Protein AF-A0A6G1IXB3-F1 (afdb_monomer_lite)

Radius of gyration: 28.62 Å; chains: 1; bounding box: 67×61×85 Å

Organism: NCBI:txid1168545

Structure (mmCIF, N/CA/C/O backbone):
data_AF-A0A6G1IXB3-F1
#
_entry.id   AF-A0A6G1IXB3-F1
#
loop_
_atom_site.group_PDB
_atom_site.id
_atom_site.type_symbol
_atom_site.label_atom_id
_atom_site.label_alt_id
_atom_site.label_comp_id
_atom_site.label_asym_id
_atom_site.label_entity_id
_atom_site.label_seq_id
_atom_site.pdbx_PDB_ins_code
_atom_site.Cartn_x
_atom_site.Cartn_y
_atom_site.Cartn_z
_atom_site.occupancy
_atom_site.B_iso_or_equiv
_atom_site.auth_seq_id
_atom_site.auth_comp_id
_atom_site.auth_asym_id
_atom_site.auth_atom_id
_atom_site.pdbx_PDB_model_num
ATOM 1 N N . MET A 1 1 ? -5.141 -28.748 -38.390 1.00 32.03 1 MET A N 1
ATOM 2 C CA . MET A 1 1 ? -3.871 -28.742 -37.636 1.00 32.03 1 MET A CA 1
ATOM 3 C C . MET A 1 1 ? -3.022 -27.661 -38.258 1.00 32.03 1 MET A C 1
ATOM 5 O O . MET A 1 1 ? -2.373 -27.917 -39.257 1.00 32.03 1 MET A O 1
ATOM 9 N N . ASP A 1 2 ? -3.139 -26.446 -37.739 1.00 21.61 2 ASP A N 1
ATOM 10 C CA . ASP A 1 2 ? -2.453 -25.276 -38.273 1.00 21.61 2 ASP A CA 1
ATOM 11 C C . ASP A 1 2 ? -2.051 -24.421 -37.066 1.00 21.61 2 ASP A C 1
ATOM 13 O O . ASP A 1 2 ? -2.903 -24.075 -36.245 1.00 21.61 2 ASP A O 1
ATOM 17 N N . ARG A 1 3 ? -0.743 -24.232 -36.862 1.00 24.91 3 ARG A N 1
ATOM 18 C CA . ARG A 1 3 ? -0.177 -23.470 -35.740 1.00 24.91 3 ARG A CA 1
ATOM 19 C C . ARG A 1 3 ? 0.243 -22.110 -36.280 1.00 24.91 3 ARG A C 1
ATOM 21 O O . ARG A 1 3 ? 1.301 -21.977 -36.885 1.00 24.91 3 ARG A O 1
ATOM 28 N N . THR A 1 4 ? -0.591 -21.113 -36.029 1.00 25.17 4 THR A N 1
ATOM 29 C CA . THR A 1 4 ? -0.295 -19.696 -36.223 1.00 25.17 4 THR A CA 1
ATOM 30 C C . THR A 1 4 ? 0.851 -19.269 -35.298 1.00 25.17 4 THR A C 1
ATOM 32 O O . THR A 1 4 ? 0.734 -19.290 -34.074 1.00 25.17 4 THR A O 1
ATOM 35 N N . ARG A 1 5 ? 1.991 -18.916 -35.900 1.00 25.23 5 ARG A N 1
ATOM 36 C CA . ARG A 1 5 ? 3.121 -18.233 -35.254 1.00 25.23 5 ARG A CA 1
ATOM 37 C C . ARG A 1 5 ? 2.719 -16.772 -35.025 1.00 25.23 5 ARG A C 1
ATOM 39 O O . ARG A 1 5 ? 2.304 -16.105 -35.966 1.00 25.23 5 ARG A O 1
ATOM 46 N N . SER A 1 6 ? 2.806 -16.297 -33.785 1.00 23.69 6 SER A N 1
ATOM 47 C CA . SER A 1 6 ? 2.647 -14.883 -33.449 1.00 23.69 6 SER A CA 1
ATOM 48 C C . SER A 1 6 ? 3.952 -14.145 -33.754 1.00 23.69 6 SER A C 1
ATOM 50 O O . SER A 1 6 ? 4.941 -14.330 -33.043 1.00 23.69 6 SER A O 1
ATOM 52 N N . ASP A 1 7 ? 3.952 -13.324 -34.799 1.00 22.28 7 ASP A N 1
ATOM 53 C CA . ASP A 1 7 ? 5.040 -12.394 -35.093 1.00 22.28 7 ASP A CA 1
ATOM 54 C C . ASP A 1 7 ? 4.986 -11.218 -34.108 1.00 22.28 7 ASP A C 1
ATOM 56 O O . ASP A 1 7 ? 4.179 -10.297 -34.237 1.00 22.28 7 ASP A O 1
ATOM 60 N N . SER A 1 8 ? 5.851 -11.244 -33.097 1.00 23.95 8 SER A N 1
ATOM 61 C CA . SER A 1 8 ? 6.231 -10.047 -32.351 1.00 23.95 8 SER A CA 1
ATOM 62 C C . SER A 1 8 ? 7.224 -9.251 -33.200 1.00 23.95 8 SER A C 1
ATOM 64 O O . SER A 1 8 ? 8.343 -9.700 -33.441 1.00 23.95 8 SER A O 1
ATOM 66 N N . MET A 1 9 ? 6.792 -8.078 -33.670 1.00 24.48 9 MET A N 1
ATOM 67 C CA . MET A 1 9 ? 7.593 -7.090 -34.399 1.00 24.48 9 MET A CA 1
ATOM 68 C C . MET A 1 9 ? 8.774 -6.583 -33.553 1.00 24.48 9 MET A C 1
ATOM 70 O O . MET A 1 9 ? 8.694 -5.530 -32.935 1.00 24.48 9 MET A O 1
ATOM 74 N N . TYR A 1 10 ? 9.888 -7.306 -33.586 1.00 24.55 10 TYR A N 1
ATOM 75 C CA . TYR A 1 10 ? 11.237 -6.760 -33.449 1.00 24.55 10 TYR A CA 1
ATOM 76 C C . TYR A 1 10 ? 12.121 -7.565 -34.397 1.00 24.55 10 TYR A C 1
ATOM 78 O O . TYR A 1 10 ? 12.618 -8.631 -34.057 1.00 24.55 10 TYR A O 1
ATOM 86 N N . ALA A 1 11 ? 12.222 -7.104 -35.642 1.00 21.66 11 ALA A N 1
ATOM 87 C CA . ALA A 1 11 ? 13.112 -7.695 -36.630 1.00 21.66 11 ALA A CA 1
ATOM 88 C C . ALA A 1 11 ? 14.178 -6.667 -36.993 1.00 21.66 11 ALA A C 1
ATOM 90 O O . ALA A 1 11 ? 13.952 -5.812 -37.852 1.00 21.66 11 ALA A O 1
ATOM 91 N N . LEU A 1 12 ? 15.339 -6.767 -36.355 1.00 25.39 12 LEU A N 1
ATOM 92 C CA . LEU A 1 12 ? 16.569 -6.175 -36.858 1.00 25.39 12 LEU A CA 1
ATOM 93 C C . LEU A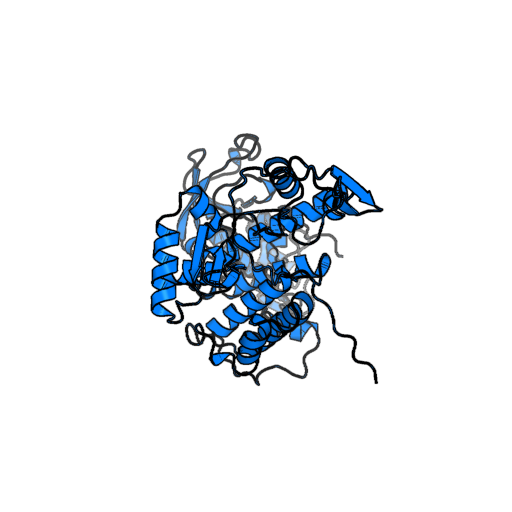 1 12 ? 17.657 -7.246 -36.827 1.00 25.39 12 LEU A C 1
ATOM 95 O O . LEU A 1 12 ? 18.306 -7.452 -35.819 1.00 25.39 12 LEU A O 1
ATOM 99 N N . GLN A 1 13 ? 17.841 -7.928 -37.957 1.00 24.89 13 GLN A N 1
ATOM 100 C CA . GLN A 1 13 ? 19.116 -8.560 -38.276 1.00 24.89 13 GLN A CA 1
ATOM 101 C C . GLN A 1 13 ? 19.482 -8.337 -39.748 1.00 24.89 13 GLN A C 1
ATOM 103 O O . GLN A 1 13 ? 18.615 -8.349 -40.631 1.00 24.89 13 GLN A O 1
ATOM 108 N N . ASP A 1 14 ? 20.796 -8.161 -39.900 1.00 26.53 14 ASP A N 1
ATOM 109 C CA . ASP A 1 14 ? 21.705 -8.158 -41.049 1.00 26.53 14 ASP A CA 1
ATOM 110 C C . ASP A 1 14 ? 21.721 -6.995 -42.049 1.00 26.53 14 ASP A C 1
ATOM 112 O O . ASP A 1 14 ? 20.854 -6.877 -42.914 1.00 26.53 14 ASP A O 1
ATOM 116 N N . VAL A 1 15 ? 22.853 -6.267 -42.045 1.00 27.20 15 VAL A N 1
ATOM 117 C CA . VAL A 1 15 ? 23.565 -5.873 -43.277 1.00 27.20 15 VAL A CA 1
ATOM 118 C C . VAL A 1 15 ? 25.094 -5.936 -43.063 1.00 27.20 15 VAL A C 1
ATOM 120 O O . VAL A 1 15 ? 25.612 -5.215 -42.212 1.00 27.20 15 VAL A O 1
ATOM 123 N N . PRO A 1 16 ? 25.853 -6.710 -43.864 1.00 30.34 16 PRO A N 1
ATOM 124 C CA . PRO A 1 16 ? 27.304 -6.591 -43.958 1.00 30.34 16 PRO A CA 1
ATOM 125 C C . PRO A 1 16 ? 27.693 -5.534 -45.005 1.00 30.34 16 PRO A C 1
ATOM 127 O O . PRO A 1 16 ? 27.183 -5.541 -46.125 1.00 30.34 16 PRO A O 1
ATOM 130 N N . GLY A 1 17 ? 28.649 -4.661 -44.678 1.00 26.64 17 GLY A N 1
ATOM 131 C CA . GLY A 1 17 ? 29.271 -3.770 -45.663 1.00 26.64 17 GLY A CA 1
ATOM 132 C C . GLY A 1 17 ? 29.862 -2.501 -45.061 1.00 26.64 17 GLY A C 1
ATOM 133 O O . GLY A 1 17 ? 29.143 -1.553 -44.763 1.00 26.64 17 GLY A O 1
ATOM 134 N N . LYS A 1 18 ? 31.191 -2.479 -44.921 1.00 37.22 18 LYS A N 1
ATOM 135 C CA . LYS A 1 18 ? 31.988 -1.265 -44.708 1.00 37.22 18 LYS A CA 1
ATOM 136 C C . LYS A 1 18 ? 31.749 -0.279 -45.856 1.00 37.22 18 LYS A C 1
ATOM 138 O O . LYS A 1 18 ? 31.939 -0.658 -47.004 1.00 37.22 18 LYS A O 1
ATOM 143 N N . ASP A 1 19 ? 31.375 0.958 -45.543 1.00 27.05 19 ASP A N 1
ATOM 144 C CA . ASP A 1 19 ? 32.202 2.149 -45.796 1.00 27.05 19 ASP A CA 1
ATOM 145 C C . ASP A 1 19 ? 31.411 3.458 -45.619 1.00 27.05 19 ASP A C 1
ATOM 147 O O . ASP A 1 19 ? 30.257 3.593 -46.013 1.00 27.05 19 ASP A O 1
ATOM 151 N N . SER A 1 20 ? 32.134 4.462 -45.118 1.00 24.36 20 SER A N 1
ATOM 152 C CA . SER A 1 20 ? 31.887 5.908 -45.224 1.00 24.36 20 SER A CA 1
ATOM 153 C C . SER A 1 20 ? 30.785 6.562 -44.365 1.00 24.36 20 SER A C 1
ATOM 155 O O . SER A 1 20 ? 29.585 6.461 -44.591 1.00 24.36 20 SER A O 1
ATOM 157 N N . PHE A 1 21 ? 31.276 7.331 -43.388 1.00 32.06 21 PHE A N 1
ATOM 158 C CA . PHE A 1 21 ? 30.702 8.539 -42.794 1.00 32.06 21 PHE A CA 1
ATOM 159 C C . PHE A 1 21 ? 29.581 9.218 -43.597 1.00 32.06 21 PHE A C 1
ATOM 161 O O . PHE A 1 21 ? 29.851 9.750 -44.669 1.00 32.06 21 PHE A O 1
ATOM 168 N N . LEU A 1 22 ? 28.407 9.398 -42.979 1.00 24.67 22 LEU A N 1
ATOM 169 C CA . LEU A 1 22 ? 27.538 10.552 -43.234 1.00 24.67 22 LEU A CA 1
ATOM 170 C C . LEU A 1 22 ? 26.843 11.013 -41.941 1.00 24.67 22 LEU A C 1
ATOM 172 O O . LEU A 1 22 ? 25.897 10.402 -41.448 1.00 24.67 22 LEU A O 1
ATOM 176 N N . GLN A 1 23 ? 27.314 12.152 -41.424 1.00 33.50 23 GLN A N 1
ATOM 177 C CA . GLN A 1 23 ? 26.527 13.070 -40.604 1.00 33.50 23 GLN A CA 1
ATOM 178 C C . GLN A 1 23 ? 25.302 13.520 -41.409 1.00 33.50 23 GLN A C 1
ATOM 180 O O . GLN A 1 23 ? 25.420 14.342 -42.313 1.00 33.50 23 GLN A O 1
ATOM 185 N N . SER A 1 24 ? 24.125 12.998 -41.079 1.00 26.70 24 SER A N 1
ATOM 186 C CA . SER A 1 24 ? 22.837 13.618 -41.396 1.00 26.70 24 SER A CA 1
ATOM 187 C C . SER A 1 24 ? 21.741 12.866 -40.645 1.00 26.70 24 SER A C 1
ATOM 189 O O . SER A 1 24 ? 21.136 11.930 -41.162 1.00 26.70 24 SER A O 1
ATOM 191 N N . THR A 1 25 ? 21.462 13.249 -39.400 1.00 33.66 25 THR A N 1
ATOM 192 C CA . THR A 1 25 ? 20.168 12.916 -38.799 1.00 33.66 25 THR A CA 1
ATOM 193 C C . THR A 1 25 ? 19.117 13.759 -39.514 1.00 33.66 25 THR A C 1
ATOM 195 O O . THR A 1 25 ? 18.790 14.863 -39.078 1.00 33.66 25 THR A O 1
ATOM 198 N N . GLN A 1 26 ? 18.605 13.276 -40.649 1.00 35.47 26 GLN A N 1
ATOM 199 C CA . GLN A 1 26 ? 17.320 13.756 -41.141 1.00 35.47 26 GLN A CA 1
ATOM 200 C C . GLN A 1 26 ? 16.281 13.366 -40.088 1.00 35.47 26 GLN A C 1
ATOM 202 O O . GLN A 1 26 ? 15.835 12.223 -40.043 1.00 35.47 26 GLN A O 1
ATOM 207 N N . SER A 1 27 ? 15.932 14.303 -39.203 1.00 39.16 27 SER A N 1
ATOM 208 C CA . SER A 1 27 ? 14.784 14.143 -38.315 1.00 39.16 27 SER A CA 1
ATOM 209 C C . SER A 1 27 ? 13.568 13.814 -39.171 1.00 39.16 27 SER A C 1
ATOM 211 O O . SER A 1 27 ? 13.106 14.645 -39.958 1.00 39.16 27 SER A O 1
ATOM 213 N N . LEU A 1 28 ? 13.042 12.600 -39.014 1.00 43.41 28 LEU A N 1
ATOM 214 C CA . LEU A 1 28 ? 11.698 12.265 -39.454 1.00 43.41 28 LEU A CA 1
ATOM 215 C C . LEU A 1 28 ? 10.758 13.316 -38.859 1.00 43.41 28 LEU A C 1
ATOM 217 O O . LEU A 1 28 ? 10.567 13.388 -37.647 1.00 43.41 28 LEU A O 1
ATOM 221 N N . THR A 1 29 ? 10.197 14.170 -39.715 1.00 42.03 29 THR A N 1
ATOM 222 C CA . THR A 1 29 ? 9.123 15.071 -39.300 1.00 42.03 29 THR A CA 1
ATOM 223 C C . THR A 1 29 ? 7.880 14.209 -39.187 1.00 42.03 29 THR A C 1
ATOM 225 O O . THR A 1 29 ? 7.198 13.949 -40.175 1.00 42.03 29 THR A O 1
ATOM 228 N N . LEU A 1 30 ? 7.651 13.667 -37.999 1.00 45.88 30 LEU A N 1
ATOM 229 C CA . LEU A 1 30 ? 6.448 12.916 -37.691 1.00 45.88 30 LEU A CA 1
ATOM 230 C C . LEU A 1 30 ? 5.346 13.931 -37.406 1.00 45.88 30 LEU A C 1
ATOM 232 O O . LEU A 1 30 ? 5.442 14.710 -36.458 1.00 45.88 30 LEU A O 1
ATOM 236 N N . ILE A 1 31 ? 4.322 13.955 -38.254 1.00 44.81 31 ILE A N 1
ATOM 237 C CA . ILE A 1 31 ? 3.172 14.833 -38.045 1.00 44.81 31 ILE A CA 1
ATOM 238 C C . ILE A 1 31 ? 2.083 14.080 -37.280 1.00 44.81 31 ILE A C 1
ATOM 240 O O . ILE A 1 31 ? 1.910 12.871 -37.474 1.00 44.81 31 ILE A O 1
ATOM 244 N N . PRO A 1 32 ? 1.326 14.770 -36.413 1.00 48.75 32 PRO A N 1
ATOM 245 C CA . PRO A 1 32 ? 0.153 14.182 -35.791 1.00 48.75 32 PRO A CA 1
ATOM 246 C C . PRO A 1 32 ? -0.835 13.735 -36.873 1.00 48.75 32 PRO A C 1
ATOM 248 O O . PRO A 1 32 ? -1.289 14.557 -37.666 1.00 48.75 32 PRO A O 1
ATOM 251 N N . HIS A 1 33 ? -1.207 12.457 -36.887 1.00 44.59 33 HIS A N 1
ATOM 252 C CA . HIS A 1 33 ? -2.246 11.942 -37.779 1.00 44.59 33 HIS A CA 1
ATOM 253 C C . HIS A 1 33 ? -3.382 11.333 -36.962 1.00 44.59 33 HIS A C 1
ATOM 255 O O . HIS A 1 33 ? -3.167 10.632 -35.974 1.00 44.59 33 HIS A O 1
ATOM 261 N N . THR A 1 34 ? -4.611 11.606 -37.387 1.00 41.22 34 THR A N 1
ATOM 262 C CA . THR A 1 34 ? -5.845 11.022 -36.853 1.00 41.22 34 THR A CA 1
ATOM 263 C C . THR A 1 34 ? -6.330 9.904 -37.767 1.00 41.22 34 THR A C 1
ATOM 265 O O . THR A 1 34 ? -6.693 10.181 -38.907 1.00 41.22 34 THR A O 1
ATOM 268 N N . ILE A 1 35 ? -6.357 8.660 -37.290 1.00 36.41 35 ILE A N 1
ATOM 269 C CA . ILE A 1 35 ? -7.220 7.610 -37.853 1.00 36.41 35 ILE A CA 1
ATOM 270 C C . ILE A 1 35 ? -8.109 7.147 -36.696 1.00 36.41 35 ILE A C 1
ATOM 272 O O . ILE A 1 35 ? -7.624 6.545 -35.740 1.00 36.41 35 ILE A O 1
ATOM 276 N N . GLY A 1 36 ? -9.398 7.495 -36.730 1.00 49.38 36 GLY A N 1
ATOM 277 C CA . GLY A 1 36 ? -10.322 7.221 -35.621 1.00 49.38 36 GLY A CA 1
ATOM 278 C C . GLY A 1 36 ? -9.931 7.902 -34.294 1.00 49.38 36 GLY A C 1
ATOM 279 O O . GLY A 1 36 ? -9.416 9.020 -34.285 1.00 49.38 36 GLY A O 1
ATOM 280 N N . HIS A 1 37 ? -10.187 7.224 -33.165 1.00 34.69 37 HIS A N 1
ATOM 281 C CA . HIS A 1 37 ? -9.941 7.712 -31.793 1.00 34.69 37 HIS A CA 1
ATOM 282 C C . HIS A 1 37 ? -8.480 7.581 -31.304 1.00 34.69 37 HIS A C 1
ATOM 284 O O . HIS A 1 37 ? -8.191 7.897 -30.150 1.00 34.69 37 HIS A O 1
ATOM 290 N N . SER A 1 38 ? -7.548 7.136 -32.150 1.00 32.06 38 SER A N 1
ATOM 291 C CA . SER A 1 38 ? -6.120 7.035 -31.821 1.00 32.06 38 SER A CA 1
ATOM 292 C C . SER A 1 38 ? -5.293 7.992 -32.679 1.00 32.06 38 SER A C 1
ATOM 294 O O . SER A 1 38 ? -5.355 7.931 -33.908 1.00 32.06 38 SER A O 1
ATOM 296 N N . LYS A 1 39 ? -4.488 8.857 -32.043 1.00 43.25 39 LYS A N 1
ATOM 297 C CA . LYS A 1 39 ? -3.419 9.604 -32.727 1.00 43.25 39 LYS A CA 1
ATOM 298 C C . LYS A 1 39 ? -2.064 8.984 -32.422 1.00 43.25 39 LYS A C 1
ATOM 300 O O . LYS A 1 39 ? -1.727 8.778 -31.257 1.00 43.25 39 LYS A O 1
ATOM 305 N N . GLY A 1 40 ? -1.305 8.729 -33.479 1.00 48.16 40 GLY A N 1
ATOM 306 C CA . GLY A 1 40 ? 0.083 8.283 -33.441 1.00 48.16 40 GLY A CA 1
ATOM 307 C C . GLY A 1 40 ? 0.978 9.216 -34.253 1.00 48.16 40 GLY A C 1
ATOM 308 O O . GLY A 1 40 ? 0.517 10.201 -34.836 1.00 48.16 40 GLY A O 1
ATOM 309 N N . LEU A 1 41 ? 2.266 8.899 -34.283 1.00 51.69 41 LEU A N 1
ATOM 310 C CA . LEU A 1 41 ? 3.219 9.516 -35.197 1.00 51.69 41 LEU A CA 1
ATOM 311 C C . LEU A 1 41 ? 3.041 8.846 -36.564 1.00 51.69 41 LEU A C 1
ATOM 313 O O . LEU A 1 41 ? 3.206 7.632 -36.663 1.00 51.69 41 LEU A O 1
ATOM 317 N N . VAL A 1 42 ? 2.683 9.606 -37.602 1.00 53.03 42 VAL A N 1
ATOM 318 C CA . VAL A 1 42 ? 2.674 9.087 -38.978 1.00 53.03 42 VAL A CA 1
ATOM 319 C C . VAL A 1 42 ? 3.852 9.664 -39.730 1.00 53.03 42 VAL A C 1
ATOM 321 O O . VAL A 1 42 ? 4.149 10.860 -39.664 1.00 53.03 42 VAL A O 1
ATOM 324 N N . ALA A 1 43 ? 4.544 8.771 -40.424 1.00 55.00 43 ALA A N 1
ATOM 325 C CA . ALA A 1 43 ? 5.634 9.132 -41.295 1.00 55.00 43 ALA A CA 1
ATOM 326 C C . ALA A 1 43 ? 5.121 10.044 -42.412 1.00 55.00 43 ALA A C 1
ATOM 328 O O . ALA A 1 43 ? 4.178 9.707 -43.120 1.00 55.00 43 ALA A O 1
ATOM 329 N N . THR A 1 44 ? 5.751 11.202 -42.583 1.00 60.25 44 THR A N 1
ATOM 330 C CA . THR A 1 44 ? 5.468 12.111 -43.709 1.00 60.25 44 THR A CA 1
ATOM 331 C C . THR A 1 44 ? 6.071 11.637 -45.028 1.00 60.25 44 THR A C 1
ATOM 333 O O . THR A 1 44 ? 5.894 12.286 -46.057 1.00 60.25 44 THR A O 1
ATOM 336 N N . LYS A 1 45 ? 6.827 10.538 -44.990 1.00 64.88 45 LYS A N 1
ATOM 337 C CA . LYS A 1 45 ? 7.551 9.924 -46.101 1.00 64.88 45 LYS A CA 1
ATOM 338 C C . LYS A 1 45 ? 7.602 8.419 -45.871 1.00 64.88 45 LYS A C 1
ATOM 340 O O . LYS A 1 45 ? 7.503 7.979 -44.724 1.00 64.88 45 LYS A O 1
ATOM 345 N N . ASP A 1 46 ? 7.811 7.656 -46.934 1.00 68.31 46 ASP A N 1
ATOM 346 C CA . ASP A 1 46 ? 8.006 6.213 -46.829 1.00 68.31 46 ASP A CA 1
ATOM 347 C C . ASP A 1 46 ? 9.191 5.898 -45.906 1.00 68.31 46 ASP A C 1
ATOM 349 O O . ASP A 1 46 ? 10.311 6.375 -46.100 1.00 68.31 46 ASP A O 1
ATOM 353 N N . ILE A 1 47 ? 8.931 5.101 -44.867 1.00 67.56 47 ILE A N 1
ATOM 354 C CA . ILE A 1 47 ? 9.966 4.582 -43.974 1.00 67.56 47 ILE A CA 1
ATOM 355 C C . ILE A 1 47 ? 10.453 3.278 -44.583 1.00 67.56 47 ILE A C 1
ATOM 357 O O . ILE A 1 47 ? 9.843 2.222 -44.409 1.00 67.56 47 ILE A O 1
ATOM 361 N N . HIS A 1 48 ? 11.561 3.346 -45.311 1.00 65.56 48 HIS A N 1
ATOM 362 C CA . HIS A 1 48 ? 12.204 2.141 -45.813 1.00 65.56 48 HIS A CA 1
ATOM 363 C C . HIS A 1 48 ? 12.686 1.272 -44.646 1.00 65.56 48 HIS A C 1
ATOM 365 O O . HIS A 1 48 ? 13.086 1.777 -43.590 1.00 65.56 48 HIS A O 1
ATOM 371 N N . ARG A 1 49 ? 12.661 -0.051 -44.833 1.00 55.34 49 ARG A N 1
ATOM 372 C CA . ARG A 1 49 ? 13.183 -1.007 -43.849 1.00 55.34 49 ARG A CA 1
ATOM 373 C C . ARG A 1 49 ? 14.618 -0.619 -43.461 1.00 55.34 49 ARG A C 1
ATOM 375 O O . ARG A 1 49 ? 15.431 -0.346 -44.336 1.00 55.34 49 ARG A O 1
ATOM 382 N N . GLY A 1 50 ? 14.905 -0.581 -42.158 1.00 60.78 50 GLY A N 1
ATOM 383 C CA . GLY A 1 50 ? 16.204 -0.153 -41.616 1.00 60.78 50 GLY A CA 1
ATOM 384 C C . GLY A 1 50 ? 16.321 1.347 -41.306 1.00 60.78 50 GLY A C 1
ATOM 385 O O . GLY A 1 50 ? 17.337 1.780 -40.770 1.00 60.78 50 GLY A O 1
ATOM 386 N N . THR A 1 51 ? 15.292 2.154 -41.587 1.00 64.12 51 THR A N 1
ATOM 387 C CA . THR A 1 51 ? 15.297 3.584 -41.234 1.00 64.12 51 THR A CA 1
ATOM 388 C C . THR A 1 51 ? 15.245 3.771 -39.716 1.00 64.12 51 THR A C 1
ATOM 390 O O . THR A 1 51 ? 14.328 3.292 -39.048 1.00 64.12 51 THR A O 1
ATOM 393 N N . ARG A 1 52 ? 16.207 4.517 -39.162 1.00 64.62 52 ARG A N 1
ATOM 394 C CA . ARG A 1 52 ? 16.272 4.854 -37.732 1.00 64.62 52 ARG A CA 1
ATOM 395 C C . ARG A 1 52 ? 15.272 5.966 -37.396 1.00 64.62 52 ARG A C 1
ATOM 397 O O . ARG A 1 52 ? 15.408 7.081 -37.887 1.00 64.62 52 ARG A O 1
ATOM 404 N N . ILE A 1 53 ? 14.285 5.660 -36.551 1.00 66.69 53 ILE A N 1
ATOM 405 C CA . ILE A 1 53 ? 13.179 6.579 -36.197 1.00 66.69 53 ILE A CA 1
ATOM 406 C C . ILE A 1 53 ? 13.431 7.294 -34.861 1.00 66.69 53 ILE A C 1
ATOM 408 O O . ILE A 1 53 ? 13.016 8.433 -34.666 1.00 66.69 53 ILE A O 1
ATOM 412 N N . HIS A 1 54 ? 14.129 6.632 -33.941 1.00 66.94 54 HIS A N 1
ATOM 413 C CA . HIS A 1 54 ? 14.499 7.161 -32.636 1.00 66.94 54 HIS A CA 1
ATOM 414 C C . HIS A 1 54 ? 15.886 6.638 -32.258 1.00 66.94 54 HIS A C 1
ATOM 416 O O . HIS A 1 54 ? 16.280 5.552 -32.683 1.00 66.94 54 HIS A O 1
ATOM 422 N N . SER A 1 55 ? 16.626 7.426 -31.488 1.00 75.00 55 SER A N 1
ATOM 423 C CA . SER A 1 55 ? 17.912 7.039 -30.923 1.00 75.00 55 SER A CA 1
ATOM 424 C C . SER A 1 55 ? 18.013 7.665 -29.542 1.00 75.00 55 SER A C 1
ATOM 426 O O . SER A 1 55 ? 17.771 8.861 -29.389 1.00 75.00 55 SER A O 1
ATOM 428 N N . GLU A 1 56 ? 18.379 6.856 -28.561 1.00 81.00 56 GLU A N 1
ATOM 429 C CA . GLU A 1 56 ? 18.662 7.273 -27.193 1.00 81.00 56 GLU A CA 1
ATOM 430 C C . GLU A 1 56 ? 19.974 6.620 -26.766 1.00 81.00 56 GLU A C 1
ATOM 432 O O . GLU A 1 56 ? 20.254 5.481 -27.143 1.00 81.00 56 GLU A O 1
ATOM 437 N N . GLU A 1 57 ? 20.779 7.345 -25.995 1.00 83.19 57 GLU A N 1
ATOM 438 C CA . GLU A 1 57 ? 21.991 6.802 -25.398 1.00 83.19 57 GLU A CA 1
ATOM 439 C C . GLU A 1 57 ? 21.693 6.279 -23.981 1.00 83.19 57 GLU A C 1
ATOM 441 O O . GLU A 1 57 ? 21.088 7.003 -23.182 1.00 83.19 57 GLU A O 1
ATOM 446 N N . PRO A 1 58 ? 22.081 5.035 -23.646 1.00 89.88 58 PRO A N 1
ATOM 447 C CA . PRO A 1 58 ? 21.844 4.485 -22.320 1.00 89.88 58 PRO A CA 1
ATOM 448 C C . PRO A 1 58 ? 22.717 5.183 -21.272 1.00 89.88 58 PRO A C 1
ATOM 450 O O . PRO A 1 58 ? 23.909 5.394 -21.479 1.00 89.88 58 PRO A O 1
ATOM 453 N N . ILE A 1 59 ? 22.147 5.472 -20.104 1.00 93.00 59 ILE A N 1
ATOM 454 C CA . ILE A 1 59 ? 22.879 6.090 -18.985 1.00 93.00 59 ILE A CA 1
ATOM 455 C C . ILE A 1 59 ? 23.680 5.076 -18.153 1.00 93.00 59 ILE A C 1
ATOM 457 O O . ILE A 1 59 ? 24.580 5.453 -17.408 1.00 93.00 59 ILE A O 1
ATOM 461 N N . ILE A 1 60 ? 23.334 3.789 -18.254 1.00 94.88 60 ILE A N 1
ATOM 462 C CA . ILE A 1 60 ? 24.048 2.658 -17.648 1.00 94.88 60 ILE A CA 1
ATOM 463 C C . ILE A 1 60 ? 24.024 1.521 -18.664 1.00 94.88 60 ILE A C 1
ATOM 465 O O . ILE A 1 60 ? 22.964 1.232 -19.217 1.00 94.88 60 ILE A O 1
ATOM 469 N N . THR A 1 61 ? 25.148 0.842 -18.870 1.00 93.81 61 THR A N 1
ATOM 470 C CA . THR A 1 61 ? 25.251 -0.334 -19.747 1.00 93.81 61 THR A CA 1
ATOM 471 C C . THR A 1 61 ? 25.831 -1.533 -19.008 1.00 93.81 61 THR A C 1
ATOM 473 O O . THR A 1 61 ? 26.579 -1.370 -18.050 1.00 93.81 61 THR A O 1
ATOM 476 N N . VAL A 1 62 ? 25.462 -2.742 -19.424 1.00 91.88 62 VAL A N 1
ATOM 477 C CA . VAL A 1 62 ? 26.116 -3.993 -19.020 1.00 91.88 62 VAL A CA 1
ATOM 478 C C . VAL A 1 62 ? 26.330 -4.816 -20.289 1.00 91.88 62 VAL A C 1
ATOM 480 O O . VAL A 1 62 ? 25.342 -5.264 -20.879 1.00 91.88 62 VAL A O 1
ATOM 483 N N . PRO A 1 63 ? 27.587 -5.014 -20.714 1.00 91.38 63 PRO A N 1
ATOM 484 C CA . PRO A 1 63 ? 27.918 -5.908 -21.818 1.00 91.38 63 PRO A CA 1
ATOM 485 C C . PRO A 1 63 ? 27.607 -7.372 -21.490 1.00 91.38 63 PRO A C 1
ATOM 487 O O . PRO A 1 63 ? 27.715 -7.798 -20.337 1.00 91.38 63 PRO A O 1
ATOM 490 N N . SER A 1 64 ? 27.261 -8.157 -22.508 1.00 86.38 64 SER A N 1
ATOM 491 C CA . SER A 1 64 ? 26.960 -9.588 -22.380 1.00 86.38 64 SER A CA 1
ATOM 492 C C . SER A 1 64 ? 28.172 -10.428 -21.955 1.00 86.38 64 SER A C 1
ATOM 494 O O . SER A 1 64 ? 27.985 -11.481 -21.341 1.00 86.38 64 SER A O 1
ATOM 496 N N . SER A 1 65 ? 29.409 -9.954 -22.178 1.00 86.44 65 SER A N 1
ATOM 497 C CA . SER A 1 65 ? 30.621 -10.589 -21.633 1.00 86.44 65 SER A CA 1
ATOM 498 C C . SER A 1 65 ? 30.677 -10.593 -20.104 1.00 86.44 65 SER A C 1
ATOM 500 O O . SER A 1 65 ? 31.312 -11.475 -19.514 1.00 86.44 65 SER A O 1
ATOM 502 N N . ILE A 1 66 ? 29.989 -9.661 -19.433 1.00 87.25 66 ILE A N 1
ATOM 503 C CA . ILE A 1 66 ? 29.912 -9.615 -17.970 1.00 87.25 66 ILE A CA 1
ATOM 504 C C . ILE A 1 66 ? 28.872 -10.630 -17.484 1.00 87.25 66 ILE A C 1
ATOM 506 O O . ILE A 1 66 ? 27.732 -10.305 -17.158 1.00 87.25 66 ILE A O 1
ATOM 510 N N . THR A 1 67 ? 29.297 -11.888 -17.404 1.00 79.88 67 THR A N 1
ATOM 511 C CA . THR A 1 67 ? 28.459 -13.010 -16.946 1.00 79.88 67 THR A CA 1
ATOM 512 C C . THR A 1 67 ? 28.498 -13.205 -15.429 1.00 79.88 67 THR A C 1
ATOM 514 O O . THR A 1 67 ? 27.568 -13.756 -14.836 1.00 79.88 67 THR A O 1
ATOM 517 N N . GLU A 1 68 ? 29.561 -12.742 -14.765 1.00 87.06 68 GLU A N 1
ATOM 518 C CA . GLU A 1 68 ? 29.711 -12.904 -13.324 1.00 87.06 68 GLU A CA 1
ATOM 519 C C . GLU A 1 68 ? 28.857 -11.877 -12.564 1.00 87.06 68 GLU A C 1
ATOM 521 O O . GLU A 1 68 ? 29.094 -10.668 -12.617 1.00 87.06 68 GLU A O 1
ATOM 526 N N . ALA A 1 69 ? 27.912 -12.364 -11.755 1.00 80.62 69 ALA A N 1
ATOM 527 C CA . ALA A 1 69 ? 26.989 -11.522 -10.987 1.00 80.62 69 ALA A CA 1
ATOM 528 C C . ALA A 1 69 ? 27.697 -10.485 -10.092 1.00 80.62 69 ALA A C 1
ATOM 530 O O . ALA A 1 69 ? 27.188 -9.384 -9.872 1.00 80.62 69 ALA A O 1
ATOM 531 N N . LYS A 1 70 ? 28.884 -10.813 -9.562 1.00 85.38 70 LYS A N 1
ATOM 532 C CA . LYS A 1 70 ? 29.677 -9.886 -8.744 1.00 85.38 70 LYS A CA 1
ATOM 533 C C . LYS A 1 70 ? 30.238 -8.733 -9.576 1.00 85.38 70 LYS A C 1
ATOM 535 O O . LYS A 1 70 ? 30.187 -7.589 -9.127 1.00 85.38 70 LYS A O 1
ATOM 540 N N . GLN A 1 71 ? 30.738 -9.021 -10.774 1.00 87.06 71 GLN A N 1
ATOM 541 C CA . GLN A 1 71 ? 31.265 -8.008 -11.687 1.00 87.06 71 GLN A CA 1
ATOM 542 C C . GLN A 1 71 ? 30.142 -7.110 -12.201 1.00 87.06 71 GLN A C 1
ATOM 544 O O . GLN A 1 71 ? 30.278 -5.890 -12.157 1.00 87.06 71 GLN A O 1
ATOM 549 N N . GLN A 1 72 ? 28.995 -7.695 -12.554 1.00 88.00 72 GLN A N 1
ATOM 550 C CA . GLN A 1 72 ? 27.806 -6.950 -12.965 1.00 88.00 72 GLN A CA 1
ATOM 551 C C . GLN A 1 72 ? 27.367 -5.940 -11.893 1.00 88.00 72 GLN A C 1
ATOM 553 O O . GLN A 1 72 ? 27.139 -4.768 -12.190 1.00 88.00 72 GLN A O 1
ATOM 558 N N . ARG A 1 73 ? 27.323 -6.362 -10.621 1.00 90.81 73 ARG A N 1
ATOM 559 C CA . ARG A 1 73 ? 27.001 -5.480 -9.485 1.00 90.81 73 ARG A CA 1
ATOM 560 C C . ARG A 1 73 ? 27.956 -4.300 -9.360 1.00 90.81 73 ARG A C 1
ATOM 562 O O . ARG A 1 73 ? 27.506 -3.173 -9.174 1.00 90.81 73 ARG A O 1
ATOM 569 N N . ILE A 1 74 ? 29.260 -4.561 -9.437 1.00 89.81 74 ILE A N 1
ATOM 570 C CA . ILE A 1 74 ? 30.289 -3.519 -9.338 1.00 89.81 74 ILE A CA 1
ATOM 571 C C . ILE A 1 74 ? 30.151 -2.539 -10.508 1.00 89.81 74 ILE A C 1
ATOM 573 O O . ILE A 1 74 ? 30.142 -1.329 -10.292 1.00 89.81 74 ILE A O 1
ATOM 577 N N . HIS A 1 75 ? 29.971 -3.065 -11.719 1.00 93.00 75 HIS A N 1
ATOM 578 C CA . HIS A 1 75 ? 29.866 -2.290 -12.950 1.00 93.00 75 HIS A CA 1
ATOM 579 C C . HIS A 1 75 ? 28.654 -1.345 -12.952 1.00 93.00 75 HIS A C 1
ATOM 581 O O . HIS A 1 75 ? 28.797 -0.153 -13.229 1.00 93.00 75 HIS A O 1
ATOM 587 N N . ILE A 1 76 ? 27.474 -1.849 -12.565 1.00 95.50 76 ILE A N 1
ATOM 588 C CA . ILE A 1 76 ? 26.254 -1.037 -12.427 1.00 95.50 76 ILE A CA 1
ATOM 589 C C . ILE A 1 76 ? 26.443 0.020 -11.338 1.00 95.50 76 ILE A C 1
ATOM 591 O O . ILE A 1 76 ? 26.107 1.186 -11.540 1.00 95.50 76 ILE A O 1
ATOM 595 N N . TYR A 1 77 ? 26.995 -0.363 -10.183 1.00 94.62 77 TYR A N 1
ATOM 596 C CA . TYR A 1 77 ? 27.167 0.560 -9.065 1.00 94.62 77 TYR A CA 1
ATOM 597 C C . TYR A 1 77 ? 28.092 1.733 -9.404 1.00 94.62 77 TYR A C 1
ATOM 599 O O . TYR A 1 77 ? 27.792 2.871 -9.037 1.00 94.62 77 TYR A O 1
ATOM 607 N N . GLN A 1 78 ? 29.193 1.472 -10.111 1.00 94.38 78 GLN A N 1
ATOM 608 C CA . GLN A 1 78 ? 30.138 2.503 -10.539 1.00 94.38 78 GLN A CA 1
ATOM 609 C C . GLN A 1 78 ? 29.472 3.508 -11.482 1.00 94.38 78 GLN A C 1
ATOM 611 O O . GLN A 1 78 ? 29.492 4.701 -11.186 1.00 94.38 78 GLN A O 1
ATOM 616 N N . GLN A 1 79 ? 28.806 3.029 -12.539 1.00 97.38 79 GLN A N 1
ATOM 617 C CA . GLN A 1 79 ? 28.106 3.896 -13.495 1.00 97.38 79 GLN A CA 1
ATOM 618 C C . GLN A 1 79 ? 26.981 4.700 -12.834 1.00 97.38 79 GLN A C 1
ATOM 620 O O . GLN A 1 79 ? 26.904 5.913 -13.007 1.00 97.38 79 GLN A O 1
ATOM 625 N N . ALA A 1 80 ? 26.152 4.056 -12.005 1.00 93.25 80 ALA A N 1
ATOM 626 C CA . ALA A 1 80 ? 25.073 4.726 -11.276 1.00 93.25 80 ALA A CA 1
ATOM 627 C C . ALA A 1 80 ? 25.592 5.796 -10.296 1.00 93.25 80 ALA A C 1
ATOM 629 O O . ALA A 1 80 ? 24.920 6.795 -10.034 1.00 93.25 80 ALA A O 1
ATOM 630 N N . SER A 1 81 ? 26.790 5.597 -9.740 1.00 91.56 81 SER A N 1
ATOM 631 C CA . SER A 1 81 ? 27.419 6.557 -8.830 1.00 91.56 81 SER A CA 1
ATOM 632 C C . SER A 1 81 ? 28.022 7.760 -9.558 1.00 91.56 81 SER A C 1
ATOM 634 O O . SER A 1 81 ? 28.132 8.813 -8.935 1.00 91.56 81 SER A O 1
ATOM 636 N N . SER A 1 82 ? 28.370 7.622 -10.842 1.00 94.62 82 SER A N 1
ATOM 637 C CA . SER A 1 82 ? 28.904 8.699 -11.689 1.00 94.62 82 SER A CA 1
ATOM 638 C C . SER A 1 82 ? 27.842 9.492 -12.462 1.00 94.62 82 SER A C 1
ATOM 640 O O . SER A 1 82 ? 28.198 10.419 -13.185 1.00 94.62 82 SER A O 1
ATOM 642 N N . LEU A 1 83 ? 26.557 9.141 -12.339 1.00 93.94 83 LEU A N 1
ATOM 643 C CA . LEU A 1 83 ? 25.459 9.880 -12.972 1.00 93.94 83 LEU A CA 1
ATOM 644 C C . LEU A 1 83 ? 25.368 11.321 -12.453 1.00 93.94 83 LEU A C 1
ATOM 646 O O . LEU A 1 83 ? 25.649 11.584 -11.281 1.00 93.94 83 LEU A O 1
ATOM 650 N N . SER A 1 84 ? 24.889 12.240 -13.300 1.00 92.00 84 SER A N 1
ATOM 651 C CA . SER A 1 84 ? 24.509 13.584 -12.847 1.00 92.00 84 SER A CA 1
ATOM 652 C C . SER A 1 84 ? 23.362 13.522 -11.832 1.00 92.00 84 SER A C 1
ATOM 654 O O . SER A 1 84 ? 22.607 12.551 -11.803 1.00 92.00 84 SER A O 1
ATOM 656 N N . GLU A 1 85 ? 23.176 14.565 -11.018 1.00 82.69 85 GLU A N 1
ATOM 657 C CA . GLU A 1 85 ? 22.102 14.587 -10.010 1.00 82.69 85 GLU A CA 1
ATOM 658 C C . GLU A 1 85 ? 20.706 14.384 -10.615 1.00 82.69 85 GLU A C 1
ATOM 660 O O . GLU A 1 85 ? 19.876 13.678 -10.041 1.00 82.69 85 GLU A O 1
ATOM 665 N N . ASP A 1 86 ? 20.449 14.935 -11.803 1.00 75.38 86 ASP A N 1
ATOM 666 C CA . ASP A 1 86 ? 19.166 14.766 -12.486 1.00 75.38 86 ASP A CA 1
ATOM 667 C C . ASP A 1 86 ? 19.007 13.357 -13.071 1.00 75.38 86 ASP A C 1
ATOM 669 O O . ASP A 1 86 ? 17.953 12.741 -12.902 1.00 75.38 86 ASP A O 1
ATOM 673 N N . GLN A 1 87 ? 20.060 12.798 -13.682 1.00 83.00 87 GLN A N 1
ATOM 674 C CA . GLN A 1 87 ? 20.050 11.414 -14.170 1.00 83.00 87 GLN A CA 1
ATOM 675 C C . GLN A 1 87 ? 19.899 10.419 -13.023 1.00 83.00 87 GLN A C 1
ATOM 677 O O . GLN A 1 87 ? 19.148 9.454 -13.132 1.00 83.00 87 GLN A O 1
ATOM 682 N N . LYS A 1 88 ? 20.575 10.665 -11.901 1.00 86.50 88 LYS A N 1
ATOM 683 C CA . LYS A 1 88 ? 20.502 9.839 -10.701 1.00 86.50 88 LYS A CA 1
ATOM 684 C C . LYS A 1 88 ? 19.126 9.932 -10.061 1.00 86.50 88 LYS A C 1
ATOM 686 O O . LYS A 1 88 ? 18.567 8.903 -9.702 1.00 86.50 88 LYS A O 1
ATOM 691 N N . ARG A 1 89 ? 18.529 11.124 -9.976 1.00 74.44 89 ARG A N 1
ATOM 692 C CA . ARG A 1 89 ? 17.141 11.290 -9.516 1.00 74.44 89 ARG A CA 1
ATOM 693 C C . ARG A 1 89 ? 16.168 10.526 -10.412 1.00 74.44 89 ARG A C 1
ATOM 695 O O . ARG A 1 89 ? 15.321 9.805 -9.893 1.00 74.44 89 ARG A O 1
ATOM 702 N N . ALA A 1 90 ? 16.320 10.633 -11.733 1.00 73.38 90 ALA A N 1
ATOM 703 C CA . ALA A 1 90 ? 15.496 9.904 -12.691 1.00 73.38 90 ALA A CA 1
ATOM 704 C C . ALA A 1 90 ? 15.672 8.384 -12.543 1.00 73.38 90 ALA A C 1
ATOM 706 O O . ALA A 1 90 ? 14.682 7.677 -12.367 1.00 73.38 90 ALA A O 1
ATOM 707 N N . PHE A 1 91 ? 16.911 7.894 -12.500 1.00 83.25 91 PHE A N 1
ATOM 708 C CA . PHE A 1 91 ? 17.238 6.484 -12.291 1.00 83.25 91 PHE A CA 1
ATOM 709 C C . PHE A 1 91 ? 16.666 5.944 -10.975 1.00 83.25 91 PHE A C 1
ATOM 711 O O . PHE A 1 91 ? 16.015 4.910 -10.962 1.00 83.25 91 PHE A O 1
ATOM 718 N N . LEU A 1 92 ? 16.824 6.667 -9.863 1.00 80.81 92 LEU A N 1
ATOM 719 C CA . LEU A 1 92 ? 16.306 6.248 -8.554 1.00 80.81 92 LEU A CA 1
ATOM 720 C C . LEU A 1 92 ? 14.783 6.333 -8.427 1.00 80.81 92 LEU A C 1
ATOM 722 O O . LEU A 1 92 ? 14.237 5.750 -7.487 1.00 80.81 92 LEU A O 1
ATOM 726 N N . SER A 1 93 ? 14.127 7.055 -9.340 1.00 72.19 93 SER A N 1
ATOM 727 C CA . SER A 1 93 ? 12.668 7.104 -9.481 1.00 72.19 93 SER A CA 1
ATOM 728 C C . SER A 1 93 ? 12.108 5.989 -10.370 1.00 72.19 93 SER A C 1
ATOM 730 O O . SER A 1 93 ? 10.887 5.820 -10.445 1.00 72.19 93 SER A O 1
ATOM 732 N N . MET A 1 94 ? 12.981 5.254 -11.072 1.00 77.94 94 MET A N 1
ATOM 733 C CA . MET A 1 94 ? 12.584 4.067 -11.817 1.00 77.94 94 MET A CA 1
ATOM 734 C C . MET A 1 94 ? 12.164 2.974 -10.844 1.00 77.94 94 MET A C 1
ATOM 736 O O . MET A 1 94 ? 12.678 2.869 -9.728 1.00 77.94 94 MET A O 1
ATOM 740 N N . HIS A 1 95 ? 11.207 2.166 -11.278 1.00 69.75 95 HIS A N 1
ATOM 741 C CA . HIS A 1 95 ? 10.652 1.136 -10.429 1.00 69.75 95 HIS A CA 1
ATOM 742 C C . HIS A 1 95 ? 11.687 0.035 -10.158 1.00 69.75 95 HIS A C 1
ATOM 744 O O . HIS A 1 95 ? 12.541 -0.254 -10.995 1.00 69.75 95 HIS A O 1
ATOM 750 N N . ASN A 1 96 ? 11.610 -0.588 -8.988 1.00 74.25 96 ASN A N 1
ATOM 751 C CA . ASN A 1 96 ? 12.501 -1.663 -8.591 1.00 74.25 96 ASN A CA 1
ATOM 752 C C . ASN A 1 96 ? 11.691 -2.807 -7.986 1.00 74.25 96 ASN A C 1
ATOM 754 O O . ASN A 1 96 ? 11.273 -2.708 -6.837 1.00 74.25 96 ASN A O 1
ATOM 758 N N . ILE A 1 97 ? 11.532 -3.908 -8.726 1.00 65.38 97 ILE A N 1
ATOM 759 C CA . ILE A 1 97 ? 10.815 -5.087 -8.210 1.00 65.38 97 ILE A CA 1
ATOM 760 C C . ILE A 1 97 ? 11.649 -5.875 -7.192 1.00 65.38 97 ILE A C 1
ATOM 762 O O . ILE A 1 97 ? 11.143 -6.797 -6.548 1.00 65.38 97 ILE A O 1
ATOM 766 N N . TYR A 1 98 ? 12.945 -5.569 -7.071 1.00 69.75 98 TYR A N 1
ATOM 767 C CA . TYR A 1 98 ? 13.866 -6.321 -6.237 1.00 69.75 98 TYR A CA 1
ATOM 768 C C . TYR A 1 98 ? 14.063 -5.669 -4.861 1.00 69.75 98 TYR A C 1
ATOM 770 O O . TYR A 1 98 ? 14.223 -4.453 -4.735 1.00 69.75 98 TYR A O 1
ATOM 778 N N . PRO A 1 99 ? 14.142 -6.487 -3.795 1.00 61.75 99 PRO A N 1
ATOM 779 C CA . PRO A 1 99 ? 14.587 -6.030 -2.486 1.00 61.75 99 PRO A CA 1
ATOM 780 C C . PRO A 1 99 ? 15.926 -5.317 -2.521 1.00 61.75 99 PRO A C 1
ATOM 782 O O . PRO A 1 99 ? 16.846 -5.756 -3.205 1.00 61.75 99 PRO A O 1
ATOM 785 N N . TYR A 1 100 ? 16.075 -4.330 -1.642 1.00 71.62 100 TYR A N 1
ATOM 786 C CA . TYR A 1 100 ? 17.377 -3.763 -1.343 1.00 71.62 100 TYR A CA 1
ATOM 787 C C . TYR A 1 100 ? 17.504 -3.343 0.121 1.00 71.62 100 TYR A C 1
ATOM 789 O O . TYR A 1 100 ? 16.543 -2.900 0.754 1.00 71.62 100 TYR A O 1
ATOM 797 N N . LYS A 1 101 ? 18.721 -3.485 0.646 1.00 69.25 101 LYS A N 1
ATOM 798 C CA . LYS A 1 101 ? 19.158 -3.007 1.968 1.00 69.25 101 LYS A CA 1
ATOM 799 C C . LYS A 1 101 ? 20.155 -1.858 1.870 1.00 69.25 101 LYS A C 1
ATOM 801 O O . LYS A 1 101 ? 20.388 -1.148 2.840 1.00 69.25 101 LYS A O 1
ATOM 806 N N . ASN A 1 102 ? 20.789 -1.710 0.714 1.00 77.25 102 ASN A N 1
ATOM 807 C CA . ASN A 1 102 ? 21.853 -0.750 0.461 1.00 77.25 102 ASN A CA 1
ATOM 808 C C . ASN A 1 102 ? 21.787 -0.262 -0.994 1.00 77.25 102 ASN A C 1
ATOM 810 O O . ASN A 1 102 ? 21.025 -0.784 -1.809 1.00 77.25 102 ASN A O 1
ATOM 814 N N . ALA A 1 103 ? 22.591 0.751 -1.318 1.00 83.19 103 ALA A N 1
ATOM 815 C CA . ALA A 1 103 ? 22.618 1.348 -2.650 1.00 83.19 103 ALA A CA 1
ATOM 816 C C . ALA A 1 103 ? 23.025 0.351 -3.751 1.00 83.19 103 ALA A C 1
ATOM 818 O O . ALA A 1 103 ? 22.467 0.402 -4.839 1.00 83.19 103 ALA A O 1
ATOM 819 N N . VAL A 1 104 ? 23.938 -0.586 -3.466 1.00 87.06 104 VAL A N 1
ATOM 820 C CA . VAL A 1 104 ? 24.392 -1.593 -4.444 1.00 87.06 104 VAL A CA 1
ATOM 821 C C . VAL A 1 104 ? 23.232 -2.490 -4.873 1.00 87.06 104 VAL A C 1
ATOM 823 O O . VAL A 1 104 ? 22.977 -2.648 -6.064 1.00 87.06 104 VAL A O 1
ATOM 826 N N . GLU A 1 105 ? 22.501 -3.041 -3.904 1.00 81.69 105 GLU A N 1
ATOM 827 C CA . GLU A 1 105 ? 21.315 -3.863 -4.166 1.00 81.69 105 GLU A CA 1
ATOM 828 C C . GLU A 1 105 ? 20.208 -3.050 -4.842 1.00 81.69 105 GLU A C 1
ATOM 830 O O . GLU A 1 105 ? 19.561 -3.546 -5.760 1.00 81.69 105 GLU A O 1
ATOM 835 N N . ARG A 1 106 ? 20.027 -1.784 -4.440 1.00 85.56 106 ARG A N 1
ATOM 836 C CA . ARG A 1 106 ? 19.022 -0.898 -5.037 1.00 85.56 106 ARG A CA 1
ATOM 837 C C . ARG A 1 106 ? 19.302 -0.659 -6.515 1.00 85.56 106 ARG A C 1
ATOM 839 O O . ARG A 1 106 ? 18.397 -0.786 -7.330 1.00 85.56 106 ARG A O 1
ATOM 846 N N . TYR A 1 107 ? 20.539 -0.315 -6.863 1.00 92.50 107 TYR A N 1
ATOM 847 C CA . TYR A 1 107 ? 20.903 0.009 -8.242 1.00 92.50 107 TYR A CA 1
ATOM 848 C C . TYR A 1 107 ? 20.853 -1.229 -9.132 1.00 92.50 107 TYR A C 1
ATOM 850 O O . TYR A 1 107 ? 20.342 -1.149 -10.245 1.00 92.50 107 TYR A O 1
ATOM 858 N N . LEU A 1 108 ? 21.317 -2.379 -8.625 1.00 88.56 108 LEU A N 1
ATOM 859 C CA . LEU A 1 108 ? 21.174 -3.654 -9.324 1.00 88.56 108 LEU A CA 1
ATOM 860 C C . LEU A 1 108 ? 19.700 -3.965 -9.594 1.00 88.56 108 LEU A C 1
ATOM 862 O O . LEU A 1 108 ? 19.353 -4.299 -10.719 1.00 88.56 108 LEU A O 1
ATOM 866 N N . GLY A 1 109 ? 18.844 -3.830 -8.581 1.00 81.62 109 GLY A N 1
ATOM 867 C CA . GLY A 1 109 ? 17.422 -4.114 -8.711 1.00 81.62 109 GLY A CA 1
ATOM 868 C C . GLY A 1 109 ? 16.730 -3.223 -9.742 1.00 81.62 109 GLY A C 1
ATOM 869 O O . GLY A 1 109 ? 16.047 -3.728 -10.632 1.00 81.62 109 GLY A O 1
ATOM 870 N N . ILE A 1 110 ? 16.968 -1.907 -9.695 1.00 84.38 110 ILE A N 1
ATOM 871 C CA . ILE A 1 110 ? 16.451 -0.973 -10.708 1.00 84.38 110 ILE A CA 1
ATOM 872 C C . ILE A 1 110 ? 16.939 -1.379 -12.101 1.00 84.38 110 ILE A C 1
ATOM 874 O O . ILE A 1 110 ? 16.148 -1.422 -13.042 1.00 84.38 110 ILE A O 1
ATOM 878 N N . TYR A 1 111 ? 18.225 -1.708 -12.236 1.00 88.88 111 TYR A N 1
ATOM 879 C CA . TYR A 1 111 ? 18.793 -2.112 -13.515 1.00 88.88 111 TYR A CA 1
ATOM 880 C C . TYR A 1 111 ? 18.136 -3.388 -14.055 1.00 88.88 111 TYR A C 1
ATOM 882 O O . TYR A 1 111 ? 17.696 -3.418 -15.196 1.00 88.88 111 TYR A O 1
ATOM 890 N N . GLN A 1 112 ? 18.005 -4.422 -13.223 1.00 82.62 112 GLN A N 1
ATOM 891 C CA . GLN A 1 112 ? 17.368 -5.686 -13.601 1.00 82.62 112 GLN A CA 1
ATOM 892 C C . GLN A 1 112 ? 15.883 -5.519 -13.941 1.00 82.62 112 GLN A C 1
ATOM 894 O O . GLN A 1 112 ? 15.359 -6.266 -14.757 1.00 82.62 112 GLN A O 1
ATOM 899 N N . THR A 1 113 ? 15.212 -4.541 -13.331 1.00 74.75 113 THR A N 1
ATOM 900 C CA . THR A 1 113 ? 13.788 -4.270 -13.573 1.00 74.75 113 THR A CA 1
ATOM 901 C C . THR A 1 113 ? 13.551 -3.549 -14.903 1.00 74.75 113 THR A C 1
ATOM 903 O O . THR A 1 113 ? 12.531 -3.778 -15.544 1.00 74.75 113 THR A O 1
ATOM 906 N N . ASN A 1 114 ? 14.457 -2.649 -15.301 1.00 81.44 114 ASN A N 1
ATOM 907 C CA . ASN A 1 114 ? 14.211 -1.697 -16.395 1.00 81.44 114 ASN A CA 1
ATOM 908 C C . ASN A 1 114 ? 15.216 -1.797 -17.551 1.00 81.44 114 ASN A C 1
ATOM 910 O O . ASN A 1 114 ? 15.105 -1.039 -18.513 1.00 81.44 114 ASN A O 1
ATOM 914 N N . GLY A 1 115 ? 16.219 -2.670 -17.447 1.00 85.06 115 GLY A N 1
ATOM 915 C CA . GLY A 1 115 ? 17.253 -2.843 -18.459 1.00 85.06 115 GLY A CA 1
ATOM 916 C C . GLY A 1 115 ? 16.656 -3.350 -19.767 1.00 85.06 115 GLY A C 1
ATOM 917 O O . GLY A 1 115 ? 16.018 -4.399 -19.796 1.00 85.06 115 GLY A O 1
ATOM 918 N N . LEU A 1 116 ? 16.872 -2.605 -20.849 1.00 81.25 116 LEU A N 1
ATOM 919 C CA . LEU A 1 116 ? 16.459 -3.000 -22.192 1.00 81.25 116 LEU A CA 1
ATOM 920 C C . LEU A 1 116 ? 17.633 -3.655 -22.926 1.00 81.25 116 LEU A C 1
ATOM 922 O O . LEU A 1 116 ? 18.776 -3.233 -22.717 1.00 81.25 116 LEU A O 1
ATOM 926 N N . PRO A 1 117 ? 17.379 -4.663 -23.779 1.00 80.00 117 PRO A N 1
ATOM 927 C CA . PRO A 1 117 ? 18.424 -5.284 -24.581 1.00 80.00 117 PRO A CA 1
ATOM 928 C C . PRO A 1 117 ? 19.065 -4.261 -25.524 1.00 80.00 117 PRO A C 1
ATOM 930 O O . PRO A 1 117 ? 18.400 -3.376 -26.064 1.00 80.00 117 PRO A O 1
ATOM 933 N N . ILE A 1 118 ? 20.375 -4.393 -25.699 1.00 82.69 118 ILE A N 1
ATOM 934 C CA . ILE A 1 118 ? 21.185 -3.633 -26.642 1.00 82.69 118 ILE A CA 1
ATOM 935 C C . ILE A 1 118 ? 21.801 -4.647 -27.595 1.00 82.69 118 ILE A C 1
ATOM 937 O O . ILE A 1 118 ? 22.616 -5.460 -27.172 1.00 82.69 118 ILE A O 1
ATOM 941 N N . GLU A 1 119 ? 21.425 -4.568 -28.864 1.00 79.19 119 GLU A N 1
ATOM 942 C CA . GLU A 1 119 ? 22.048 -5.335 -29.942 1.00 79.19 119 GLU A CA 1
ATOM 943 C C . GLU A 1 119 ? 23.058 -4.420 -30.643 1.00 79.19 119 GLU A C 1
ATOM 945 O O . GLU A 1 119 ? 22.710 -3.304 -31.053 1.00 79.19 119 GLU A O 1
ATOM 950 N N . ARG A 1 120 ? 24.320 -4.848 -30.731 1.00 72.38 120 ARG A N 1
ATOM 951 C CA . ARG A 1 120 ? 25.378 -4.123 -31.455 1.00 72.38 120 ARG A CA 1
ATOM 952 C C . ARG A 1 120 ? 26.210 -5.094 -32.277 1.00 72.38 120 ARG A C 1
ATOM 954 O O . ARG A 1 120 ? 26.346 -6.257 -31.922 1.00 72.38 120 ARG A O 1
ATOM 961 N N . ASP A 1 121 ? 26.812 -4.577 -33.343 1.00 66.94 121 ASP A N 1
ATOM 962 C CA . ASP A 1 121 ? 27.660 -5.365 -34.244 1.00 66.94 121 ASP A CA 1
ATOM 963 C C . ASP A 1 121 ? 28.908 -5.942 -33.544 1.00 66.94 121 ASP A C 1
ATOM 965 O O . ASP A 1 121 ? 29.473 -6.932 -34.007 1.00 66.94 121 ASP A O 1
ATOM 969 N N . ASP A 1 122 ? 29.367 -5.306 -32.460 1.00 68.56 122 ASP A N 1
ATOM 970 C CA . ASP A 1 122 ? 30.587 -5.647 -31.725 1.00 68.56 122 ASP A CA 1
ATOM 971 C C . ASP A 1 122 ? 30.333 -6.437 -30.434 1.00 68.56 122 ASP A C 1
ATOM 973 O O . ASP A 1 122 ? 31.038 -7.414 -30.174 1.00 68.56 122 ASP A O 1
ATOM 977 N N . GLU A 1 123 ? 29.345 -6.042 -29.627 1.00 78.06 123 GLU A N 1
ATOM 978 C CA . GLU A 1 123 ? 28.979 -6.761 -28.406 1.00 78.06 123 GLU A CA 1
ATOM 979 C C . GLU A 1 123 ? 27.539 -6.460 -27.958 1.00 78.06 123 GLU A C 1
ATOM 981 O O . GLU A 1 123 ? 27.180 -5.313 -27.670 1.00 78.06 123 GLU A O 1
ATOM 986 N N . ASP A 1 124 ? 26.729 -7.513 -27.824 1.00 86.62 124 ASP A N 1
ATOM 987 C CA . ASP A 1 124 ? 25.394 -7.420 -27.234 1.00 86.62 124 ASP A CA 1
ATOM 988 C C . ASP A 1 124 ? 25.465 -7.056 -25.748 1.00 86.62 124 ASP A C 1
ATOM 990 O O . ASP A 1 124 ? 26.447 -7.318 -25.049 1.00 86.62 124 ASP A O 1
ATOM 994 N N . GLY A 1 125 ? 24.379 -6.521 -25.210 1.00 88.25 125 GLY A N 1
ATOM 995 C CA . GLY A 1 125 ? 24.273 -6.241 -23.790 1.00 88.25 125 GLY A CA 1
ATOM 996 C C . GLY A 1 125 ? 22.889 -5.769 -23.394 1.00 88.25 125 GLY A C 1
ATOM 997 O O . GLY A 1 125 ? 21.876 -6.096 -24.007 1.00 88.25 125 GLY A O 1
ATOM 998 N N . SER A 1 126 ? 22.845 -4.977 -22.335 1.00 89.50 126 SER A N 1
ATOM 999 C CA . SER A 1 126 ? 21.635 -4.281 -21.917 1.00 89.50 126 SER A CA 1
ATOM 1000 C C . SER A 1 126 ? 21.967 -2.889 -21.402 1.00 89.50 126 SER A C 1
ATOM 1002 O O . SER A 1 126 ? 23.123 -2.572 -21.094 1.00 89.50 126 SER A O 1
ATOM 1004 N N . GLY A 1 127 ? 20.965 -2.023 -21.305 1.00 90.56 127 GLY A N 1
ATOM 1005 C CA . GLY A 1 127 ? 21.164 -0.689 -20.767 1.00 90.56 127 GLY A CA 1
ATOM 1006 C C . GLY A 1 127 ? 19.909 -0.034 -20.229 1.00 90.56 127 GLY A C 1
ATOM 1007 O O . GLY A 1 127 ? 18.789 -0.489 -20.453 1.00 90.56 127 GLY A O 1
ATOM 1008 N N . ILE A 1 128 ? 20.127 1.046 -19.486 1.00 90.38 128 ILE A N 1
ATOM 1009 C CA . ILE A 1 128 ? 19.068 1.872 -18.917 1.00 90.38 128 ILE A CA 1
ATOM 1010 C C . ILE A 1 128 ? 18.863 3.096 -19.782 1.00 90.38 128 ILE A C 1
ATOM 1012 O O . ILE A 1 128 ? 19.773 3.899 -19.977 1.00 90.38 128 ILE A O 1
ATOM 1016 N N . PHE A 1 129 ? 17.624 3.240 -20.222 1.00 84.31 129 PHE A N 1
ATOM 1017 C CA . PHE A 1 129 ? 17.155 4.282 -21.110 1.00 84.31 129 PHE A CA 1
ATOM 1018 C C . PHE A 1 129 ? 16.098 5.086 -20.351 1.00 84.31 129 PHE A C 1
ATOM 1020 O O . PHE A 1 129 ? 14.997 4.598 -20.086 1.00 84.31 129 PHE A O 1
ATOM 1027 N N . LEU A 1 130 ? 16.456 6.295 -19.914 1.00 77.19 130 LEU A N 1
ATOM 1028 C CA . LEU A 1 130 ? 15.550 7.163 -19.154 1.00 77.19 130 LEU A CA 1
ATOM 1029 C C . LEU A 1 130 ? 14.329 7.570 -19.983 1.00 77.19 130 LEU A C 1
ATOM 1031 O O . LEU A 1 130 ? 13.248 7.814 -19.444 1.00 77.19 130 LEU A O 1
ATOM 1035 N N . GLU A 1 131 ? 14.513 7.656 -21.295 1.00 67.56 131 GLU A N 1
ATOM 1036 C CA . GLU A 1 131 ? 13.557 8.214 -22.227 1.00 67.56 131 GLU A CA 1
ATOM 1037 C C . GLU A 1 131 ? 12.647 7.149 -22.850 1.00 67.56 131 GLU A C 1
ATOM 1039 O O . GLU A 1 131 ? 11.463 7.438 -23.068 1.00 67.56 131 GLU A O 1
ATOM 1044 N N . ALA A 1 132 ? 13.146 5.928 -23.057 1.00 65.75 132 ALA A N 1
ATOM 1045 C CA . ALA A 1 132 ? 12.332 4.740 -23.321 1.00 65.75 132 ALA A CA 1
ATOM 1046 C C . ALA A 1 132 ? 11.509 4.318 -22.090 1.00 65.75 132 ALA A C 1
ATOM 1048 O O . ALA A 1 132 ? 10.429 3.738 -22.225 1.00 65.75 132 ALA A O 1
ATOM 1049 N N . TYR A 1 133 ? 11.964 4.670 -20.883 1.00 62.88 133 TYR A N 1
ATOM 1050 C CA . TYR A 1 133 ? 11.207 4.472 -19.654 1.00 62.88 133 TYR A CA 1
ATOM 1051 C C . TYR A 1 133 ? 10.080 5.510 -19.511 1.00 62.88 133 TYR A C 1
ATOM 1053 O O . TYR A 1 133 ? 10.222 6.621 -18.981 1.00 62.88 133 TYR A O 1
ATOM 1061 N N . ILE A 1 134 ? 8.894 5.140 -19.988 1.00 54.66 134 ILE A N 1
ATOM 1062 C CA . ILE A 1 134 ? 7.659 5.884 -19.741 1.00 54.66 134 ILE A CA 1
ATOM 1063 C C . ILE A 1 134 ? 6.892 5.163 -18.634 1.00 54.66 134 ILE A C 1
ATOM 1065 O O . ILE A 1 134 ? 6.268 4.134 -18.880 1.00 54.66 134 ILE A O 1
ATOM 1069 N N . ARG A 1 135 ? 6.879 5.732 -17.417 1.00 54.41 135 ARG A N 1
ATOM 1070 C CA . ARG A 1 135 ? 5.856 5.373 -16.420 1.00 54.41 135 ARG A CA 1
ATOM 1071 C C . ARG A 1 135 ? 4.495 5.661 -17.045 1.00 54.41 135 ARG A C 1
ATOM 1073 O O . ARG A 1 135 ? 4.146 6.817 -17.291 1.00 54.41 135 ARG A O 1
ATOM 1080 N N . VAL A 1 136 ? 3.751 4.599 -17.330 1.00 51.50 136 VAL A N 1
ATOM 1081 C CA . VAL A 1 136 ? 2.431 4.658 -17.976 1.00 51.50 136 VAL A CA 1
ATOM 1082 C C . VAL A 1 136 ? 1.392 5.321 -17.048 1.00 51.50 136 VAL A C 1
ATOM 1084 O O . VAL A 1 136 ? 0.329 5.746 -17.494 1.00 51.50 136 VAL A O 1
ATOM 1087 N N . HIS A 1 137 ? 1.737 5.504 -15.769 1.00 57.81 137 HIS A N 1
ATOM 1088 C CA . HIS A 1 137 ? 0.845 5.913 -14.680 1.00 57.81 137 HIS A CA 1
ATOM 1089 C C . HIS A 1 137 ? 0.788 7.418 -14.379 1.00 57.81 137 HIS A C 1
ATOM 1091 O O . HIS A 1 137 ? 0.180 7.813 -13.395 1.00 57.81 137 HIS A O 1
ATOM 1097 N N . ASN A 1 138 ? 1.381 8.281 -15.206 1.00 67.94 138 ASN A N 1
ATOM 1098 C CA . ASN A 1 138 ? 1.348 9.732 -14.970 1.00 67.94 138 ASN A CA 1
ATOM 1099 C C . ASN A 1 138 ? -0.013 10.345 -15.343 1.00 67.94 138 ASN A C 1
ATOM 1101 O O . ASN A 1 138 ? -0.591 9.934 -16.348 1.00 67.94 138 ASN A O 1
ATOM 1105 N N . ASN A 1 139 ? -0.490 11.368 -14.620 1.00 74.62 139 ASN A N 1
ATOM 1106 C CA . ASN A 1 139 ? -1.714 12.117 -14.959 1.00 74.62 139 ASN A CA 1
ATOM 1107 C C . ASN A 1 139 ? -1.644 12.826 -16.330 1.00 74.62 139 ASN A C 1
ATOM 1109 O O . ASN A 1 139 ? -0.579 12.957 -16.945 1.00 74.62 139 ASN A O 1
ATOM 1113 N N . ARG A 1 140 ? -2.789 13.298 -16.841 1.00 79.12 140 ARG A N 1
ATOM 1114 C CA . ARG A 1 140 ? -2.904 13.937 -18.160 1.00 79.12 140 ARG A CA 1
ATOM 1115 C C . ARG A 1 140 ? -1.915 15.076 -18.339 1.00 79.12 140 ARG A C 1
ATOM 1117 O O . ARG A 1 140 ? -1.292 15.139 -19.397 1.00 79.12 140 ARG A O 1
ATOM 1124 N N . LYS A 1 141 ? -1.768 15.958 -17.347 1.00 82.62 141 LYS A N 1
ATOM 1125 C CA . LYS A 1 141 ? -0.845 17.097 -17.420 1.00 82.62 141 LYS A CA 1
ATOM 1126 C C . LYS A 1 141 ? 0.593 16.610 -17.578 1.00 82.62 141 LYS A C 1
ATOM 1128 O O . LYS A 1 141 ? 1.247 16.989 -18.539 1.00 82.62 141 LYS A O 1
ATOM 1133 N N . ALA A 1 142 ? 1.047 15.703 -16.720 1.00 77.31 142 ALA A N 1
ATOM 1134 C CA . ALA A 1 142 ? 2.392 15.147 -16.774 1.00 77.31 142 ALA A CA 1
ATOM 1135 C C . ALA A 1 142 ? 2.668 14.408 -18.097 1.00 77.31 142 ALA A C 1
ATOM 1137 O O . ALA A 1 142 ? 3.743 14.564 -18.677 1.00 77.31 142 ALA A O 1
ATOM 1138 N N . ARG A 1 143 ? 1.689 13.663 -18.637 1.00 74.56 143 ARG A N 1
ATOM 1139 C CA . ARG A 1 143 ? 1.809 13.042 -19.971 1.00 74.56 143 ARG A CA 1
ATOM 1140 C C . ARG A 1 143 ? 1.917 14.089 -21.082 1.00 74.56 143 ARG A C 1
ATOM 1142 O O . ARG A 1 143 ? 2.751 13.941 -21.971 1.00 74.56 143 ARG A O 1
ATOM 1149 N N . GLN A 1 144 ? 1.086 15.133 -21.045 1.00 76.44 144 GLN A N 1
ATOM 1150 C CA . GLN A 1 144 ? 1.113 16.227 -22.023 1.00 76.44 144 GLN A CA 1
ATOM 1151 C C . GLN A 1 144 ? 2.430 16.994 -21.972 1.00 76.44 144 GLN A C 1
ATOM 1153 O O . GLN A 1 144 ? 3.036 17.207 -23.015 1.00 76.44 144 GLN A O 1
ATOM 1158 N N . ASP A 1 145 ? 2.876 17.373 -20.778 1.00 79.19 145 ASP A N 1
ATOM 1159 C CA . ASP A 1 145 ? 4.089 18.154 -20.569 1.00 79.19 145 ASP A CA 1
ATOM 1160 C C . ASP A 1 145 ? 5.316 17.348 -21.021 1.00 79.19 145 ASP A C 1
ATOM 1162 O O . ASP A 1 145 ? 6.109 17.854 -21.815 1.00 79.19 145 ASP A O 1
ATOM 1166 N N . LYS A 1 146 ? 5.417 16.061 -20.639 1.00 72.56 146 LYS A N 1
ATOM 1167 C CA . LYS A 1 146 ? 6.518 15.180 -21.073 1.00 72.56 146 LYS A CA 1
ATOM 1168 C C . LYS A 1 146 ? 6.545 15.004 -22.595 1.00 72.56 146 LYS A C 1
ATOM 1170 O O . LYS A 1 146 ? 7.603 15.133 -23.207 1.00 72.56 146 LYS A O 1
ATOM 1175 N N . LEU A 1 147 ? 5.396 14.743 -23.227 1.00 68.50 147 LEU A N 1
ATOM 1176 C CA . LEU A 1 147 ? 5.332 14.535 -24.679 1.00 68.50 147 LEU A CA 1
ATOM 1177 C C . LEU A 1 147 ? 5.557 15.828 -25.478 1.00 68.50 147 LEU A C 1
ATOM 1179 O O . LEU A 1 147 ? 6.243 15.792 -26.498 1.00 68.50 147 LEU A O 1
ATOM 1183 N N . ARG A 1 148 ? 5.060 16.975 -25.000 1.00 71.19 148 ARG A N 1
ATOM 1184 C CA . ARG A 1 148 ? 5.303 18.282 -25.630 1.00 71.19 148 ARG A CA 1
ATOM 1185 C C . ARG A 1 148 ? 6.756 18.707 -25.515 1.00 71.19 148 ARG A C 1
ATOM 1187 O O . ARG A 1 148 ? 7.331 19.104 -26.521 1.00 71.19 148 ARG A O 1
ATOM 1194 N N . ALA A 1 149 ? 7.341 18.615 -24.320 1.00 66.81 149 ALA A N 1
ATOM 1195 C CA . ALA A 1 149 ? 8.728 19.008 -24.094 1.00 66.81 149 ALA A CA 1
ATOM 1196 C C . ALA A 1 149 ? 9.692 18.201 -24.975 1.00 66.81 149 ALA A C 1
ATOM 1198 O O . ALA A 1 149 ? 10.650 18.752 -25.505 1.00 66.81 149 ALA A O 1
ATOM 1199 N N . LYS A 1 150 ? 9.410 16.907 -25.157 1.00 63.53 150 LYS A N 1
ATOM 1200 C CA . LYS A 1 150 ? 10.318 15.986 -25.839 1.00 63.53 150 LYS A CA 1
ATOM 1201 C C . LYS A 1 150 ? 10.082 15.857 -27.339 1.00 63.53 150 LYS A C 1
ATOM 1203 O O . LYS A 1 150 ? 11.034 15.795 -28.108 1.00 63.53 150 LYS A O 1
ATOM 1208 N N . PHE A 1 151 ? 8.824 15.779 -27.756 1.00 64.44 151 PHE A N 1
ATOM 1209 C CA . PHE A 1 151 ? 8.464 15.479 -29.143 1.00 64.44 151 PHE A CA 1
ATOM 1210 C C . PHE A 1 151 ? 7.745 16.640 -29.837 1.00 64.44 151 PHE A C 1
ATOM 1212 O O . PHE A 1 151 ? 7.367 16.513 -30.997 1.00 64.44 151 PHE A O 1
ATOM 1219 N N . GLY A 1 152 ? 7.501 17.756 -29.139 1.00 64.81 152 GLY A N 1
ATOM 1220 C CA . GLY A 1 152 ? 6.762 18.897 -29.683 1.00 64.81 152 GLY A CA 1
ATOM 1221 C C . GLY A 1 152 ? 5.287 18.603 -29.972 1.00 64.81 152 GLY A C 1
ATOM 1222 O O . GLY A 1 152 ? 4.605 19.438 -30.564 1.00 64.81 152 GLY A O 1
ATOM 1223 N N . ILE A 1 153 ? 4.773 17.437 -29.561 1.00 65.62 153 ILE A N 1
ATOM 1224 C CA . ILE A 1 153 ? 3.413 16.991 -29.873 1.00 65.62 153 ILE A CA 1
ATOM 1225 C C . ILE A 1 153 ? 2.552 16.834 -28.612 1.00 65.62 153 ILE A C 1
ATOM 1227 O O . ILE A 1 153 ? 2.988 16.246 -27.620 1.00 65.62 153 ILE A O 1
ATOM 1231 N N . PRO A 1 154 ? 1.300 17.325 -28.626 1.00 66.38 154 PRO A N 1
ATOM 1232 C CA . PRO A 1 154 ? 0.353 17.042 -27.558 1.00 66.38 154 PRO A CA 1
ATOM 1233 C C . PRO A 1 154 ? -0.161 15.599 -27.650 1.00 66.38 154 PRO A C 1
ATOM 1235 O O . PRO A 1 154 ? -0.448 15.083 -28.733 1.00 66.38 154 PRO A O 1
ATOM 1238 N N . CYS A 1 155 ? -0.357 14.957 -26.498 1.00 65.25 155 CYS A N 1
ATOM 1239 C CA . CYS A 1 155 ? -0.977 13.637 -26.445 1.00 65.25 155 CYS A CA 1
ATOM 1240 C C . CYS A 1 155 ? -2.471 13.724 -26.781 1.00 65.25 155 CYS A C 1
ATOM 1242 O O . CYS A 1 155 ? -3.164 14.659 -26.382 1.00 65.25 155 CYS A O 1
ATOM 1244 N N . SER A 1 156 ? -3.004 12.734 -27.480 1.00 70.12 156 SER A N 1
ATOM 1245 C CA . SER A 1 156 ? -4.449 12.627 -27.746 1.00 70.12 156 SER A CA 1
ATOM 1246 C C . SER A 1 156 ? -4.891 11.169 -27.819 1.00 70.12 156 SER A C 1
ATOM 1248 O O . SER A 1 156 ? -5.748 10.795 -28.611 1.00 70.12 156 SER A O 1
ATOM 1250 N N . CYS A 1 157 ? -4.262 10.330 -26.993 1.00 65.25 157 CYS A N 1
ATOM 1251 C CA . CYS A 1 157 ? -4.746 8.980 -26.742 1.00 65.25 157 CYS A CA 1
ATOM 1252 C C . CYS A 1 157 ? -6.115 9.024 -26.046 1.00 65.25 157 CYS A C 1
ATOM 1254 O O . CYS A 1 157 ? -6.478 10.051 -25.467 1.00 65.25 157 CYS A O 1
ATOM 1256 N N . GLY A 1 158 ? -6.828 7.893 -26.026 1.00 67.75 158 GLY A N 1
ATOM 1257 C CA . GLY A 1 158 ? -8.137 7.779 -25.371 1.00 67.75 158 GLY A CA 1
ATOM 1258 C C . GLY A 1 158 ? -8.169 8.375 -23.958 1.00 67.75 158 GLY A C 1
ATOM 1259 O O . GLY A 1 158 ? -9.076 9.138 -23.654 1.00 67.75 158 GLY A O 1
ATOM 1260 N N . LEU A 1 159 ? -7.119 8.161 -23.152 1.00 72.81 159 LEU A N 1
ATOM 1261 C CA . LEU A 1 159 ? -6.992 8.739 -21.804 1.00 72.81 159 LEU A CA 1
ATOM 1262 C C . LEU A 1 159 ? -6.830 10.270 -21.794 1.00 72.81 159 LEU A C 1
ATOM 1264 O O . LEU A 1 159 ? -7.363 10.949 -20.926 1.00 72.81 159 LEU A O 1
ATOM 1268 N N . CYS A 1 160 ? -6.063 10.843 -22.726 1.00 73.88 160 CYS A N 1
ATOM 1269 C CA . CYS A 1 160 ? -5.871 12.298 -22.823 1.00 73.88 160 CYS A CA 1
ATOM 1270 C C . CYS A 1 160 ? -7.026 13.019 -23.535 1.00 73.88 160 CYS A C 1
ATOM 1272 O O . CYS A 1 160 ? -7.077 14.253 -23.499 1.00 73.88 160 CYS A O 1
ATOM 1274 N N . SER A 1 161 ? -7.911 12.257 -24.175 1.00 80.50 161 SER A N 1
ATOM 1275 C CA . SER A 1 161 ? -9.090 12.723 -24.904 1.00 80.50 161 SER A CA 1
ATOM 1276 C C . SER A 1 161 ? -10.403 12.493 -24.150 1.00 80.50 161 SER A C 1
ATOM 1278 O O . SER A 1 161 ? -11.459 12.800 -24.700 1.00 80.50 161 SER A O 1
ATOM 1280 N N . LEU A 1 162 ? -10.350 11.995 -22.909 1.00 80.25 162 LEU A N 1
ATOM 1281 C CA . LEU A 1 162 ? -11.526 11.850 -22.054 1.00 80.25 162 LEU A CA 1
ATOM 1282 C C . LEU A 1 162 ? -12.248 13.199 -21.842 1.00 80.25 162 LEU A C 1
ATOM 1284 O O . LEU A 1 162 ? -11.588 14.248 -21.772 1.00 80.25 162 LEU A O 1
ATOM 1288 N N . PRO A 1 163 ? -13.587 13.178 -21.687 1.00 86.75 163 PRO A N 1
ATOM 1289 C CA . PRO A 1 163 ? -14.362 14.307 -21.175 1.00 86.75 163 PRO A CA 1
ATOM 1290 C C . PRO A 1 163 ? -13.784 14.867 -19.868 1.00 86.75 163 PRO A C 1
ATOM 1292 O O . PRO A 1 163 ? -13.077 14.173 -19.144 1.00 86.75 163 PRO A O 1
ATOM 1295 N N . ALA A 1 164 ? -14.047 16.139 -19.558 1.00 82.25 164 ALA A N 1
ATOM 1296 C CA . ALA A 1 164 ? -13.373 16.831 -18.455 1.00 82.25 164 ALA A CA 1
ATOM 1297 C C . ALA A 1 164 ? -13.614 16.186 -17.076 1.00 82.25 164 ALA A C 1
ATOM 1299 O O . ALA A 1 164 ? -12.708 16.152 -16.252 1.00 82.25 164 ALA A O 1
ATOM 1300 N N . ASP A 1 165 ? -14.817 15.681 -16.832 1.00 76.75 165 ASP A N 1
ATOM 1301 C CA . ASP A 1 165 ? -15.202 14.915 -15.646 1.00 76.75 165 ASP A CA 1
ATOM 1302 C C . ASP A 1 165 ? -14.464 13.572 -15.563 1.00 76.75 165 ASP A C 1
ATOM 1304 O O . ASP A 1 165 ? -13.753 13.340 -14.588 1.00 76.75 165 ASP A O 1
ATOM 1308 N N . GLN A 1 166 ? -14.510 12.760 -16.622 1.00 77.56 166 GLN A N 1
ATOM 1309 C CA . GLN A 1 166 ? -13.812 11.466 -16.678 1.00 77.56 166 GLN A CA 1
ATOM 1310 C C . GLN A 1 166 ? -12.282 11.621 -16.636 1.00 77.56 166 GLN A C 1
ATOM 1312 O O . GLN A 1 166 ? -11.570 10.800 -16.063 1.00 77.56 166 GLN A O 1
ATOM 1317 N N . SER A 1 167 ? -11.754 12.698 -17.226 1.00 79.19 167 SER A N 1
ATOM 1318 C CA . SER A 1 167 ? -10.334 13.050 -17.159 1.00 79.19 167 SER A CA 1
ATOM 1319 C C . SER A 1 167 ? -9.930 13.392 -15.731 1.00 79.19 167 SER A C 1
ATOM 1321 O O . SER A 1 167 ? -8.869 12.951 -15.310 1.00 79.19 167 SER A O 1
ATOM 1323 N N . ARG A 1 168 ? -10.748 14.151 -14.986 1.00 79.19 168 ARG A N 1
ATOM 1324 C CA . ARG A 1 168 ? -10.463 14.478 -13.579 1.00 79.19 168 ARG A CA 1
ATOM 1325 C C . ARG A 1 168 ? -10.447 13.227 -12.710 1.00 79.19 168 ARG A C 1
ATOM 1327 O O . ARG A 1 168 ? -9.500 13.051 -11.956 1.00 79.19 168 ARG A O 1
ATOM 1334 N N . GLU A 1 169 ? -11.443 12.358 -12.852 1.00 76.88 169 GLU A N 1
ATOM 1335 C CA . GLU A 1 169 ? -11.510 11.092 -12.114 1.00 76.88 169 GLU A CA 1
ATOM 1336 C C . GLU A 1 169 ? -10.311 10.187 -12.442 1.00 76.88 169 GLU A C 1
ATOM 1338 O O . GLU A 1 169 ? -9.627 9.685 -11.549 1.00 76.88 169 GLU A O 1
ATOM 1343 N N . SER A 1 170 ? -9.971 10.053 -13.730 1.00 79.00 170 SER A N 1
ATOM 1344 C CA . SER A 1 170 ? -8.785 9.298 -14.136 1.00 79.00 170 SER A CA 1
ATOM 1345 C C . SER A 1 170 ? -7.487 9.918 -13.617 1.00 79.00 170 SER A C 1
ATOM 1347 O O . SER A 1 170 ? -6.566 9.169 -13.299 1.00 79.00 170 SER A O 1
ATOM 1349 N N . ASP A 1 171 ? -7.367 11.245 -13.588 1.00 81.44 171 ASP A N 1
ATOM 1350 C CA . ASP A 1 171 ? -6.163 11.925 -13.111 1.00 81.44 171 ASP A CA 1
ATOM 1351 C C . ASP A 1 171 ? -6.011 11.756 -11.595 1.00 81.44 171 ASP A C 1
ATOM 1353 O O . ASP A 1 171 ? -4.951 11.322 -11.159 1.00 81.44 171 ASP A O 1
ATOM 1357 N N . GLN A 1 172 ? -7.083 11.943 -10.815 1.00 80.06 172 GLN A N 1
ATOM 1358 C CA . GLN A 1 172 ? -7.095 11.679 -9.368 1.00 80.06 172 GLN A CA 1
ATOM 1359 C C . GLN A 1 172 ? -6.673 10.242 -9.046 1.00 80.06 172 GLN A C 1
ATOM 1361 O O . GLN A 1 172 ? -5.848 10.008 -8.162 1.00 80.06 172 GLN A O 1
ATOM 1366 N N . ARG A 1 173 ? -7.190 9.269 -9.801 1.00 80.31 173 ARG A N 1
ATOM 1367 C CA . ARG A 1 173 ? -6.818 7.858 -9.661 1.00 80.31 173 ARG A CA 1
ATOM 1368 C C . ARG A 1 173 ? -5.338 7.614 -9.963 1.00 80.31 173 ARG A C 1
ATOM 1370 O O . ARG A 1 173 ? -4.675 6.897 -9.219 1.00 80.31 173 ARG A O 1
ATOM 1377 N N . LEU A 1 174 ? -4.817 8.165 -11.059 1.00 79.38 174 LEU A N 1
ATOM 1378 C CA . LEU A 1 174 ? -3.416 7.992 -11.465 1.00 79.38 174 LEU A CA 1
ATOM 1379 C C . LEU A 1 174 ? -2.444 8.691 -10.508 1.00 79.38 174 LEU A C 1
ATOM 1381 O O . LEU A 1 174 ? -1.397 8.131 -10.178 1.00 79.38 174 LEU A O 1
ATOM 1385 N N . ASP A 1 175 ? -2.819 9.869 -10.012 1.00 79.00 175 ASP A N 1
ATOM 1386 C CA . ASP A 1 175 ? -2.085 10.581 -8.969 1.00 79.00 175 ASP A CA 1
ATOM 1387 C C . ASP A 1 175 ? -2.039 9.747 -7.689 1.00 79.00 175 ASP A C 1
ATOM 1389 O O . ASP A 1 175 ? -0.964 9.547 -7.124 1.00 79.00 175 ASP A O 1
ATOM 1393 N N . ARG A 1 176 ? -3.169 9.143 -7.301 1.00 80.62 176 ARG A N 1
ATOM 1394 C CA . ARG A 1 176 ? -3.220 8.241 -6.150 1.00 80.62 176 ARG A CA 1
ATOM 1395 C C . ARG A 1 176 ? -2.364 6.989 -6.343 1.00 80.62 176 ARG A C 1
ATOM 1397 O O . ARG A 1 176 ? -1.657 6.595 -5.425 1.00 80.62 176 ARG A O 1
ATOM 1404 N N . ILE A 1 177 ? -2.380 6.365 -7.521 1.00 79.62 177 ILE A N 1
ATOM 1405 C CA . ILE A 1 177 ? -1.506 5.216 -7.825 1.00 79.62 177 ILE A CA 1
ATOM 1406 C C . ILE A 1 177 ? -0.030 5.614 -7.718 1.00 79.62 177 ILE A C 1
ATOM 1408 O O . ILE A 1 177 ? 0.763 4.855 -7.164 1.00 79.62 177 ILE A O 1
ATOM 1412 N N . THR A 1 178 ? 0.329 6.793 -8.229 1.00 78.06 178 THR A N 1
ATOM 1413 C CA . THR A 1 178 ? 1.698 7.324 -8.176 1.00 78.06 178 THR A CA 1
ATOM 1414 C C . THR A 1 178 ? 2.133 7.601 -6.737 1.00 78.06 178 THR A C 1
ATOM 1416 O O . THR A 1 178 ? 3.264 7.298 -6.360 1.00 78.06 178 THR A O 1
ATOM 1419 N N . GLU A 1 179 ? 1.228 8.130 -5.915 1.00 76.62 179 GLU A N 1
ATOM 1420 C CA . GLU A 1 179 ? 1.450 8.326 -4.485 1.00 76.62 179 GLU A CA 1
ATOM 1421 C C . GLU A 1 179 ? 1.660 6.985 -3.763 1.00 76.62 179 GLU A C 1
ATOM 1423 O O . GLU A 1 179 ? 2.638 6.827 -3.032 1.00 76.62 179 GLU A O 1
ATOM 1428 N N . LEU A 1 180 ? 0.788 5.999 -4.008 1.00 77.31 180 LEU A N 1
ATOM 1429 C CA . LEU A 1 180 ? 0.887 4.661 -3.416 1.00 77.31 180 LEU A CA 1
ATOM 1430 C C . LEU A 1 180 ? 2.194 3.962 -3.805 1.00 77.31 180 LEU A C 1
ATOM 1432 O O . LEU A 1 180 ? 2.841 3.392 -2.932 1.00 77.31 180 LEU A O 1
ATOM 1436 N N . ASP A 1 181 ? 2.615 4.062 -5.070 1.00 76.88 181 ASP A N 1
ATOM 1437 C CA . ASP A 1 181 ? 3.927 3.591 -5.536 1.00 76.88 181 ASP A CA 1
ATOM 1438 C C . ASP A 1 181 ? 5.058 4.189 -4.688 1.00 76.88 181 ASP A C 1
ATOM 1440 O O . ASP A 1 181 ? 5.919 3.464 -4.201 1.00 76.88 181 ASP A O 1
ATOM 1444 N N . GLY A 1 182 ? 5.037 5.508 -4.470 1.00 72.94 182 GLY A N 1
ATOM 1445 C CA . GLY A 1 182 ? 6.032 6.185 -3.639 1.00 72.94 182 GLY A CA 1
ATOM 1446 C C . GLY A 1 182 ? 6.062 5.653 -2.205 1.00 72.94 182 GLY A C 1
ATOM 1447 O O . GLY A 1 182 ? 7.138 5.379 -1.675 1.00 72.94 182 GLY A O 1
ATOM 1448 N N . ILE A 1 183 ? 4.890 5.451 -1.595 1.00 71.25 183 ILE A N 1
ATOM 1449 C CA . ILE A 1 183 ? 4.758 4.936 -0.223 1.00 71.25 183 ILE A CA 1
ATOM 1450 C C . ILE A 1 183 ? 5.283 3.498 -0.113 1.00 71.25 183 ILE A C 1
ATOM 1452 O O . ILE A 1 183 ? 5.963 3.158 0.858 1.00 71.25 183 ILE A O 1
ATOM 1456 N N . ILE A 1 184 ? 4.957 2.652 -1.091 1.00 75.31 184 ILE A N 1
ATOM 1457 C CA . ILE A 1 184 ? 5.360 1.242 -1.128 1.00 75.31 184 ILE A CA 1
ATOM 1458 C C . ILE A 1 184 ? 6.878 1.133 -1.367 1.00 75.31 184 ILE A C 1
ATOM 1460 O O . ILE A 1 184 ? 7.559 0.413 -0.633 1.00 75.31 184 ILE A O 1
ATOM 1464 N N . ASP A 1 185 ? 7.427 1.910 -2.308 1.00 68.50 185 ASP A N 1
ATOM 1465 C CA . ASP A 1 185 ? 8.835 1.843 -2.720 1.00 68.50 185 ASP A CA 1
ATOM 1466 C C . ASP A 1 185 ? 9.803 2.453 -1.677 1.00 68.50 185 ASP A C 1
ATOM 1468 O O . ASP A 1 185 ? 10.927 1.971 -1.502 1.00 68.50 185 ASP A O 1
ATOM 1472 N N . GLN A 1 186 ? 9.401 3.503 -0.945 1.00 61.94 186 GLN A N 1
ATOM 1473 C CA . GLN A 1 186 ? 10.298 4.278 -0.066 1.00 61.94 186 GLN A CA 1
ATOM 1474 C C . GLN A 1 186 ? 10.966 3.471 1.054 1.00 61.94 186 GLN A C 1
ATOM 1476 O O . GLN A 1 186 ? 12.086 3.787 1.465 1.00 61.94 186 GLN A O 1
ATOM 1481 N N . GLY A 1 187 ? 10.300 2.435 1.566 1.00 56.06 187 GLY A N 1
ATOM 1482 C CA . GLY A 1 187 ? 10.788 1.670 2.712 1.00 56.06 187 GLY A CA 1
ATOM 1483 C C . GLY A 1 187 ? 11.740 0.519 2.368 1.00 56.06 187 GLY A C 1
ATOM 1484 O O . GLY A 1 187 ? 12.375 -0.033 3.276 1.00 56.06 187 GLY A O 1
ATOM 1485 N N . GLY A 1 188 ? 11.840 0.126 1.093 1.00 61.59 188 GLY A N 1
ATOM 1486 C CA . GLY A 1 188 ? 12.554 -1.083 0.676 1.00 61.59 188 GLY A CA 1
ATOM 1487 C C . GLY A 1 188 ? 12.173 -2.317 1.513 1.00 61.59 188 GLY A C 1
ATOM 1488 O O . GLY A 1 188 ? 11.066 -2.428 2.041 1.00 61.59 188 GLY A O 1
ATOM 1489 N N . ALA A 1 189 ? 13.119 -3.240 1.716 1.00 57.94 189 ALA A N 1
ATOM 1490 C CA . ALA A 1 189 ? 12.861 -4.460 2.492 1.00 57.94 189 ALA A CA 1
ATOM 1491 C C . ALA A 1 189 ? 12.460 -4.197 3.962 1.00 57.94 189 ALA A C 1
ATOM 1493 O O . ALA A 1 189 ? 11.757 -5.011 4.557 1.00 57.94 189 ALA A O 1
ATOM 1494 N N . MET A 1 190 ? 12.896 -3.076 4.548 1.00 58.34 190 MET A N 1
ATOM 1495 C CA . MET A 1 190 ? 12.610 -2.725 5.945 1.00 58.34 190 MET A CA 1
ATOM 1496 C C . MET A 1 190 ? 11.206 -2.135 6.126 1.00 58.34 190 MET A C 1
ATOM 1498 O O . MET A 1 190 ? 10.552 -2.428 7.125 1.00 58.34 190 MET A O 1
ATOM 1502 N N . GLY A 1 191 ? 10.698 -1.377 5.149 1.00 63.72 191 GLY A N 1
ATOM 1503 C CA . GLY A 1 191 ? 9.336 -0.831 5.170 1.00 63.72 191 GLY A CA 1
ATOM 1504 C C . GLY A 1 191 ? 8.265 -1.917 5.223 1.00 63.72 191 GLY A C 1
ATOM 1505 O O . GLY A 1 191 ? 7.304 -1.807 5.985 1.00 63.72 191 GLY A O 1
ATOM 1506 N N . PHE A 1 192 ? 8.491 -3.020 4.503 1.00 62.56 192 PHE A N 1
ATOM 1507 C CA . PHE A 1 192 ? 7.610 -4.189 4.525 1.00 62.56 192 PHE A CA 1
ATOM 1508 C C . PHE A 1 192 ? 7.565 -4.909 5.873 1.00 62.56 192 PHE A C 1
ATOM 1510 O O . PHE A 1 192 ? 6.616 -5.644 6.124 1.00 62.56 192 PHE A O 1
ATOM 1517 N N . LEU A 1 193 ? 8.561 -4.728 6.743 1.00 65.25 193 LEU A N 1
ATOM 1518 C CA . LEU A 1 193 ? 8.626 -5.405 8.041 1.00 65.25 193 LEU A CA 1
ATOM 1519 C C . LEU A 1 193 ? 8.123 -4.547 9.201 1.00 65.25 193 LEU A C 1
ATOM 1521 O O . LEU A 1 193 ? 7.601 -5.102 10.169 1.00 65.25 193 LEU A O 1
ATOM 1525 N N . SER A 1 194 ? 8.267 -3.222 9.120 1.00 67.19 194 SER A N 1
ATOM 1526 C CA . SER A 1 194 ? 7.870 -2.313 10.202 1.00 67.19 194 SER A CA 1
ATOM 1527 C C . SER A 1 194 ? 6.354 -2.303 10.418 1.00 67.19 194 SER A C 1
ATOM 1529 O O . SER A 1 194 ? 5.893 -2.460 11.547 1.00 67.19 194 SER A O 1
ATOM 1531 N N . SER A 1 195 ? 5.579 -2.197 9.330 1.00 70.50 195 SER A N 1
ATOM 1532 C CA . SER A 1 195 ? 4.112 -2.080 9.373 1.00 70.50 195 SER A CA 1
ATOM 1533 C C . SER A 1 195 ? 3.435 -2.905 8.262 1.00 70.50 195 SER A C 1
ATOM 1535 O O . SER A 1 195 ? 2.723 -2.350 7.422 1.00 70.50 195 SER A O 1
ATOM 1537 N N . PRO A 1 196 ? 3.610 -4.243 8.234 1.00 77.81 196 PRO A N 1
ATOM 1538 C CA . PRO A 1 196 ? 3.262 -5.079 7.081 1.00 77.81 196 PRO A CA 1
ATOM 1539 C C . PRO A 1 196 ? 1.767 -5.056 6.726 1.00 77.81 196 PRO A C 1
ATOM 1541 O O . PRO A 1 196 ? 1.417 -5.003 5.553 1.00 77.81 196 PRO A O 1
ATOM 1544 N N . LEU A 1 197 ? 0.865 -5.029 7.718 1.00 78.25 197 LEU A N 1
ATOM 1545 C CA . LEU A 1 197 ? -0.585 -4.940 7.468 1.00 78.25 197 LEU A CA 1
ATOM 1546 C C . LEU A 1 197 ? -0.994 -3.608 6.831 1.00 78.25 197 LEU A C 1
ATOM 1548 O O . LEU A 1 197 ? -1.933 -3.562 6.044 1.00 78.25 197 LEU A O 1
ATOM 1552 N N . ARG A 1 198 ? -0.289 -2.527 7.169 1.00 75.00 198 ARG A N 1
ATOM 1553 C CA . ARG A 1 198 ? -0.570 -1.203 6.621 1.00 75.00 198 ARG A CA 1
ATOM 1554 C C . ARG A 1 198 ? -0.124 -1.113 5.167 1.00 75.00 198 ARG A C 1
ATOM 1556 O O . ARG A 1 198 ? -0.892 -0.646 4.336 1.00 75.00 198 ARG A O 1
ATOM 1563 N N . ILE A 1 199 ? 1.078 -1.606 4.860 1.00 77.81 199 ILE A N 1
ATOM 1564 C CA . ILE A 1 199 ? 1.557 -1.655 3.475 1.00 77.81 199 ILE A CA 1
ATOM 1565 C C . ILE A 1 199 ? 0.660 -2.566 2.629 1.00 77.81 199 ILE A C 1
ATOM 1567 O O . ILE A 1 199 ? 0.299 -2.185 1.523 1.00 77.81 199 ILE A O 1
ATOM 1571 N N . LEU A 1 200 ? 0.197 -3.703 3.167 1.00 84.75 200 LEU A N 1
ATOM 1572 C CA . LEU A 1 200 ? -0.807 -4.531 2.487 1.00 84.75 200 LEU A CA 1
ATOM 1573 C C . LEU A 1 200 ? -2.104 -3.769 2.189 1.00 84.75 200 LEU A C 1
ATOM 1575 O O . LEU A 1 200 ? -2.669 -3.967 1.121 1.00 84.75 200 LEU A O 1
ATOM 1579 N N . GLY A 1 201 ? -2.554 -2.884 3.084 1.00 80.00 201 GLY A N 1
ATOM 1580 C CA . GLY A 1 201 ? -3.702 -2.009 2.825 1.00 80.00 201 GLY A CA 1
ATOM 1581 C C . GLY A 1 201 ? -3.478 -1.068 1.635 1.00 80.00 201 GLY A C 1
ATOM 1582 O O . GLY A 1 201 ? -4.354 -0.944 0.783 1.00 80.00 201 GLY A O 1
ATOM 1583 N N . TYR A 1 202 ? -2.288 -0.468 1.525 1.00 81.38 202 TYR A N 1
ATOM 1584 C CA . TYR A 1 202 ? -1.919 0.371 0.377 1.00 81.38 202 TYR A CA 1
ATOM 1585 C C . TYR A 1 202 ? -1.817 -0.421 -0.927 1.00 81.38 202 TYR A C 1
ATOM 1587 O O . TYR A 1 202 ? -2.338 0.014 -1.952 1.00 81.38 202 TYR A O 1
ATOM 1595 N N . VAL A 1 203 ? -1.201 -1.604 -0.885 1.00 87.12 203 VAL A N 1
ATOM 1596 C CA . VAL A 1 203 ? -1.108 -2.502 -2.044 1.00 87.12 203 VAL A CA 1
ATOM 1597 C C . VAL A 1 203 ? -2.499 -2.966 -2.482 1.00 87.12 203 VAL A C 1
ATOM 1599 O O . VAL A 1 203 ? -2.802 -2.981 -3.674 1.00 87.12 203 VAL A O 1
ATOM 1602 N N . GLU A 1 204 ? -3.385 -3.295 -1.538 1.00 87.75 204 GLU A N 1
ATOM 1603 C CA . GLU A 1 204 ? -4.762 -3.655 -1.861 1.00 87.75 204 GLU A CA 1
ATOM 1604 C C . GLU A 1 204 ? -5.513 -2.489 -2.515 1.00 87.75 204 GLU A C 1
ATOM 1606 O O . GLU A 1 204 ? -6.185 -2.688 -3.530 1.00 87.75 204 GLU A O 1
ATOM 1611 N N . GLN A 1 205 ? -5.396 -1.279 -1.961 1.00 83.06 205 GLN A N 1
ATOM 1612 C CA . GLN A 1 205 ? -5.982 -0.087 -2.570 1.00 83.06 205 GLN A CA 1
ATOM 1613 C C . GLN A 1 205 ? -5.474 0.088 -4.002 1.00 83.06 205 GLN A C 1
ATOM 1615 O O . GLN A 1 205 ? -6.265 0.297 -4.919 1.00 83.06 205 GLN A O 1
ATOM 1620 N N . GLN A 1 206 ? -4.167 -0.049 -4.212 1.00 84.81 206 GLN A N 1
ATOM 1621 C CA . GLN A 1 206 ? -3.568 0.062 -5.532 1.00 84.81 206 GLN A CA 1
ATOM 1622 C C . GLN A 1 206 ? -4.154 -0.970 -6.512 1.00 84.81 206 GLN A C 1
ATOM 1624 O O . GLN A 1 206 ? -4.534 -0.616 -7.628 1.00 84.81 206 GLN A O 1
ATOM 1629 N N . ILE A 1 207 ? -4.303 -2.229 -6.086 1.00 88.00 207 ILE A N 1
ATOM 1630 C CA . ILE A 1 207 ? -4.929 -3.298 -6.881 1.00 88.00 207 ILE A CA 1
ATOM 1631 C C . ILE A 1 207 ? -6.381 -2.962 -7.240 1.00 88.00 207 ILE A C 1
ATOM 1633 O O . ILE A 1 207 ? -6.796 -3.215 -8.370 1.00 88.00 207 I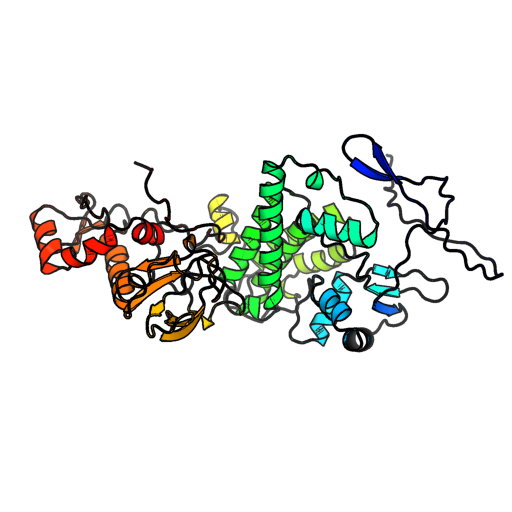LE A O 1
ATOM 1637 N N . ARG A 1 208 ? -7.160 -2.376 -6.321 1.00 86.12 208 ARG A N 1
ATOM 1638 C CA . ARG A 1 208 ? -8.539 -1.933 -6.602 1.00 86.12 208 ARG A CA 1
ATOM 1639 C C . ARG A 1 208 ? -8.577 -0.840 -7.664 1.00 86.12 208 ARG A C 1
ATOM 1641 O O . ARG A 1 208 ? -9.291 -0.996 -8.651 1.00 86.12 208 ARG A O 1
ATOM 1648 N N . LEU A 1 209 ? -7.736 0.187 -7.521 1.00 82.38 209 LEU A N 1
ATOM 1649 C CA . LEU A 1 209 ? -7.640 1.289 -8.486 1.00 82.38 209 LEU A CA 1
ATOM 1650 C C . LEU A 1 209 ? -7.262 0.795 -9.893 1.00 82.38 209 LEU A C 1
ATOM 1652 O O . LEU A 1 209 ? -7.712 1.368 -10.888 1.00 82.38 209 LEU A O 1
ATOM 1656 N N . TYR A 1 210 ? -6.464 -0.274 -9.998 1.00 82.50 210 TYR A N 1
ATOM 1657 C CA . TYR A 1 210 ? -6.194 -0.935 -11.276 1.00 82.50 210 TYR A CA 1
ATOM 1658 C C . TYR A 1 210 ? -7.373 -1.776 -11.779 1.00 82.50 210 TYR A C 1
ATOM 1660 O O . TYR A 1 210 ? -7.720 -1.676 -12.952 1.00 82.50 210 TYR A O 1
ATOM 1668 N N . ASN A 1 211 ? -8.000 -2.592 -10.930 1.00 80.50 211 ASN A N 1
ATOM 1669 C CA . ASN A 1 211 ? -9.091 -3.486 -11.336 1.00 80.50 211 ASN A CA 1
ATOM 1670 C C . ASN A 1 211 ? -10.350 -2.741 -11.794 1.00 80.50 211 ASN A C 1
ATOM 1672 O O . ASN A 1 211 ? -11.039 -3.216 -12.689 1.00 80.50 211 ASN A O 1
ATOM 1676 N N . GLU A 1 212 ? -10.660 -1.590 -11.199 1.00 75.06 212 GLU A N 1
ATOM 1677 C CA . GLU A 1 212 ? -11.862 -0.825 -11.551 1.00 75.06 212 GLU A CA 1
ATOM 1678 C C . GLU A 1 212 ? -11.765 -0.176 -12.943 1.00 75.06 212 GLU A C 1
ATOM 1680 O O . GLU A 1 212 ? -12.785 0.010 -13.600 1.00 75.06 212 GLU A O 1
ATOM 1685 N N . HIS A 1 213 ? -10.553 0.141 -13.418 1.00 65.19 213 HIS A N 1
ATOM 1686 C CA . HIS A 1 213 ? -10.370 1.015 -14.587 1.00 65.19 213 HIS A CA 1
ATOM 1687 C C . HIS A 1 213 ? -9.406 0.481 -15.658 1.00 65.19 213 HIS A C 1
ATOM 1689 O O . HIS A 1 213 ? -9.491 0.894 -16.814 1.00 65.19 213 HIS A O 1
ATOM 1695 N N . THR A 1 214 ? -8.482 -0.420 -15.313 1.00 65.00 214 THR A N 1
ATOM 1696 C CA . THR A 1 214 ? -7.454 -0.961 -16.223 1.00 65.00 214 THR A CA 1
ATOM 1697 C C . THR A 1 214 ? -7.045 -2.406 -15.846 1.00 65.00 214 THR A C 1
ATOM 1699 O O . THR A 1 214 ? -5.909 -2.624 -15.414 1.00 65.00 214 THR A O 1
ATOM 1702 N N . PRO A 1 215 ? -7.915 -3.424 -16.025 1.00 57.28 215 PRO A N 1
ATOM 1703 C CA . PRO A 1 215 ? -7.696 -4.796 -15.524 1.00 57.28 215 PRO A CA 1
ATOM 1704 C C . PRO A 1 215 ? -6.540 -5.598 -16.162 1.00 57.28 215 PRO A C 1
ATOM 1706 O O . PRO A 1 215 ? -6.339 -6.758 -15.823 1.00 57.28 215 PRO A O 1
ATOM 1709 N N . GLY A 1 216 ? -5.779 -5.015 -17.090 1.00 57.16 216 GLY A N 1
ATOM 1710 C CA . GLY A 1 216 ? -4.632 -5.644 -17.759 1.00 57.16 216 GLY A CA 1
ATOM 1711 C C . GLY A 1 216 ? -3.359 -4.802 -17.698 1.00 57.16 216 GLY A C 1
ATOM 1712 O O . GLY A 1 216 ? -2.428 -5.043 -18.459 1.00 57.16 216 GLY A O 1
ATOM 1713 N N . ASP A 1 217 ? -3.330 -3.780 -16.841 1.00 69.25 217 ASP A N 1
ATOM 1714 C CA . ASP A 1 217 ? -2.155 -2.931 -16.681 1.00 69.25 217 ASP A CA 1
ATOM 1715 C C . ASP A 1 217 ? -1.010 -3.711 -16.013 1.00 69.25 217 ASP A C 1
ATOM 1717 O O . ASP A 1 217 ? -1.206 -4.434 -15.033 1.00 69.25 217 ASP A O 1
ATOM 1721 N N . VAL A 1 218 ? 0.216 -3.544 -16.509 1.00 68.69 218 VAL A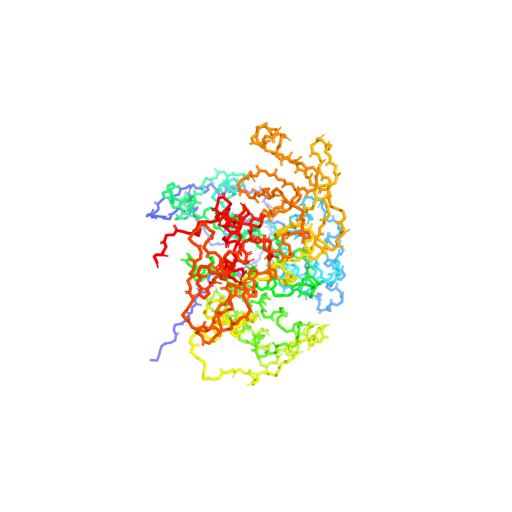 N 1
ATOM 1722 C CA . VAL A 1 218 ? 1.414 -4.177 -15.928 1.00 68.69 218 VAL A CA 1
ATOM 1723 C C . VAL A 1 218 ? 1.605 -3.768 -14.459 1.00 68.69 218 VAL A C 1
ATOM 1725 O O . VAL A 1 218 ? 2.094 -4.553 -13.645 1.00 68.69 218 VAL A O 1
ATOM 1728 N N . GLY A 1 219 ? 1.152 -2.572 -14.084 1.00 75.38 219 GLY A N 1
ATOM 1729 C CA . GLY A 1 219 ? 1.127 -2.080 -12.713 1.00 75.38 219 GLY A CA 1
ATOM 1730 C C . GLY A 1 219 ? 0.278 -2.932 -11.766 1.00 75.38 219 GLY A C 1
ATOM 1731 O O . GLY A 1 219 ? 0.674 -3.103 -10.614 1.00 75.38 219 GLY A O 1
ATOM 1732 N N . LEU A 1 220 ? -0.813 -3.548 -12.241 1.00 82.88 220 LEU A N 1
ATOM 1733 C CA . LEU A 1 220 ? -1.603 -4.508 -11.455 1.00 82.88 220 LEU A CA 1
ATOM 1734 C C . LEU A 1 220 ? -0.784 -5.759 -11.134 1.00 82.88 220 LEU A C 1
ATOM 1736 O O . LEU A 1 220 ? -0.763 -6.240 -10.001 1.00 82.88 220 LEU A O 1
ATOM 1740 N N . THR A 1 221 ? -0.081 -6.264 -12.146 1.00 83.62 221 THR A N 1
ATOM 1741 C CA . THR A 1 221 ? 0.786 -7.436 -12.020 1.00 83.62 221 THR A CA 1
ATOM 1742 C C . THR A 1 221 ? 1.877 -7.203 -10.977 1.00 83.62 221 THR A C 1
ATOM 1744 O O . THR A 1 221 ? 2.117 -8.039 -10.106 1.00 83.62 221 THR A O 1
ATOM 1747 N N . ARG A 1 222 ? 2.485 -6.017 -11.026 1.00 80.06 222 ARG A N 1
ATOM 1748 C CA . ARG A 1 222 ? 3.470 -5.558 -10.052 1.00 80.06 222 ARG A CA 1
ATOM 1749 C C . ARG A 1 222 ? 2.892 -5.454 -8.639 1.00 80.06 222 ARG A C 1
ATOM 1751 O O . ARG A 1 222 ? 3.515 -5.941 -7.703 1.00 80.06 222 ARG A O 1
ATOM 1758 N N . ALA A 1 223 ? 1.701 -4.885 -8.470 1.00 87.75 223 ALA A N 1
ATOM 1759 C CA . ALA A 1 223 ? 1.084 -4.756 -7.150 1.00 87.75 223 ALA A CA 1
ATOM 1760 C C . ALA A 1 223 ? 0.816 -6.128 -6.495 1.00 87.75 223 ALA A C 1
ATOM 1762 O O . ALA A 1 223 ? 0.997 -6.295 -5.288 1.00 87.75 223 ALA A O 1
ATOM 1763 N N . TYR A 1 224 ? 0.465 -7.154 -7.282 1.00 91.62 224 TYR A N 1
ATOM 1764 C CA . TYR A 1 224 ? 0.385 -8.524 -6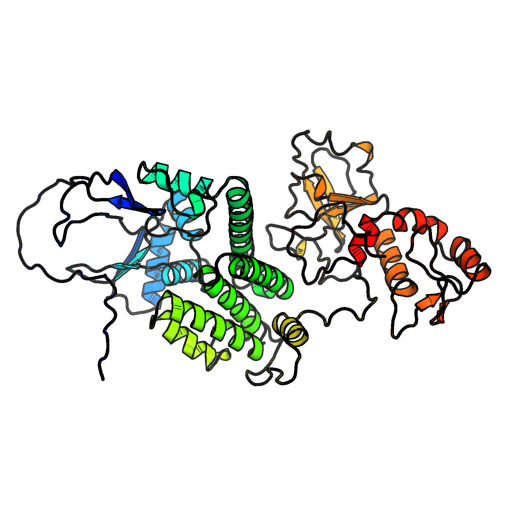.766 1.00 91.62 224 TYR A CA 1
ATOM 1765 C C . TYR A 1 224 ? 1.738 -9.061 -6.291 1.00 91.62 224 TYR A C 1
ATOM 1767 O O . TYR A 1 224 ? 1.793 -9.718 -5.251 1.00 91.62 224 TYR A O 1
ATOM 1775 N N . LEU A 1 225 ? 2.827 -8.759 -7.001 1.00 88.00 225 LEU A N 1
ATOM 1776 C CA . LEU A 1 225 ? 4.163 -9.151 -6.561 1.00 88.00 225 LEU A CA 1
ATOM 1777 C C . LEU A 1 225 ? 4.536 -8.486 -5.227 1.00 88.00 225 LEU A C 1
ATOM 1779 O O . LEU A 1 225 ? 5.051 -9.167 -4.342 1.00 88.00 225 LEU A O 1
ATOM 1783 N N . GLU A 1 226 ? 4.231 -7.201 -5.046 1.00 88.00 226 GLU A N 1
ATOM 1784 C CA . GLU A 1 226 ? 4.480 -6.496 -3.779 1.00 88.00 226 GLU A CA 1
ATOM 1785 C C . GLU A 1 226 ? 3.769 -7.177 -2.601 1.00 88.00 226 GLU A C 1
ATOM 1787 O O . GLU A 1 226 ? 4.384 -7.473 -1.571 1.00 88.00 226 GLU A O 1
ATOM 1792 N N . ALA A 1 227 ? 2.491 -7.538 -2.774 1.00 93.00 227 ALA A N 1
ATOM 1793 C CA . ALA A 1 227 ? 1.753 -8.306 -1.771 1.00 93.00 227 ALA A CA 1
ATOM 1794 C C . ALA A 1 227 ? 2.441 -9.648 -1.462 1.00 93.00 227 ALA A C 1
ATOM 1796 O O . ALA A 1 227 ? 2.641 -9.982 -0.289 1.00 93.00 227 ALA A O 1
ATOM 1797 N N . ALA A 1 228 ? 2.849 -10.398 -2.493 1.00 93.94 228 ALA A N 1
ATOM 1798 C CA . ALA A 1 228 ? 3.547 -11.672 -2.324 1.00 93.94 228 ALA A CA 1
ATOM 1799 C C . ALA A 1 228 ? 4.826 -11.514 -1.494 1.00 93.94 228 ALA A C 1
ATOM 1801 O O . ALA A 1 228 ? 5.044 -12.260 -0.536 1.00 93.94 228 ALA A O 1
ATOM 1802 N N . GLN A 1 229 ? 5.647 -10.513 -1.814 1.00 90.06 229 GLN A N 1
ATOM 1803 C CA . GLN A 1 229 ? 6.908 -10.277 -1.123 1.00 90.06 229 GLN A CA 1
ATOM 1804 C C . GLN A 1 229 ? 6.709 -9.920 0.357 1.00 90.06 229 GLN A C 1
ATOM 1806 O O . GLN A 1 229 ? 7.516 -10.349 1.185 1.00 90.06 229 GLN A O 1
ATOM 1811 N N . ILE A 1 230 ? 5.647 -9.184 0.714 1.00 90.62 230 ILE A N 1
ATOM 1812 C CA . ILE A 1 230 ? 5.312 -8.872 2.116 1.00 90.62 230 ILE A CA 1
ATOM 1813 C C . ILE A 1 230 ? 4.948 -10.146 2.889 1.00 90.62 230 ILE A C 1
ATOM 1815 O O . ILE A 1 230 ? 5.422 -10.343 4.014 1.00 90.62 230 ILE A O 1
ATOM 1819 N N . PHE A 1 231 ? 4.134 -11.024 2.297 1.00 95.19 231 PHE A N 1
ATOM 1820 C CA . PHE A 1 231 ? 3.748 -12.292 2.921 1.00 95.19 231 PHE A CA 1
ATOM 1821 C C . PHE A 1 231 ? 4.941 -13.230 3.095 1.00 95.19 231 PHE A C 1
ATOM 1823 O O . PHE A 1 231 ? 5.183 -13.703 4.208 1.00 95.19 231 PHE A O 1
ATOM 1830 N N . ILE A 1 232 ? 5.739 -13.422 2.042 1.00 93.81 232 ILE A N 1
ATOM 1831 C CA . ILE A 1 232 ? 6.927 -14.283 2.083 1.00 93.81 232 ILE A CA 1
ATOM 1832 C C . ILE A 1 232 ? 7.945 -13.760 3.105 1.00 93.81 232 ILE A C 1
ATOM 1834 O O . ILE A 1 232 ? 8.484 -14.541 3.890 1.00 93.81 232 ILE A O 1
ATOM 1838 N N . ALA A 1 233 ? 8.157 -12.440 3.175 1.00 90.44 233 ALA A N 1
ATOM 1839 C CA . ALA A 1 233 ? 9.055 -11.829 4.158 1.00 90.44 233 ALA A CA 1
ATOM 1840 C C . ALA A 1 233 ? 8.632 -12.066 5.619 1.00 90.44 233 ALA A C 1
ATOM 1842 O O . ALA A 1 233 ? 9.479 -12.037 6.510 1.00 90.44 233 ALA A O 1
ATOM 1843 N N . ASN A 1 234 ? 7.339 -12.308 5.867 1.00 91.81 234 ASN A N 1
ATOM 1844 C CA . ASN A 1 234 ? 6.775 -12.614 7.186 1.00 91.81 234 ASN A CA 1
ATOM 1845 C C . ASN A 1 234 ? 6.518 -14.117 7.422 1.00 91.81 234 ASN A C 1
ATOM 1847 O O . ASN A 1 234 ? 5.958 -14.488 8.463 1.00 91.81 234 ASN A O 1
ATOM 1851 N N . GLY A 1 235 ? 6.944 -14.968 6.483 1.00 94.06 235 GLY A N 1
ATOM 1852 C CA . GLY A 1 235 ? 6.857 -16.424 6.561 1.00 94.06 235 GLY A CA 1
ATOM 1853 C C . GLY A 1 235 ? 5.523 -17.023 6.106 1.00 94.06 235 GLY A C 1
ATOM 1854 O O . GLY A 1 235 ? 5.313 -18.215 6.306 1.00 94.06 235 GLY A O 1
ATOM 1855 N N . ASP A 1 236 ? 4.620 -16.234 5.520 1.00 96.81 236 ASP A N 1
ATOM 1856 C CA . ASP A 1 236 ? 3.285 -16.679 5.093 1.00 96.81 236 ASP A CA 1
ATOM 1857 C C . ASP A 1 236 ? 3.332 -17.218 3.651 1.00 96.81 236 ASP A C 1
ATOM 1859 O O . ASP A 1 236 ? 3.009 -16.513 2.689 1.00 96.81 236 ASP A O 1
ATOM 1863 N N . LEU A 1 237 ? 3.801 -18.459 3.484 1.00 97.38 237 LEU A N 1
ATOM 1864 C CA . LEU A 1 237 ? 4.027 -19.049 2.161 1.00 97.38 237 LEU A CA 1
ATOM 1865 C C . LEU A 1 237 ? 2.716 -19.326 1.411 1.00 97.38 237 LEU A C 1
ATOM 1867 O O . LEU A 1 237 ? 2.690 -19.184 0.189 1.00 97.38 237 LEU A O 1
ATOM 1871 N N . ALA A 1 238 ? 1.625 -19.643 2.120 1.00 96.88 238 ALA A N 1
ATOM 1872 C CA . ALA A 1 238 ? 0.303 -19.866 1.523 1.00 96.88 238 ALA A CA 1
ATOM 1873 C C . ALA A 1 238 ? -0.173 -18.646 0.718 1.00 96.88 238 ALA A C 1
ATOM 1875 O O . ALA A 1 238 ? -0.493 -18.743 -0.468 1.00 96.88 238 ALA A O 1
ATOM 1876 N N . ARG A 1 239 ? -0.190 -17.465 1.351 1.00 97.25 239 ARG A N 1
ATOM 1877 C CA . ARG A 1 239 ? -0.589 -16.217 0.679 1.00 97.25 239 ARG A CA 1
ATOM 1878 C C . ARG A 1 239 ? 0.467 -15.748 -0.312 1.00 97.25 239 ARG A C 1
ATOM 1880 O O . ARG A 1 239 ? 0.111 -15.294 -1.397 1.00 97.25 239 ARG A O 1
ATOM 1887 N N . GLY A 1 240 ? 1.747 -15.893 0.040 1.00 96.44 240 GLY A N 1
ATOM 1888 C CA . GLY A 1 240 ? 2.870 -15.575 -0.842 1.00 96.44 240 GLY A CA 1
ATOM 1889 C C . GLY A 1 240 ? 2.746 -16.251 -2.208 1.00 96.44 240 GLY A C 1
ATOM 1890 O O . GLY A 1 240 ? 2.864 -15.588 -3.239 1.00 96.44 240 GLY A O 1
ATOM 1891 N N . ARG A 1 241 ? 2.405 -17.544 -2.219 1.00 96.88 241 ARG A N 1
ATOM 1892 C CA . ARG A 1 241 ? 2.160 -18.311 -3.442 1.00 96.88 241 ARG A CA 1
ATOM 1893 C C . ARG A 1 241 ? 1.002 -17.749 -4.267 1.00 96.88 241 ARG A C 1
ATOM 1895 O O . ARG A 1 241 ? 1.203 -17.444 -5.436 1.00 96.88 241 ARG A O 1
ATOM 1902 N N . ILE A 1 242 ? -0.174 -17.553 -3.662 1.00 96.81 242 ILE A N 1
ATOM 1903 C CA . ILE A 1 242 ? -1.381 -17.068 -4.365 1.00 96.81 242 ILE A CA 1
ATOM 1904 C C . ILE A 1 242 ? -1.119 -15.728 -5.062 1.00 96.81 242 ILE A C 1
ATOM 1906 O O . ILE A 1 242 ? -1.507 -15.521 -6.212 1.00 96.81 242 ILE A O 1
ATOM 1910 N N . PHE A 1 243 ? -0.463 -14.795 -4.373 1.00 96.69 243 PHE A N 1
ATOM 1911 C CA . PHE A 1 243 ? -0.146 -13.493 -4.954 1.00 96.69 243 PHE A CA 1
ATOM 1912 C C . PHE A 1 243 ? 0.915 -13.589 -6.059 1.00 96.69 243 PHE A C 1
ATOM 1914 O O . PHE A 1 243 ? 0.784 -12.917 -7.083 1.00 96.69 243 PHE A O 1
ATOM 1921 N N . THR A 1 244 ? 1.901 -14.480 -5.916 1.00 94.88 244 THR A N 1
ATOM 1922 C CA . THR A 1 244 ? 2.882 -14.754 -6.979 1.00 94.88 244 THR A CA 1
ATOM 1923 C C . THR A 1 244 ? 2.206 -15.362 -8.213 1.00 94.88 244 THR A C 1
ATOM 1925 O O . THR A 1 244 ? 2.482 -14.937 -9.331 1.00 94.88 244 THR A O 1
ATOM 1928 N N . GLU A 1 245 ? 1.260 -16.290 -8.039 1.00 94.62 245 GLU A N 1
ATOM 1929 C CA . GLU A 1 245 ? 0.474 -16.881 -9.133 1.00 94.62 245 GLU A CA 1
ATOM 1930 C C . GLU A 1 245 ? -0.319 -15.816 -9.905 1.00 94.62 245 GLU A C 1
ATOM 1932 O O . GLU A 1 245 ? -0.327 -15.813 -11.140 1.00 94.62 245 GLU A O 1
ATOM 1937 N N . ARG A 1 246 ? -0.939 -14.865 -9.191 1.00 93.38 246 ARG A N 1
ATOM 1938 C CA . ARG A 1 246 ? -1.641 -13.729 -9.812 1.00 93.38 246 ARG A CA 1
ATOM 1939 C C . ARG A 1 246 ? -0.692 -12.837 -10.611 1.00 93.38 246 ARG A C 1
ATOM 1941 O O . ARG A 1 246 ? -1.042 -12.442 -11.722 1.00 93.38 246 ARG A O 1
ATOM 1948 N N . ALA A 1 247 ? 0.506 -12.569 -10.088 1.00 89.81 247 ALA A N 1
ATOM 1949 C CA . ALA A 1 247 ? 1.522 -11.806 -10.807 1.00 89.81 247 ALA A CA 1
ATOM 1950 C C . ALA A 1 247 ? 1.993 -12.544 -12.079 1.00 89.81 247 ALA A C 1
ATOM 1952 O O . ALA A 1 247 ? 1.966 -12.006 -13.184 1.00 89.81 247 ALA A O 1
ATOM 1953 N N . VAL A 1 248 ? 2.328 -13.831 -11.974 1.00 89.12 248 VAL A N 1
ATOM 1954 C CA . VAL A 1 248 ? 2.741 -14.641 -13.132 1.00 89.12 248 VAL A CA 1
ATOM 1955 C C . VAL A 1 248 ? 1.659 -14.685 -14.214 1.00 89.12 248 VAL A C 1
ATOM 1957 O O . VAL A 1 248 ? 1.975 -14.591 -15.400 1.00 89.12 248 VAL A O 1
ATOM 1960 N N . SER A 1 249 ? 0.386 -14.796 -13.827 1.00 87.56 249 SER A N 1
ATOM 1961 C CA . SER A 1 249 ? -0.739 -14.759 -14.768 1.00 87.56 249 SER A CA 1
ATOM 1962 C C . SER A 1 249 ? -0.820 -13.426 -15.529 1.00 87.56 249 SER A C 1
ATOM 1964 O O . SER A 1 249 ? -0.966 -13.409 -16.757 1.00 87.56 249 SER A O 1
ATOM 1966 N N . GLY A 1 250 ? -0.651 -12.307 -14.820 1.00 81.81 250 GLY A N 1
ATOM 1967 C CA . GLY A 1 250 ? -0.634 -10.970 -15.415 1.00 81.81 250 GLY A CA 1
ATOM 1968 C C . GLY A 1 250 ? 0.530 -10.759 -16.390 1.00 81.81 250 GLY A C 1
ATOM 1969 O O . GLY A 1 250 ? 0.320 -10.295 -17.515 1.00 81.81 250 GLY A O 1
ATOM 1970 N N . TRP A 1 251 ? 1.744 -11.191 -16.030 1.00 79.25 251 TRP A N 1
ATOM 1971 C CA . TRP A 1 251 ? 2.903 -11.112 -16.928 1.00 79.25 251 TRP A CA 1
ATOM 1972 C C . TRP A 1 251 ? 2.776 -12.039 -18.126 1.00 79.25 251 TRP A C 1
ATOM 1974 O O . TRP A 1 251 ? 3.102 -11.630 -19.232 1.00 79.25 251 TRP A O 1
ATOM 1984 N N . ARG A 1 252 ? 2.241 -13.252 -17.953 1.00 81.00 252 ARG A N 1
ATOM 1985 C CA . ARG A 1 252 ? 1.989 -14.158 -19.081 1.00 81.00 252 ARG A CA 1
ATOM 1986 C C . ARG A 1 252 ? 1.030 -13.536 -20.096 1.00 81.00 252 ARG A C 1
ATOM 1988 O O . ARG A 1 252 ? 1.216 -13.716 -21.295 1.00 81.00 252 ARG A O 1
ATOM 1995 N N . THR A 1 253 ? 0.042 -12.783 -19.618 1.00 75.00 253 THR A N 1
ATOM 1996 C CA . THR A 1 253 ? -0.907 -12.057 -20.473 1.00 75.00 253 THR A CA 1
ATOM 1997 C C . THR A 1 253 ? -0.248 -10.865 -21.174 1.00 75.00 253 THR A C 1
ATOM 1999 O O . THR A 1 253 ? -0.501 -10.641 -22.353 1.00 75.00 253 THR A O 1
ATOM 2002 N N . SER A 1 254 ? 0.613 -10.121 -20.472 1.00 66.19 254 SER A N 1
ATOM 2003 C CA . SER A 1 254 ? 1.204 -8.866 -20.973 1.00 66.19 254 SER A CA 1
ATOM 2004 C C . SER A 1 254 ? 2.463 -9.066 -21.828 1.00 66.19 254 SER A C 1
ATOM 2006 O O . SER A 1 254 ? 2.687 -8.327 -22.781 1.00 66.19 254 SER A O 1
ATOM 2008 N N . TYR A 1 255 ? 3.287 -10.058 -21.485 1.00 63.91 255 TYR A N 1
ATOM 2009 C CA . TYR A 1 255 ? 4.641 -10.273 -22.014 1.00 63.91 255 TYR A CA 1
ATOM 2010 C C . TYR A 1 255 ? 4.875 -11.691 -22.563 1.00 63.91 255 TYR A C 1
ATOM 2012 O O . TYR A 1 255 ? 5.961 -11.992 -23.055 1.00 63.91 255 TYR A O 1
ATOM 2020 N N . GLY A 1 256 ? 3.882 -12.586 -22.502 1.00 71.81 256 GLY A N 1
ATOM 2021 C CA . GLY A 1 256 ? 4.012 -13.949 -23.020 1.00 71.81 256 GLY A CA 1
ATOM 2022 C C . GLY A 1 256 ? 4.984 -14.818 -22.210 1.00 71.81 256 GLY A C 1
ATOM 2023 O O . GLY A 1 256 ? 4.951 -14.832 -20.984 1.00 71.81 256 GLY A O 1
ATOM 2024 N N . GLY A 1 257 ? 5.825 -15.603 -22.890 1.00 69.88 257 GLY A N 1
ATOM 2025 C CA . GLY A 1 257 ? 6.781 -16.541 -22.279 1.00 69.88 257 GLY A CA 1
ATOM 2026 C C . GLY A 1 257 ? 8.097 -15.901 -21.827 1.00 69.88 257 GLY A C 1
ATOM 2027 O O . GLY A 1 257 ? 9.154 -16.473 -22.079 1.00 69.88 257 GLY A O 1
ATOM 2028 N N . SER A 1 258 ? 8.042 -14.709 -21.230 1.00 69.94 258 SER A N 1
ATOM 2029 C CA . SER A 1 258 ? 9.230 -13.932 -20.867 1.00 69.94 258 SER A CA 1
ATOM 2030 C C . SER A 1 258 ? 10.060 -14.577 -19.744 1.00 69.94 258 SER A C 1
ATOM 2032 O O . SER A 1 258 ? 9.617 -15.495 -19.040 1.00 69.94 258 SER A O 1
ATOM 2034 N N . THR A 1 259 ? 11.283 -14.082 -19.548 1.00 70.19 259 THR A N 1
ATOM 2035 C CA . THR A 1 259 ? 12.189 -14.511 -18.472 1.00 70.19 259 THR A CA 1
ATOM 2036 C C . THR A 1 259 ? 11.573 -14.351 -17.088 1.00 70.19 259 THR A C 1
ATOM 2038 O O . THR A 1 259 ? 11.753 -15.222 -16.238 1.00 70.19 259 THR A O 1
ATOM 2041 N N . GLU A 1 260 ? 10.795 -13.292 -16.873 1.00 68.81 260 GLU A N 1
ATOM 2042 C CA . GLU A 1 260 ? 10.087 -13.012 -15.622 1.00 68.81 260 GLU A CA 1
ATOM 2043 C C . GLU A 1 260 ? 9.078 -14.124 -15.340 1.00 68.81 260 GLU A C 1
ATOM 2045 O O . GLU A 1 260 ? 9.057 -14.685 -14.247 1.00 68.81 260 GLU A O 1
ATOM 2050 N N . VAL A 1 261 ? 8.297 -14.528 -16.346 1.00 78.06 261 VAL A N 1
ATOM 2051 C CA . VAL A 1 261 ? 7.340 -15.632 -16.205 1.00 78.06 261 VAL A CA 1
ATOM 2052 C C . VAL A 1 261 ? 8.064 -16.917 -15.808 1.00 78.06 261 VAL A C 1
ATOM 2054 O O . VAL A 1 261 ? 7.616 -17.606 -14.895 1.00 78.06 261 VAL A O 1
ATOM 2057 N N . ILE A 1 262 ? 9.200 -17.242 -16.427 1.00 78.88 262 ILE A N 1
ATOM 2058 C CA . ILE A 1 262 ? 9.971 -18.448 -16.082 1.00 78.88 262 ILE A CA 1
ATOM 2059 C C . ILE A 1 262 ? 10.520 -18.368 -14.651 1.00 78.88 262 ILE A C 1
ATOM 2061 O O . ILE A 1 262 ? 10.392 -19.326 -13.888 1.00 78.88 262 ILE A O 1
ATOM 2065 N N . GLN A 1 263 ? 11.122 -17.239 -14.271 1.00 80.38 263 GLN A N 1
ATOM 2066 C CA . GLN A 1 263 ? 11.715 -17.055 -12.945 1.00 80.38 263 GLN A CA 1
ATOM 2067 C C . GLN A 1 263 ? 10.663 -17.101 -11.836 1.00 80.38 263 GLN A C 1
ATOM 2069 O O . GLN A 1 263 ? 10.832 -17.829 -10.860 1.00 80.38 263 GLN A O 1
ATOM 2074 N N . PHE A 1 264 ? 9.556 -16.376 -11.993 1.00 85.50 264 PHE A N 1
ATOM 2075 C CA . PHE A 1 264 ? 8.520 -16.308 -10.969 1.00 85.50 264 PHE A CA 1
ATOM 2076 C C . PHE A 1 264 ? 7.634 -17.559 -10.924 1.00 85.50 264 PHE A C 1
ATOM 2078 O O . PHE A 1 264 ? 7.094 -17.850 -9.862 1.00 85.50 264 PHE A O 1
ATOM 2085 N N . ASN A 1 265 ? 7.553 -18.373 -11.988 1.00 88.62 265 ASN A N 1
ATOM 2086 C CA . ASN A 1 265 ? 6.953 -19.715 -11.884 1.00 88.62 265 ASN A CA 1
ATOM 2087 C C . ASN A 1 265 ? 7.726 -20.610 -10.902 1.00 88.62 265 ASN A C 1
ATOM 2089 O O . ASN A 1 265 ? 7.103 -21.301 -10.104 1.00 88.62 265 ASN A O 1
ATOM 2093 N N . LYS A 1 266 ? 9.065 -20.544 -10.875 1.00 89.50 266 LYS A N 1
ATOM 2094 C CA . LYS A 1 266 ? 9.855 -21.279 -9.866 1.00 89.50 266 LYS A CA 1
ATOM 2095 C C . LYS A 1 266 ? 9.535 -20.811 -8.447 1.00 89.50 266 LYS A C 1
ATOM 2097 O O . LYS A 1 266 ? 9.516 -21.609 -7.520 1.00 89.50 266 LYS A O 1
ATOM 2102 N N . LEU A 1 267 ? 9.254 -19.517 -8.284 1.00 89.25 267 LEU A N 1
ATOM 2103 C CA . LEU A 1 267 ? 8.854 -18.959 -6.995 1.00 89.25 267 LEU A CA 1
ATOM 2104 C C . LEU A 1 267 ? 7.427 -19.365 -6.586 1.00 89.25 267 LEU A C 1
ATOM 2106 O O . LEU A 1 267 ? 7.140 -19.451 -5.399 1.00 89.25 267 LEU A O 1
ATOM 2110 N N . VAL A 1 268 ? 6.533 -19.633 -7.541 1.00 93.94 268 VAL A N 1
ATOM 2111 C CA . VAL A 1 268 ? 5.223 -20.240 -7.251 1.00 93.94 268 VAL A CA 1
ATOM 2112 C C . VAL A 1 268 ? 5.392 -21.659 -6.700 1.00 93.94 268 VAL A C 1
ATOM 2114 O O . VAL A 1 268 ? 4.702 -22.021 -5.748 1.00 93.94 268 VAL A O 1
ATOM 2117 N N . GLU A 1 269 ? 6.297 -22.448 -7.288 1.00 92.75 269 GLU A N 1
ATOM 2118 C CA . GLU A 1 269 ? 6.588 -23.823 -6.857 1.00 92.75 269 GLU A CA 1
ATOM 2119 C C . GLU A 1 269 ? 7.218 -23.864 -5.460 1.00 92.75 269 GLU A C 1
ATOM 2121 O O . GLU A 1 269 ? 6.780 -24.638 -4.610 1.00 92.75 269 GLU A O 1
ATOM 2126 N N . ASP A 1 270 ? 8.203 -22.998 -5.208 1.00 93.38 270 ASP A N 1
ATOM 2127 C CA . ASP A 1 270 ? 8.849 -22.855 -3.904 1.00 93.38 270 ASP A CA 1
ATOM 2128 C C . ASP A 1 270 ? 8.968 -21.376 -3.492 1.00 93.38 270 ASP A C 1
ATOM 2130 O O . ASP A 1 270 ? 9.998 -20.731 -3.725 1.00 93.38 270 ASP A O 1
ATOM 2134 N N . PRO A 1 271 ? 7.947 -20.820 -2.809 1.00 93.94 271 PRO A N 1
ATOM 2135 C CA . PRO A 1 271 ? 8.004 -19.446 -2.321 1.00 93.94 271 PRO A CA 1
ATOM 2136 C C . PRO A 1 271 ? 9.070 -19.236 -1.235 1.00 93.94 271 PRO A C 1
ATOM 2138 O O . PRO A 1 271 ? 9.463 -18.097 -0.974 1.00 93.94 271 PRO A O 1
ATOM 2141 N N . SER A 1 272 ? 9.560 -20.308 -0.597 1.00 93.69 272 SER A N 1
ATOM 2142 C CA . SER A 1 272 ? 10.603 -20.224 0.433 1.00 93.69 272 SER A CA 1
ATOM 2143 C C . SER A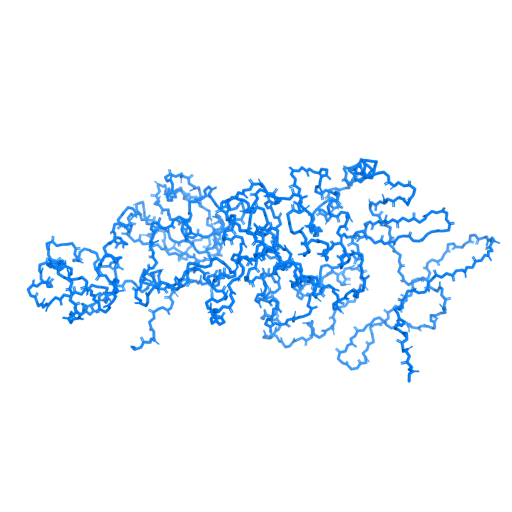 1 272 ? 11.993 -19.954 -0.153 1.00 93.69 272 SER A C 1
ATOM 2145 O O . SER A 1 272 ? 12.854 -19.420 0.547 1.00 93.69 272 SER A O 1
ATOM 2147 N N . ALA A 1 273 ? 12.184 -20.213 -1.452 1.00 90.56 273 ALA A N 1
ATOM 2148 C CA . ALA A 1 273 ? 13.391 -19.856 -2.192 1.00 90.56 273 ALA A CA 1
ATOM 2149 C C . ALA A 1 273 ? 13.572 -18.334 -2.369 1.00 90.56 273 ALA A C 1
ATOM 2151 O O . ALA A 1 273 ? 14.637 -17.875 -2.791 1.00 90.56 273 ALA A O 1
ATOM 2152 N N . HIS A 1 274 ? 12.555 -17.522 -2.051 1.00 88.75 274 HIS A N 1
ATOM 2153 C CA . HIS A 1 274 ? 12.678 -16.070 -2.104 1.00 88.75 274 HIS A CA 1
ATOM 2154 C C . HIS A 1 274 ? 13.714 -15.551 -1.099 1.00 88.75 274 HIS A C 1
ATOM 2156 O O . HIS A 1 274 ? 13.687 -15.882 0.085 1.00 88.75 274 HIS A O 1
ATOM 2162 N N . SER A 1 275 ? 14.535 -14.590 -1.518 1.00 84.38 275 SER A N 1
ATOM 2163 C CA . SER A 1 275 ? 15.609 -14.007 -0.695 1.00 84.38 275 SER A CA 1
ATOM 2164 C C . SER A 1 275 ? 15.154 -13.290 0.590 1.00 84.38 275 SER A C 1
ATOM 2166 O O . SER A 1 275 ? 15.985 -12.988 1.450 1.00 84.38 275 SER A O 1
ATOM 2168 N N . ARG A 1 276 ? 13.855 -12.981 0.720 1.00 78.75 276 ARG A N 1
ATOM 2169 C CA . ARG A 1 276 ? 13.256 -12.370 1.926 1.00 78.75 276 ARG A CA 1
ATOM 2170 C C . ARG A 1 276 ? 12.632 -13.372 2.893 1.00 78.75 276 ARG A C 1
ATOM 2172 O O . ARG A 1 276 ? 12.267 -12.973 3.998 1.00 78.75 276 ARG A O 1
ATOM 2179 N N . TYR A 1 277 ? 12.467 -14.632 2.499 1.00 90.00 277 TYR A N 1
ATOM 2180 C CA . TYR A 1 277 ? 11.908 -15.622 3.409 1.00 90.00 277 TYR A CA 1
ATOM 2181 C C . TYR A 1 277 ? 12.786 -15.736 4.666 1.00 90.00 277 TYR A C 1
ATOM 2183 O O . TYR A 1 277 ? 14.014 -15.693 4.593 1.00 90.00 277 TYR A O 1
ATOM 2191 N N . GLY A 1 278 ? 12.151 -15.811 5.837 1.00 84.38 278 GLY A N 1
ATOM 2192 C CA . GLY A 1 278 ? 12.849 -15.888 7.122 1.00 84.38 278 GLY A CA 1
ATOM 2193 C C . GLY A 1 278 ? 13.215 -14.548 7.769 1.00 84.38 278 GLY A C 1
ATOM 2194 O O . GLY A 1 278 ? 13.752 -14.558 8.873 1.00 84.38 278 GLY A O 1
ATOM 2195 N N . TYR A 1 279 ? 12.914 -13.398 7.152 1.00 86.69 279 TYR A N 1
ATOM 2196 C CA . TYR A 1 279 ? 13.175 -12.087 7.775 1.00 86.69 279 TYR A CA 1
ATOM 2197 C C . TYR A 1 279 ? 12.309 -11.881 9.024 1.00 86.69 279 TYR A C 1
ATOM 2199 O O . TYR A 1 279 ? 12.766 -11.397 10.058 1.00 86.69 279 TYR A O 1
ATOM 2207 N N . SER A 1 280 ? 11.048 -12.283 8.929 1.00 86.75 280 SER A N 1
ATOM 2208 C CA . SER A 1 280 ? 10.099 -12.414 10.022 1.00 86.75 280 SER A CA 1
ATOM 2209 C C . SER A 1 280 ? 9.374 -13.743 9.838 1.00 86.75 280 SER A C 1
ATOM 2211 O O . SER A 1 280 ? 9.122 -14.168 8.717 1.00 86.75 280 SER A O 1
ATOM 2213 N N . MET A 1 281 ? 9.027 -14.405 10.939 1.00 91.81 281 MET A N 1
ATOM 2214 C CA . MET A 1 281 ? 8.230 -15.641 10.928 1.00 91.81 281 MET A CA 1
ATOM 2215 C C . MET A 1 281 ? 6.913 -15.470 11.690 1.00 91.81 281 MET A C 1
ATOM 2217 O O . MET A 1 281 ? 6.273 -16.447 12.074 1.00 91.81 281 MET A O 1
ATOM 2221 N N . LYS A 1 282 ? 6.497 -14.218 11.930 1.00 88.88 282 LYS A N 1
ATOM 2222 C CA . LYS A 1 282 ? 5.280 -13.897 12.691 1.00 88.88 282 LYS A CA 1
ATOM 2223 C C . LYS A 1 282 ? 4.010 -14.443 12.035 1.00 88.88 282 LYS A C 1
ATOM 2225 O O . LYS A 1 282 ? 3.011 -14.613 12.727 1.00 88.88 282 LYS A O 1
ATOM 2230 N N . TRP A 1 283 ? 4.025 -14.686 10.724 1.00 93.25 283 TRP A N 1
ATOM 2231 C CA . TRP A 1 283 ? 2.881 -15.178 9.954 1.00 93.25 283 TRP A CA 1
ATOM 2232 C C . TRP A 1 283 ? 3.141 -16.549 9.333 1.00 93.25 283 TRP A C 1
ATOM 2234 O O . TRP A 1 283 ? 2.567 -16.850 8.293 1.00 93.25 283 TRP A O 1
ATOM 2244 N N . LYS A 1 284 ? 4.005 -17.359 9.953 1.00 96.06 284 LYS A N 1
ATOM 2245 C CA . LYS A 1 284 ? 4.415 -18.660 9.426 1.00 96.06 284 LYS A CA 1
ATOM 2246 C C . LYS A 1 284 ? 3.217 -19.507 8.973 1.00 96.06 284 LYS A C 1
ATOM 2248 O O . LYS A 1 284 ? 2.382 -19.864 9.799 1.00 96.06 284 LYS A O 1
ATOM 2253 N N . THR A 1 285 ? 3.195 -19.852 7.690 1.00 96.44 285 THR A N 1
ATOM 2254 C CA . THR A 1 285 ? 2.299 -20.840 7.071 1.00 96.44 285 THR A CA 1
ATOM 2255 C C . THR A 1 285 ? 3.090 -21.628 6.029 1.00 96.44 285 THR A C 1
ATOM 2257 O O . THR A 1 285 ? 4.034 -21.110 5.427 1.00 96.44 285 THR A O 1
ATOM 2260 N N . SER A 1 286 ? 2.734 -22.889 5.821 1.00 95.69 286 SER A N 1
ATOM 2261 C CA . SER A 1 286 ? 3.172 -23.687 4.674 1.00 95.69 286 SER A CA 1
ATOM 2262 C C . SER A 1 286 ? 2.321 -23.383 3.438 1.00 95.69 286 SER A C 1
ATOM 2264 O O . SER A 1 286 ? 1.243 -22.802 3.540 1.00 95.69 286 SER A O 1
ATOM 2266 N N . VAL A 1 287 ? 2.794 -23.779 2.254 1.00 94.56 287 VAL A N 1
ATOM 2267 C CA . VAL A 1 287 ? 2.079 -23.551 0.983 1.00 94.56 287 VAL A CA 1
ATOM 2268 C C . VAL A 1 287 ? 0.710 -24.240 0.913 1.00 94.56 287 VAL A C 1
ATOM 2270 O O . VAL A 1 287 ? -0.146 -23.792 0.155 1.00 94.56 287 VAL A O 1
ATOM 2273 N N . ASP A 1 288 ? 0.491 -25.286 1.714 1.00 92.69 288 ASP A N 1
ATOM 2274 C CA . ASP A 1 288 ? -0.733 -26.096 1.709 1.00 92.69 288 ASP A CA 1
ATOM 2275 C C . ASP A 1 288 ? -1.809 -25.592 2.684 1.00 92.69 288 ASP A C 1
ATOM 2277 O O . ASP A 1 288 ? -2.949 -26.055 2.649 1.00 92.69 288 ASP A O 1
ATOM 2281 N N . GLU A 1 289 ? -1.491 -24.604 3.526 1.00 93.88 289 GLU A N 1
ATOM 2282 C CA . GLU A 1 289 ? -2.406 -24.017 4.519 1.00 93.88 289 GLU A CA 1
ATOM 2283 C C . GLU A 1 289 ? -3.372 -22.973 3.916 1.00 93.88 289 GLU A C 1
ATOM 2285 O O . GLU A 1 289 ? -3.763 -21.998 4.566 1.00 93.88 289 GLU A O 1
ATOM 2290 N N . VAL A 1 290 ? -3.780 -23.175 2.659 1.00 93.25 290 VAL A N 1
ATOM 2291 C CA . VAL A 1 290 ? -4.824 -22.387 1.990 1.00 93.25 290 VAL A CA 1
ATOM 2292 C C . VAL A 1 290 ? -6.204 -22.963 2.355 1.00 93.25 290 VAL A C 1
ATOM 2294 O O . VAL A 1 290 ? -6.465 -24.135 2.067 1.00 93.25 290 VAL A O 1
ATOM 2297 N N . PRO A 1 291 ? -7.115 -22.179 2.965 1.00 92.31 291 PRO A N 1
ATOM 2298 C CA . PRO A 1 291 ? -8.473 -22.626 3.265 1.00 92.31 291 PRO A CA 1
ATOM 2299 C C . PRO A 1 291 ? -9.239 -22.985 1.989 1.00 92.31 291 PRO A C 1
ATOM 2301 O O . PRO A 1 291 ? -9.204 -22.228 1.021 1.00 92.31 291 PRO A O 1
ATOM 2304 N N . ARG A 1 292 ? -9.948 -24.120 1.999 1.00 85.94 292 ARG A N 1
ATOM 2305 C CA . ARG A 1 292 ? -10.688 -24.630 0.829 1.00 85.94 292 ARG A CA 1
ATOM 2306 C C . ARG A 1 292 ? -12.186 -24.312 0.858 1.00 85.94 292 ARG A C 1
ATOM 2308 O O . ARG A 1 292 ? -12.777 -24.165 -0.202 1.00 85.94 292 ARG A O 1
ATOM 2315 N N . ASP A 1 293 ? -12.753 -24.126 2.050 1.00 87.56 293 ASP A N 1
ATOM 2316 C CA . ASP A 1 293 ? -14.206 -24.038 2.269 1.00 87.56 293 ASP A CA 1
ATOM 2317 C C . ASP A 1 293 ? -14.634 -22.677 2.853 1.00 87.56 293 ASP A C 1
ATOM 2319 O O . ASP A 1 293 ? -15.444 -22.605 3.776 1.00 87.56 293 ASP A O 1
ATOM 2323 N N . LEU A 1 294 ? -14.036 -21.582 2.372 1.00 86.50 294 LEU A N 1
ATOM 2324 C CA . LEU A 1 294 ? -14.446 -20.227 2.752 1.00 86.50 294 LEU A CA 1
ATOM 2325 C C . LEU A 1 294 ? -15.310 -19.600 1.660 1.00 86.50 294 LEU A C 1
ATOM 2327 O O . LEU A 1 294 ? -14.953 -19.640 0.483 1.00 86.50 294 LEU A O 1
ATOM 2331 N N . GLU A 1 295 ? -16.393 -18.945 2.074 1.00 86.94 295 GLU A N 1
ATOM 2332 C CA . GLU A 1 295 ? -17.162 -18.052 1.206 1.00 86.94 295 GLU A CA 1
ATOM 2333 C C . GLU A 1 295 ? -16.265 -16.932 0.639 1.00 86.94 295 GLU A C 1
ATOM 2335 O O . GLU A 1 295 ? -15.280 -16.554 1.286 1.00 86.94 295 GLU A O 1
ATOM 2340 N N . PRO A 1 296 ? -16.582 -16.349 -0.534 1.00 83.00 296 PRO A N 1
ATOM 2341 C CA . PRO A 1 296 ? -15.711 -15.383 -1.213 1.00 83.00 296 PRO A CA 1
ATOM 2342 C C . PRO A 1 296 ? -15.245 -14.207 -0.341 1.00 83.00 296 PRO A C 1
ATOM 2344 O O . PRO A 1 296 ? -14.068 -13.835 -0.378 1.00 83.00 296 PRO A O 1
ATOM 2347 N N . ASP A 1 297 ? -16.134 -13.651 0.484 1.00 78.12 297 ASP A N 1
ATOM 2348 C CA . ASP A 1 297 ? -15.812 -12.540 1.385 1.00 78.12 297 ASP A CA 1
ATOM 2349 C C . ASP A 1 297 ? -14.881 -12.969 2.526 1.00 78.12 297 ASP A C 1
ATOM 2351 O O . ASP A 1 297 ? -13.933 -12.256 2.874 1.00 78.12 297 ASP A O 1
ATOM 2355 N N . ASP A 1 298 ? -15.107 -14.156 3.090 1.00 81.38 298 ASP A N 1
ATOM 2356 C CA . ASP A 1 298 ? -14.264 -14.721 4.143 1.00 81.38 298 ASP A CA 1
ATOM 2357 C C . ASP A 1 298 ? -12.890 -15.119 3.604 1.00 81.38 298 ASP A C 1
ATOM 2359 O O . ASP A 1 298 ? -11.872 -14.872 4.259 1.00 81.38 298 ASP A O 1
ATOM 2363 N N . PHE A 1 299 ? -12.838 -15.646 2.379 1.00 87.69 299 PHE A N 1
ATOM 2364 C CA . PHE A 1 299 ? -11.589 -15.885 1.674 1.00 87.69 299 PHE A CA 1
ATOM 2365 C C . PHE A 1 299 ? -10.849 -14.573 1.406 1.00 87.69 299 PHE A C 1
ATOM 2367 O O . PHE A 1 299 ? -9.649 -14.495 1.655 1.00 87.69 299 PHE A O 1
ATOM 2374 N N . GLY A 1 300 ? -11.543 -13.516 0.973 1.00 85.31 300 GLY A N 1
ATOM 2375 C CA . GLY A 1 300 ? -10.958 -12.186 0.791 1.00 85.31 300 GLY A CA 1
ATOM 2376 C C . GLY A 1 300 ? -10.393 -11.608 2.092 1.00 85.31 300 GLY A C 1
ATOM 2377 O O . GLY A 1 300 ? -9.279 -11.079 2.114 1.00 85.31 300 GLY A O 1
ATOM 2378 N N . ASN A 1 301 ? -11.116 -11.763 3.203 1.00 85.19 301 ASN A N 1
ATOM 2379 C CA . ASN A 1 301 ? -10.649 -11.351 4.526 1.00 85.19 301 ASN A CA 1
ATOM 2380 C C . ASN A 1 301 ? -9.422 -12.146 4.975 1.00 85.19 301 ASN A C 1
ATOM 2382 O O . ASN A 1 301 ? -8.452 -11.557 5.461 1.00 85.19 301 ASN A O 1
ATOM 2386 N N . TRP A 1 302 ? -9.428 -13.464 4.769 1.00 91.38 302 TRP A N 1
ATOM 2387 C CA . TRP A 1 302 ? -8.264 -14.304 5.013 1.00 91.38 302 TRP A CA 1
ATOM 2388 C C . TRP A 1 302 ? -7.090 -13.862 4.137 1.00 91.38 302 TRP A C 1
ATOM 2390 O O . TRP A 1 302 ? -6.013 -13.610 4.678 1.00 91.38 302 TRP A O 1
ATOM 2400 N N . LEU A 1 303 ? -7.279 -13.707 2.827 1.00 92.56 303 LEU A N 1
ATOM 2401 C CA . LEU A 1 303 ? -6.225 -13.396 1.859 1.00 92.56 303 LEU A CA 1
ATOM 2402 C C . LEU A 1 303 ? -5.481 -12.109 2.228 1.00 92.56 303 LEU A C 1
ATOM 2404 O O . LEU A 1 303 ? -4.256 -12.081 2.195 1.00 92.56 303 LEU A O 1
ATOM 2408 N N . TRP A 1 304 ? -6.204 -11.088 2.686 1.00 88.88 304 TRP A N 1
ATOM 2409 C CA . TRP A 1 304 ? -5.636 -9.797 3.086 1.00 88.88 304 TRP A CA 1
ATOM 2410 C C . TRP A 1 304 ? -5.282 -9.688 4.579 1.00 88.88 304 TRP A C 1
ATOM 2412 O O . TRP A 1 304 ? -4.994 -8.597 5.065 1.00 88.88 304 TRP A O 1
ATOM 2422 N N . LYS A 1 305 ? -5.317 -10.801 5.335 1.00 87.50 305 LYS A N 1
ATOM 2423 C CA . LYS A 1 305 ? -5.171 -10.835 6.810 1.00 87.50 305 LYS A CA 1
ATOM 2424 C C . LYS A 1 305 ? -6.011 -9.760 7.512 1.00 87.50 305 LYS A C 1
ATOM 2426 O O . LYS A 1 305 ? -5.613 -9.211 8.545 1.00 87.50 305 LYS A O 1
ATOM 2431 N N . ARG A 1 306 ? -7.200 -9.471 6.983 1.00 75.62 306 ARG A N 1
ATOM 2432 C CA . ARG A 1 306 ? -8.150 -8.608 7.674 1.00 75.62 306 ARG A CA 1
ATOM 2433 C C . ARG A 1 306 ? -8.573 -9.321 8.940 1.00 75.62 306 ARG A C 1
ATOM 2435 O O . ARG A 1 306 ? -8.824 -10.528 8.940 1.00 75.62 306 ARG A O 1
ATOM 2442 N N . LYS A 1 307 ? -8.689 -8.567 10.030 1.00 64.38 307 LYS A N 1
ATOM 2443 C CA . LYS A 1 307 ? -9.453 -9.066 11.170 1.00 64.38 307 LYS A CA 1
ATOM 2444 C C . LYS A 1 307 ? -10.827 -9.456 10.636 1.00 64.38 307 LYS A C 1
ATOM 2446 O O . LYS A 1 307 ? -11.410 -8.686 9.868 1.00 64.38 307 LYS A O 1
ATOM 2451 N N . LYS A 1 308 ? -11.287 -10.656 11.009 1.00 52.88 308 LYS A N 1
ATOM 2452 C CA . LYS A 1 308 ? -12.654 -11.116 10.746 1.00 52.88 308 LYS A CA 1
ATOM 2453 C C . LYS A 1 308 ? -13.570 -9.936 11.038 1.00 52.88 308 LYS A C 1
ATOM 2455 O O . LYS A 1 308 ? -13.337 -9.284 12.064 1.00 52.88 308 LYS A O 1
ATOM 2460 N N . ALA A 1 309 ? -14.470 -9.614 10.101 1.00 46.94 309 ALA A N 1
ATOM 2461 C CA . ALA A 1 309 ? -15.369 -8.473 10.231 1.00 46.94 309 ALA A CA 1
ATOM 2462 C C . ALA A 1 309 ? -15.818 -8.415 11.684 1.00 46.94 309 ALA A C 1
ATOM 2464 O O . ALA A 1 309 ? -16.257 -9.435 12.224 1.00 46.94 309 ALA A O 1
ATOM 2465 N N . THR A 1 310 ? -15.551 -7.279 12.330 1.00 47.62 310 THR A N 1
ATOM 2466 C CA . THR A 1 310 ? -15.983 -7.029 13.694 1.00 47.62 310 THR A CA 1
ATOM 2467 C C . THR A 1 310 ? -17.408 -7.546 13.779 1.00 47.62 310 THR A C 1
ATOM 2469 O O . THR A 1 310 ? -18.233 -7.153 12.950 1.00 47.62 310 THR A O 1
ATOM 2472 N N . THR A 1 311 ? -17.653 -8.510 14.674 1.00 51.00 311 THR A N 1
ATOM 2473 C CA . THR A 1 311 ? -18.983 -9.096 14.898 1.00 51.00 311 THR A CA 1
ATOM 2474 C C . THR A 1 311 ? -20.006 -7.969 14.797 1.00 51.00 311 THR A C 1
ATOM 2476 O O . THR A 1 311 ? -19.712 -6.912 15.367 1.00 51.00 311 THR A O 1
ATOM 2479 N N . PRO A 1 312 ? -21.116 -8.108 14.044 1.00 47.16 312 PRO A N 1
ATOM 2480 C CA . PRO A 1 312 ? -22.052 -7.009 13.824 1.00 47.16 312 PRO A CA 1
ATOM 2481 C C . PRO A 1 312 ? -22.303 -6.236 15.128 1.00 47.16 312 PRO A C 1
ATOM 2483 O O . PRO A 1 312 ? -22.821 -6.803 16.085 1.00 47.16 312 PRO A O 1
ATOM 2486 N N . GLY A 1 313 ? -21.836 -4.982 15.194 1.00 55.97 313 GLY A N 1
ATOM 2487 C CA . GLY A 1 313 ? -21.886 -4.154 16.407 1.00 55.97 313 GLY A CA 1
ATOM 2488 C C . GLY A 1 313 ? -20.553 -3.838 17.106 1.00 55.97 313 GLY A C 1
ATOM 2489 O O . GLY A 1 313 ? -20.563 -3.014 18.018 1.00 55.97 313 GLY A O 1
ATOM 2490 N N . GLN A 1 314 ? -19.412 -4.414 16.708 1.00 68.38 314 GLN A N 1
ATOM 2491 C CA . GLN A 1 314 ? -18.108 -4.096 17.312 1.00 68.38 314 GLN A CA 1
ATOM 2492 C C . GLN A 1 314 ? -17.449 -2.869 16.650 1.00 68.38 314 GLN A C 1
ATOM 2494 O O . GLN A 1 314 ? -17.210 -2.824 15.443 1.00 68.38 314 GLN A O 1
ATOM 2499 N N . LEU A 1 315 ? -17.171 -1.862 17.479 1.00 78.25 315 LEU A N 1
ATOM 2500 C CA . LEU A 1 315 ? -16.714 -0.525 17.095 1.00 78.25 315 LEU A CA 1
ATOM 2501 C C . LEU A 1 315 ? -15.181 -0.437 17.013 1.00 78.25 315 LEU A C 1
ATOM 2503 O O . LEU A 1 315 ? -14.476 -1.193 17.683 1.00 78.25 315 LEU A O 1
ATOM 2507 N N . ALA A 1 316 ? -14.638 0.518 16.253 1.00 76.50 316 ALA A N 1
ATOM 2508 C CA . ALA A 1 316 ? -13.194 0.748 16.190 1.00 76.50 316 ALA A CA 1
ATOM 2509 C C . ALA A 1 316 ? -12.635 1.164 17.561 1.00 76.50 316 ALA A C 1
ATOM 2511 O O . ALA A 1 316 ? -13.081 2.141 18.161 1.00 76.50 316 ALA A O 1
ATOM 2512 N N . ASP A 1 317 ? -11.649 0.426 18.072 1.00 80.06 317 ASP A N 1
ATOM 2513 C CA . ASP A 1 317 ? -10.994 0.772 19.332 1.00 80.06 317 ASP A CA 1
ATOM 2514 C C . ASP A 1 317 ? -9.941 1.842 19.086 1.00 80.06 317 ASP A C 1
ATOM 2516 O O . ASP A 1 317 ? -8.939 1.598 18.402 1.00 80.06 317 ASP A O 1
ATOM 2520 N N . LEU A 1 318 ? -10.138 3.014 19.696 1.00 77.12 318 LEU A N 1
ATOM 2521 C CA . LEU A 1 318 ? -9.159 4.071 19.613 1.00 77.12 318 LEU A CA 1
ATOM 2522 C C . LEU A 1 318 ? -7.782 3.575 20.105 1.00 77.12 318 LEU A C 1
ATOM 2524 O O . LEU A 1 318 ? -6.767 3.922 19.515 1.00 77.12 318 LEU A O 1
ATOM 2528 N N . ARG A 1 319 ? -7.654 2.702 21.096 1.00 77.19 319 ARG A N 1
ATOM 2529 C CA . ARG A 1 319 ? -6.324 2.245 21.541 1.00 77.19 319 ARG A CA 1
ATOM 2530 C C . ARG A 1 319 ? -5.617 1.273 20.596 1.00 77.19 319 ARG A C 1
ATOM 2532 O O . ARG A 1 319 ? -4.455 0.937 20.832 1.00 77.19 319 ARG A O 1
ATOM 2539 N N . SER A 1 320 ? -6.261 0.837 19.515 1.00 75.75 320 SER A N 1
ATOM 2540 C CA . SER A 1 320 ? -5.657 -0.113 18.590 1.00 75.75 320 SER A CA 1
ATOM 2541 C C . SER A 1 320 ? -4.477 0.499 17.836 1.00 75.75 320 SER A C 1
ATOM 2543 O O . SER A 1 320 ? -4.674 1.273 16.909 1.00 75.75 320 SER A O 1
ATOM 2545 N N . ARG A 1 321 ? -3.244 0.090 18.163 1.00 68.69 321 ARG A N 1
ATOM 2546 C CA . ARG A 1 321 ? -2.016 0.528 17.461 1.00 68.69 321 ARG A CA 1
ATOM 2547 C C . ARG A 1 321 ? -1.923 0.066 16.013 1.00 68.69 321 ARG A C 1
ATOM 2549 O O . ARG A 1 321 ? -1.225 0.678 15.220 1.00 68.69 321 ARG A O 1
ATOM 2556 N N . ALA A 1 322 ? -2.648 -0.996 15.672 1.00 62.00 322 ALA A N 1
ATOM 2557 C CA . ALA A 1 322 ? -2.773 -1.450 14.294 1.00 62.00 322 ALA A CA 1
ATOM 2558 C C . ALA A 1 322 ? -3.618 -0.482 13.446 1.00 62.00 322 ALA A C 1
ATOM 2560 O O . ALA A 1 322 ? -3.354 -0.328 12.260 1.00 62.00 322 ALA A O 1
ATOM 2561 N N . THR A 1 323 ? -4.620 0.160 14.056 1.00 65.19 323 THR A N 1
ATOM 2562 C CA . THR A 1 323 ? -5.532 1.102 13.388 1.00 65.19 323 THR A CA 1
ATOM 2563 C C . THR A 1 323 ? -5.068 2.554 13.533 1.00 65.19 323 THR A C 1
ATOM 2565 O O . THR A 1 323 ? -5.200 3.351 12.612 1.00 65.19 323 THR A O 1
ATOM 2568 N N . PHE A 1 324 ? -4.508 2.889 14.695 1.00 71.12 324 PHE A N 1
ATOM 2569 C CA . PHE A 1 324 ? -4.090 4.223 15.118 1.00 71.12 324 PHE A CA 1
ATOM 2570 C C . PHE A 1 324 ? -2.641 4.167 15.656 1.00 71.12 324 PHE A C 1
ATOM 2572 O O . PHE A 1 324 ? -2.428 4.180 16.875 1.00 71.12 324 PHE A O 1
ATOM 2579 N N . PRO A 1 325 ? -1.645 4.006 14.766 1.00 62.81 325 PRO A N 1
ATOM 2580 C CA . PRO A 1 325 ? -0.225 3.969 15.119 1.00 62.81 325 PRO A CA 1
ATOM 2581 C C . PRO A 1 325 ? 0.268 5.293 15.722 1.00 62.81 325 PRO A C 1
ATOM 2583 O O . PRO A 1 325 ? -0.361 6.339 15.559 1.00 62.81 325 PRO A O 1
ATOM 2586 N N . GLY A 1 326 ? 1.404 5.251 16.426 1.00 63.66 326 GLY A N 1
ATOM 2587 C CA . GLY A 1 326 ? 2.118 6.476 16.787 1.00 63.66 326 GLY A CA 1
ATOM 2588 C C . GLY A 1 326 ? 2.864 7.057 15.586 1.00 63.66 326 GLY A C 1
ATOM 2589 O O . GLY A 1 326 ? 3.060 6.388 14.573 1.00 63.66 326 GLY A O 1
ATOM 2590 N N . PHE A 1 327 ? 3.325 8.297 15.709 1.00 61.94 327 PHE A N 1
ATOM 2591 C CA . PHE A 1 327 ? 4.038 9.017 14.659 1.00 61.94 327 PHE A CA 1
ATOM 2592 C C . PHE A 1 327 ? 5.331 8.309 14.234 1.00 61.94 327 PHE A C 1
ATOM 2594 O O . PHE A 1 327 ? 5.654 8.252 13.053 1.00 61.94 327 PHE A O 1
ATOM 2601 N N . GLY A 1 328 ? 6.067 7.736 15.192 1.00 58.56 328 GLY A N 1
ATOM 2602 C CA . GLY A 1 328 ? 7.295 6.981 14.907 1.00 58.56 328 GLY A CA 1
ATOM 2603 C C . GLY A 1 328 ? 7.079 5.671 14.140 1.00 58.56 328 GLY A C 1
ATOM 2604 O O . GLY A 1 328 ? 8.037 5.149 13.580 1.00 58.56 328 GLY A O 1
ATOM 2605 N N . ASP A 1 329 ? 5.844 5.167 14.105 1.00 58.69 329 ASP A N 1
ATOM 2606 C CA . ASP A 1 329 ? 5.466 3.927 13.418 1.00 58.69 329 ASP A CA 1
ATOM 2607 C C . ASP A 1 329 ? 4.906 4.199 12.004 1.00 58.69 329 ASP A C 1
ATOM 2609 O O . ASP A 1 329 ? 4.548 3.268 11.269 1.00 58.69 329 ASP A O 1
ATOM 2613 N N . LEU A 1 330 ? 4.797 5.479 11.619 1.00 56.34 330 LEU A N 1
ATOM 2614 C CA . LEU A 1 330 ? 4.426 5.885 10.268 1.00 56.34 330 LEU A CA 1
ATOM 2615 C C . LEU A 1 330 ? 5.671 5.805 9.368 1.00 56.34 330 LEU A C 1
ATOM 2617 O O . LEU A 1 330 ? 6.758 6.195 9.802 1.00 56.34 330 LEU A O 1
ATOM 2621 N N . PRO A 1 331 ? 5.551 5.327 8.115 1.00 50.19 331 PRO A N 1
ATOM 2622 C CA . PRO A 1 331 ? 6.635 5.470 7.151 1.00 50.19 331 PRO A CA 1
ATOM 2623 C C . PRO A 1 331 ? 7.003 6.957 7.029 1.00 50.19 331 PRO A C 1
ATOM 2625 O O . PRO A 1 331 ? 6.134 7.826 7.145 1.00 50.19 331 PRO A O 1
ATOM 2628 N N . HIS A 1 332 ? 8.297 7.239 6.843 1.00 42.31 332 HIS A N 1
ATOM 2629 C CA . HIS A 1 332 ? 8.898 8.576 6.965 1.00 42.31 332 HIS A CA 1
ATOM 2630 C C . HIS A 1 332 ? 8.258 9.669 6.095 1.00 42.31 332 HIS A C 1
ATOM 2632 O O . HIS A 1 332 ? 8.500 10.847 6.346 1.00 42.31 332 HIS A O 1
ATOM 2638 N N . GLU A 1 333 ? 7.385 9.310 5.157 1.00 39.16 333 GLU A N 1
ATOM 2639 C CA . GLU A 1 333 ? 6.544 10.243 4.424 1.00 39.16 333 GLU A CA 1
ATOM 2640 C C . GLU A 1 333 ? 5.090 9.756 4.330 1.00 39.16 333 GLU A C 1
ATOM 2642 O O . GLU A 1 333 ? 4.562 9.568 3.241 1.00 39.16 333 GLU A O 1
ATOM 2647 N N . ARG A 1 334 ? 4.394 9.761 5.479 1.00 43.03 334 ARG A N 1
ATOM 2648 C CA . ARG A 1 334 ? 2.999 10.243 5.625 1.00 43.03 334 ARG A CA 1
ATOM 2649 C C . ARG A 1 334 ? 1.888 9.210 6.006 1.00 43.03 334 ARG A C 1
ATOM 2651 O O . ARG A 1 334 ? 1.972 8.013 5.751 1.00 43.03 334 ARG A O 1
ATOM 2658 N N . ALA A 1 335 ? 0.812 9.770 6.598 1.00 38.00 335 ALA A N 1
ATOM 2659 C CA . ALA A 1 335 ? -0.570 9.312 6.918 1.00 38.00 335 ALA A CA 1
ATOM 2660 C C . ALA A 1 335 ? -0.867 8.513 8.210 1.00 38.00 335 ALA A C 1
ATOM 2662 O O . ALA A 1 335 ? -0.007 7.810 8.721 1.00 38.00 335 ALA A O 1
ATOM 2663 N N . THR A 1 336 ? -2.137 8.613 8.646 1.00 42.22 336 THR A N 1
ATOM 2664 C CA . THR A 1 336 ? -2.895 7.966 9.752 1.00 42.22 336 THR A CA 1
ATOM 2665 C C . THR A 1 336 ? -3.070 8.808 11.019 1.00 42.22 336 THR A C 1
ATOM 2667 O O . THR A 1 336 ? -2.077 9.266 11.564 1.00 42.22 336 THR A O 1
ATOM 2670 N N . LEU A 1 337 ? -4.330 8.926 11.492 1.00 39.50 337 LEU A N 1
ATOM 2671 C CA . LEU A 1 337 ? -4.826 9.603 12.710 1.00 39.50 337 LEU A CA 1
ATOM 2672 C C . LEU A 1 337 ? -3.742 9.889 13.750 1.00 39.50 337 LEU A C 1
ATOM 2674 O O . LEU A 1 337 ? -3.601 9.179 14.750 1.00 39.50 337 LEU A O 1
ATOM 2678 N N . ILE A 1 338 ? -3.007 10.972 13.517 1.00 45.09 338 ILE A N 1
ATOM 2679 C CA . ILE A 1 338 ? -2.052 11.485 14.479 1.00 45.09 338 ILE A CA 1
ATOM 2680 C C . ILE A 1 338 ? -2.902 12.067 15.594 1.00 45.09 338 ILE A C 1
ATOM 2682 O O . ILE A 1 338 ? -3.605 13.058 15.427 1.00 45.09 338 ILE A O 1
ATOM 2686 N N . ARG A 1 339 ? -2.906 11.356 16.711 1.00 48.34 339 ARG A N 1
ATOM 2687 C CA . ARG A 1 339 ? -3.599 11.759 17.920 1.00 48.34 339 ARG A CA 1
ATOM 2688 C C . ARG A 1 339 ? -2.686 12.626 18.701 1.00 48.34 339 ARG A C 1
ATOM 2690 O O . ARG A 1 339 ? -1.790 12.099 19.351 1.00 48.34 339 ARG A O 1
ATOM 2697 N N . THR A 1 340 ? -2.920 13.917 18.631 1.00 44.22 340 THR A N 1
ATOM 2698 C CA . THR A 1 340 ? -2.004 14.816 19.287 1.00 44.22 340 THR A CA 1
ATOM 2699 C C . THR A 1 340 ? -2.672 15.765 20.238 1.00 44.22 340 THR A C 1
ATOM 2701 O O . THR A 1 340 ? -3.632 16.447 19.893 1.00 44.22 340 THR A O 1
ATOM 2704 N N . THR A 1 341 ? -2.130 15.824 21.452 1.00 45.28 341 THR A N 1
ATOM 2705 C CA . THR A 1 341 ? -2.500 16.851 22.426 1.00 45.28 341 THR A CA 1
ATOM 2706 C C . THR A 1 341 ? -1.627 18.078 22.182 1.00 45.28 341 THR A C 1
ATOM 2708 O O . THR A 1 341 ? -0.403 17.962 22.230 1.00 45.28 341 THR A O 1
ATOM 2711 N N . LEU A 1 342 ? -2.236 19.236 21.901 1.00 42.88 342 LEU A N 1
ATOM 2712 C CA . LEU A 1 342 ? -1.500 20.485 21.665 1.00 42.88 342 LEU A CA 1
ATOM 2713 C C . LEU A 1 342 ? -0.708 20.896 22.918 1.00 42.88 342 LEU A C 1
ATOM 2715 O O . LEU A 1 342 ? -1.295 21.020 23.999 1.00 42.88 342 LEU A O 1
ATOM 2719 N N . LYS A 1 343 ? 0.600 21.146 22.768 1.00 38.81 343 LYS A N 1
ATOM 2720 C CA . LYS A 1 343 ? 1.502 21.632 23.828 1.00 38.81 343 LYS A CA 1
ATOM 2721 C C . LYS A 1 343 ? 1.848 23.118 23.714 1.00 38.81 343 LYS A C 1
ATOM 2723 O O . LYS A 1 343 ? 1.964 23.769 24.760 1.00 38.81 343 LYS A O 1
ATOM 2728 N N . THR A 1 344 ? 2.026 23.635 22.498 1.00 40.28 344 THR A N 1
ATOM 2729 C CA . THR A 1 344 ? 2.523 24.994 22.217 1.00 40.28 344 THR A CA 1
ATOM 2730 C C . THR A 1 344 ? 1.699 25.686 21.126 1.00 40.28 344 THR A C 1
ATOM 2732 O O . THR A 1 344 ? 1.296 25.062 20.150 1.00 40.28 344 THR A O 1
ATOM 2735 N N . GLU A 1 345 ? 1.464 26.989 21.297 1.00 47.62 345 GLU A N 1
ATOM 2736 C CA . GLU A 1 345 ? 0.759 27.869 20.351 1.00 47.62 345 GLU A CA 1
ATOM 2737 C C . GLU A 1 345 ? 1.787 28.787 19.650 1.00 47.62 345 GLU A C 1
ATOM 2739 O O . GLU A 1 345 ? 1.853 29.979 19.940 1.00 47.62 345 GLU A O 1
ATOM 2744 N N . ILE A 1 346 ? 2.670 28.250 18.790 1.00 43.84 346 ILE A N 1
ATOM 2745 C CA . ILE A 1 346 ? 3.713 29.055 18.110 1.00 43.84 346 ILE A CA 1
ATOM 2746 C C . ILE A 1 346 ? 3.493 29.063 16.597 1.00 43.84 346 ILE A C 1
ATOM 2748 O O . ILE A 1 346 ? 4.078 28.286 15.860 1.00 43.84 346 ILE A O 1
ATOM 2752 N N . TRP A 1 347 ? 2.685 29.985 16.086 1.00 46.19 347 TRP A N 1
ATOM 2753 C CA . TRP A 1 347 ? 2.398 30.051 14.649 1.00 46.19 347 TRP A CA 1
ATOM 2754 C C . TRP A 1 347 ? 3.668 30.194 13.772 1.00 46.19 347 TRP A C 1
ATOM 2756 O O . TRP A 1 347 ? 4.504 31.042 14.099 1.00 46.19 347 TRP A O 1
ATOM 2766 N N . PRO A 1 348 ? 3.850 29.432 12.659 1.00 53.56 348 PRO A N 1
ATOM 2767 C CA . PRO A 1 348 ? 2.961 28.453 11.996 1.00 53.56 348 PRO A CA 1
ATOM 2768 C C . PRO A 1 348 ? 3.171 26.982 12.425 1.00 53.56 348 PRO A C 1
ATOM 2770 O O . PRO A 1 348 ? 2.881 26.055 11.665 1.00 53.56 348 PRO A O 1
ATOM 2773 N N . ARG A 1 349 ? 3.722 26.760 13.620 1.00 62.06 349 ARG A N 1
ATOM 2774 C CA . ARG A 1 349 ? 4.137 25.463 14.159 1.00 62.06 349 ARG A CA 1
ATOM 2775 C C . ARG A 1 349 ? 3.452 25.143 15.495 1.00 62.06 349 ARG A C 1
ATOM 2777 O O . ARG A 1 349 ? 3.639 25.816 16.503 1.00 62.06 349 ARG A O 1
ATOM 2784 N N . ALA A 1 350 ? 2.757 24.024 15.558 1.00 62.62 350 ALA A N 1
ATOM 2785 C CA . ALA A 1 350 ? 2.215 23.509 16.811 1.00 62.62 350 ALA A CA 1
ATOM 2786 C C . ALA A 1 350 ? 2.972 22.251 17.239 1.00 62.62 350 ALA A C 1
ATOM 2788 O O . ALA A 1 350 ? 3.128 21.342 16.431 1.00 62.62 350 ALA A O 1
ATOM 2789 N N . ASP A 1 351 ? 3.436 22.155 18.488 1.00 65.56 351 ASP A N 1
ATOM 2790 C CA . ASP A 1 351 ? 3.991 20.896 18.997 1.00 65.56 351 ASP A CA 1
ATOM 2791 C C . ASP A 1 351 ? 2.913 20.065 19.699 1.00 65.56 351 ASP A C 1
ATOM 2793 O O . ASP A 1 351 ? 2.026 20.583 20.386 1.00 65.56 351 ASP A O 1
ATOM 2797 N N . HIS A 1 352 ? 3.009 18.754 19.523 1.00 66.31 352 HIS A N 1
ATOM 2798 C CA . HIS A 1 352 ? 1.883 17.851 19.669 1.00 66.31 352 HIS A CA 1
ATOM 2799 C C . HIS A 1 352 ? 2.360 16.472 20.141 1.00 66.31 352 HIS A C 1
ATOM 2801 O O . HIS A 1 352 ? 3.225 15.888 19.502 1.00 66.31 352 HIS A O 1
ATOM 2807 N N . ASP A 1 353 ? 1.821 15.928 21.234 1.00 68.31 353 ASP A N 1
ATOM 2808 C CA . ASP A 1 353 ? 2.222 14.586 21.700 1.00 68.31 353 ASP A CA 1
ATOM 2809 C C . ASP A 1 353 ? 1.395 13.503 21.033 1.00 68.31 353 ASP A C 1
ATOM 2811 O O . ASP A 1 353 ? 0.182 13.478 21.232 1.00 68.31 353 ASP A O 1
ATOM 2815 N N . ASP A 1 354 ? 2.042 12.625 20.270 1.00 68.31 354 ASP A N 1
ATOM 2816 C CA . ASP A 1 354 ? 1.386 11.507 19.608 1.00 68.31 354 ASP A CA 1
ATOM 2817 C C . ASP A 1 354 ? 0.873 10.451 20.605 1.00 68.31 354 ASP A C 1
ATOM 2819 O O . ASP A 1 354 ? 1.023 10.547 21.824 1.00 68.31 354 ASP A O 1
ATOM 2823 N N . ALA A 1 355 ? 0.282 9.377 20.085 1.00 67.56 355 ALA A N 1
ATOM 2824 C CA . ALA A 1 355 ? -0.206 8.299 20.931 1.00 67.56 355 ALA A CA 1
ATOM 2825 C C . ALA A 1 355 ? 0.915 7.551 21.699 1.00 67.56 355 ALA A C 1
ATOM 2827 O O . ALA A 1 355 ? 0.593 6.763 22.582 1.00 67.56 355 ALA A O 1
ATOM 2828 N N . ASN A 1 356 ? 2.197 7.744 21.375 1.00 69.00 356 ASN A N 1
ATOM 2829 C CA . ASN A 1 356 ? 3.369 7.192 22.071 1.00 69.00 356 ASN A CA 1
ATOM 2830 C C . ASN A 1 356 ? 4.044 8.230 22.994 1.00 69.00 356 ASN A C 1
ATOM 2832 O O . ASN A 1 356 ? 5.202 8.043 23.364 1.00 69.00 356 ASN A O 1
ATOM 2836 N N . ASP A 1 357 ? 3.353 9.326 23.327 1.00 70.50 357 ASP A N 1
ATOM 2837 C CA . ASP A 1 357 ? 3.877 10.450 24.114 1.00 70.50 357 ASP A CA 1
ATOM 2838 C C . ASP A 1 357 ? 5.107 11.129 23.476 1.00 70.50 357 ASP A C 1
ATOM 2840 O O . ASP A 1 357 ? 5.872 11.837 24.138 1.00 70.50 357 ASP A O 1
ATOM 2844 N N . LYS A 1 358 ? 5.313 10.939 22.166 1.00 69.88 358 LYS A N 1
ATOM 2845 C CA . LYS A 1 358 ? 6.384 11.584 21.411 1.00 69.88 358 LYS A CA 1
ATOM 2846 C C . LYS A 1 358 ? 5.894 12.929 20.898 1.00 69.88 358 LYS A C 1
ATOM 2848 O O . LYS A 1 358 ? 4.883 13.009 20.206 1.00 69.88 358 LYS A O 1
ATOM 2853 N N . THR A 1 359 ? 6.652 13.986 21.173 1.00 68.69 359 THR A N 1
ATOM 2854 C CA . THR A 1 359 ? 6.355 15.319 20.645 1.00 68.69 359 THR A CA 1
ATOM 2855 C C . THR A 1 359 ? 6.699 15.404 19.155 1.00 68.69 359 THR A C 1
ATOM 2857 O O . THR A 1 359 ? 7.833 15.148 18.745 1.00 68.69 359 THR A O 1
ATOM 2860 N N . VAL A 1 360 ? 5.713 15.787 18.351 1.00 66.31 360 VAL A N 1
ATOM 2861 C CA . VAL A 1 360 ? 5.769 15.948 16.898 1.00 66.31 360 VAL A CA 1
ATOM 2862 C C . VAL A 1 360 ? 5.435 17.406 16.572 1.00 66.31 360 VAL A C 1
ATOM 2864 O O . VAL A 1 360 ? 4.430 17.909 17.075 1.00 66.31 360 VAL A O 1
ATOM 2867 N N . PRO A 1 361 ? 6.246 18.116 15.772 1.00 66.88 361 PRO A N 1
ATOM 2868 C CA . PRO A 1 361 ? 5.850 19.423 15.256 1.00 66.88 361 PRO A CA 1
ATOM 2869 C C . PRO A 1 361 ? 4.797 19.230 14.159 1.00 66.88 361 PRO A C 1
ATOM 2871 O O . PRO A 1 361 ? 4.976 18.331 13.354 1.00 66.88 361 PRO A O 1
ATOM 2874 N N . LEU A 1 362 ? 3.750 20.056 14.101 1.00 65.56 362 LEU A N 1
ATOM 2875 C CA . LEU A 1 362 ? 2.773 20.175 13.009 1.00 65.56 362 LEU A CA 1
ATOM 2876 C C . LEU A 1 362 ? 2.904 21.545 12.346 1.00 65.56 362 LEU A C 1
ATOM 2878 O O . LEU A 1 362 ? 3.013 22.547 13.054 1.00 65.56 362 LEU A O 1
ATOM 2882 N N . PHE A 1 363 ? 2.891 21.591 11.011 1.00 64.88 363 PHE A N 1
ATOM 2883 C CA . PHE A 1 363 ? 3.016 22.837 10.252 1.00 64.88 363 PHE A CA 1
ATOM 2884 C C . PHE A 1 363 ? 1.793 23.067 9.362 1.00 64.88 363 PHE A C 1
ATOM 2886 O O . PHE A 1 363 ? 1.417 22.198 8.577 1.00 64.88 363 PHE A O 1
ATOM 2893 N N . PHE A 1 364 ? 1.215 24.264 9.434 1.00 63.88 364 PHE A N 1
ATOM 2894 C CA . PHE A 1 364 ? -0.005 24.618 8.706 1.00 63.88 364 PHE A CA 1
ATOM 2895 C C . PHE A 1 364 ? 0.302 25.545 7.523 1.00 63.88 364 PHE A C 1
ATOM 2897 O O . PHE A 1 364 ? 0.910 26.602 7.700 1.00 63.88 364 PHE A O 1
ATOM 2904 N N . TYR A 1 365 ? -0.134 25.157 6.324 1.00 55.41 365 TYR A N 1
ATOM 2905 C CA . TYR A 1 365 ? 0.124 25.850 5.056 1.00 55.41 365 TYR A CA 1
ATOM 2906 C C . TYR A 1 365 ? -1.147 25.971 4.197 1.00 55.41 365 TYR A C 1
ATOM 2908 O O . TYR A 1 365 ? -1.100 25.728 2.995 1.00 55.41 365 TYR A O 1
ATOM 2916 N N . THR A 1 366 ? -2.279 26.337 4.801 1.00 57.44 366 THR A N 1
ATOM 2917 C CA . THR A 1 366 ? -3.537 26.547 4.063 1.00 57.44 366 THR A CA 1
ATOM 2918 C C . THR A 1 366 ? -3.517 27.858 3.261 1.00 57.44 366 THR A C 1
ATOM 2920 O O . THR A 1 366 ? -2.777 28.788 3.611 1.00 57.44 366 THR A O 1
ATOM 2923 N N . ASP A 1 367 ? -4.324 27.954 2.196 1.00 49.81 367 ASP A N 1
ATOM 2924 C CA . ASP A 1 367 ? -4.393 29.122 1.295 1.00 49.81 367 ASP A CA 1
ATOM 2925 C C . ASP A 1 367 ? -4.710 30.423 2.048 1.00 49.81 367 ASP A C 1
ATOM 2927 O O . ASP A 1 367 ? -4.115 31.475 1.790 1.00 49.81 367 ASP A O 1
ATOM 2931 N N . GLY A 1 368 ? -5.562 30.346 3.072 1.00 53.69 368 GLY A N 1
ATOM 2932 C CA . GLY A 1 368 ? -5.850 31.454 3.974 1.00 53.69 368 GLY A CA 1
ATOM 2933 C C . GLY A 1 368 ? -4.733 31.808 4.963 1.00 53.69 368 GLY A C 1
ATOM 2934 O O . GLY A 1 368 ? -4.997 32.601 5.872 1.00 53.69 368 GLY A O 1
ATOM 2935 N N . ARG A 1 369 ? -3.527 31.218 4.870 1.00 50.84 369 ARG A N 1
ATOM 2936 C CA . ARG A 1 369 ? -2.471 31.273 5.906 1.00 50.84 369 ARG A CA 1
ATOM 2937 C C . ARG A 1 369 ? -3.063 31.047 7.303 1.00 50.84 369 ARG A C 1
ATOM 2939 O O . ARG A 1 369 ? -2.791 31.844 8.195 1.00 50.84 369 ARG A O 1
ATOM 2946 N N . SER A 1 370 ? -3.914 30.020 7.433 1.00 47.25 370 SER A N 1
ATOM 2947 C CA . SER A 1 370 ? -4.686 29.637 8.629 1.00 47.25 370 SER A CA 1
ATOM 2948 C C . SER A 1 370 ? -5.770 30.574 9.147 1.00 47.25 370 SER A C 1
ATOM 2950 O O . SER A 1 370 ? -6.214 30.413 10.282 1.00 47.25 370 SER A O 1
ATOM 2952 N N . SER A 1 371 ? -6.233 31.539 8.360 1.00 50.00 371 SER A N 1
ATOM 2953 C CA . SER A 1 371 ? -7.451 32.285 8.715 1.00 50.00 371 SER A CA 1
ATOM 2954 C C . SER A 1 371 ? -8.724 31.417 8.685 1.00 50.00 371 SER A C 1
ATOM 2956 O O . SER A 1 371 ? -9.729 31.791 9.284 1.00 50.00 371 SER A O 1
ATOM 2958 N N . GLU A 1 372 ? -8.666 30.246 8.042 1.00 52.78 372 GLU A N 1
ATOM 2959 C CA . GLU A 1 372 ? -9.763 29.272 7.901 1.00 52.78 372 GLU A CA 1
ATOM 2960 C C . GLU A 1 372 ? -9.976 28.417 9.161 1.00 52.78 372 GLU A C 1
ATOM 2962 O O . GLU A 1 372 ? -11.108 28.095 9.518 1.00 52.78 372 GLU A O 1
ATOM 2967 N N . SER A 1 373 ? -8.900 28.092 9.880 1.00 52.56 373 SER A N 1
ATOM 2968 C CA . SER A 1 373 ? -8.958 27.534 11.230 1.00 52.56 373 SER A CA 1
ATOM 2969 C C . SER A 1 373 ? -8.916 28.700 12.206 1.00 52.56 373 SER A C 1
ATOM 2971 O O . SER A 1 373 ? -7.851 29.278 12.414 1.00 52.56 373 SER A O 1
ATOM 2973 N N . ALA A 1 374 ? -10.049 29.094 12.789 1.00 47.06 374 ALA A N 1
ATOM 2974 C CA . ALA A 1 374 ? -10.049 30.195 13.748 1.00 47.06 374 ALA A CA 1
ATOM 2975 C C . ALA A 1 374 ? -8.959 29.931 14.815 1.00 47.06 374 ALA A C 1
ATOM 2977 O O . ALA A 1 374 ? -9.011 28.881 15.459 1.00 47.06 374 ALA A O 1
ATOM 2978 N N . PRO A 1 375 ? -7.979 30.835 15.034 1.00 49.25 375 PRO A N 1
ATOM 2979 C CA . PRO A 1 375 ? -6.921 30.646 16.036 1.00 49.25 375 PRO A CA 1
ATOM 2980 C C . PRO A 1 375 ? -7.462 30.316 17.438 1.00 49.25 375 PRO A C 1
ATOM 2982 O O . PRO A 1 375 ? -6.773 29.723 18.257 1.00 49.25 375 PRO A O 1
ATOM 2985 N N . SER A 1 376 ? -8.732 30.643 17.693 1.00 52.59 376 SER A N 1
ATOM 2986 C CA . SER A 1 376 ? -9.495 30.295 18.891 1.00 52.59 376 SER A CA 1
ATOM 2987 C C . SER A 1 376 ? -9.848 28.808 19.053 1.00 52.59 376 SER A C 1
ATOM 2989 O O . SER A 1 376 ? -10.338 28.432 20.115 1.00 52.59 376 SER A O 1
ATOM 2991 N N . GLN A 1 377 ? -9.649 27.957 18.042 1.00 55.69 377 GLN A N 1
ATOM 2992 C CA . GLN A 1 377 ? -9.984 26.526 18.088 1.00 55.69 377 GLN A CA 1
ATOM 2993 C C . GLN A 1 377 ? -8.790 25.630 18.441 1.00 55.69 377 GLN A C 1
ATOM 2995 O O . GLN A 1 377 ? -8.988 24.523 18.940 1.00 55.69 377 GLN A O 1
ATOM 3000 N N . ILE A 1 378 ? -7.558 26.098 18.229 1.00 61.50 378 ILE A N 1
ATOM 3001 C CA . ILE A 1 378 ? -6.330 25.356 18.539 1.00 61.50 378 ILE A CA 1
ATOM 3002 C C . ILE A 1 378 ? -5.896 25.736 19.959 1.00 61.50 378 ILE A C 1
ATOM 3004 O O . ILE A 1 378 ? -5.048 26.595 20.160 1.00 61.50 378 ILE A O 1
ATOM 3008 N N . ILE A 1 379 ? -6.540 25.119 20.954 1.00 66.19 379 ILE A N 1
ATOM 3009 C CA . ILE A 1 379 ? -6.309 25.397 22.380 1.00 66.19 379 ILE A CA 1
ATOM 3010 C C . ILE A 1 379 ? -5.429 24.306 22.991 1.00 66.19 379 ILE A C 1
ATOM 3012 O O . ILE A 1 379 ? -5.643 23.109 22.763 1.00 66.19 379 ILE A O 1
ATOM 3016 N N . LYS A 1 380 ? -4.462 24.701 23.830 1.00 67.69 380 LYS A N 1
ATOM 3017 C CA . LYS A 1 380 ? -3.620 23.749 24.571 1.00 67.69 380 LYS A CA 1
ATOM 3018 C C . LYS A 1 380 ? -4.470 22.715 25.318 1.00 67.69 380 LYS A C 1
ATOM 3020 O O . LYS A 1 380 ? -5.388 23.056 26.062 1.00 67.69 380 LYS A O 1
ATOM 3025 N N . GLY A 1 381 ? -4.135 21.435 25.153 1.00 69.56 381 GLY A N 1
ATOM 3026 C CA . GLY A 1 381 ? -4.870 20.327 25.768 1.00 69.56 381 GLY A CA 1
ATOM 3027 C C . GLY A 1 381 ? -6.044 19.780 24.949 1.00 69.56 381 GLY A C 1
ATOM 3028 O O . GLY A 1 381 ? -6.655 18.806 25.388 1.00 69.56 381 GLY A O 1
ATOM 3029 N N . TYR A 1 382 ? -6.359 20.353 23.783 1.00 79.56 382 TYR A N 1
ATOM 3030 C CA . TYR A 1 382 ? -7.288 19.752 22.820 1.00 79.56 382 TYR A CA 1
ATOM 3031 C C . TYR A 1 382 ? -6.592 18.676 21.986 1.00 79.56 382 TYR A C 1
ATOM 3033 O O . TYR A 1 382 ? -5.365 18.680 21.847 1.00 79.56 382 TYR A O 1
ATOM 3041 N N . THR A 1 383 ? -7.385 17.747 21.452 1.00 77.75 383 THR A N 1
ATOM 3042 C CA . THR A 1 383 ? -6.894 16.660 20.604 1.00 77.75 383 THR A CA 1
ATOM 3043 C C . THR A 1 383 ? -7.168 16.975 19.155 1.00 77.75 383 THR A C 1
ATOM 3045 O O . THR A 1 383 ? -8.303 17.272 18.792 1.00 77.75 383 THR A O 1
ATOM 3048 N N . VAL A 1 384 ? -6.151 16.824 18.321 1.00 75.06 384 VAL A N 1
ATOM 3049 C CA . VAL A 1 384 ? -6.294 16.905 16.872 1.00 75.06 384 VAL A CA 1
ATOM 3050 C C . VAL A 1 384 ? -6.364 15.490 16.302 1.00 75.06 384 VAL A C 1
ATOM 3052 O O . VAL A 1 384 ? -5.652 14.591 16.748 1.00 75.06 384 VAL A O 1
ATOM 3055 N N . ALA A 1 385 ? -7.281 15.289 15.365 1.00 76.25 385 ALA A N 1
ATOM 3056 C CA . ALA A 1 385 ? -7.439 14.096 14.555 1.00 76.25 385 ALA A CA 1
ATOM 3057 C C . ALA A 1 385 ? -7.085 14.444 13.111 1.00 76.25 385 ALA A C 1
ATOM 3059 O O . ALA A 1 385 ? -7.685 15.348 12.540 1.00 76.25 385 ALA A O 1
ATOM 3060 N N . ILE A 1 386 ? -6.118 13.731 12.539 1.00 71.38 386 ILE A N 1
ATOM 3061 C CA . ILE A 1 386 ? -5.525 14.056 11.236 1.00 71.38 386 ILE A CA 1
ATOM 3062 C C . ILE A 1 386 ? -5.679 12.867 10.293 1.00 71.38 386 ILE A C 1
ATOM 3064 O O . ILE A 1 386 ? -5.187 11.780 10.580 1.00 71.38 386 ILE A O 1
ATOM 3068 N N . LEU A 1 387 ? -6.342 13.065 9.163 1.00 65.25 387 LEU A N 1
ATOM 3069 C CA . LEU A 1 387 ? -6.516 12.055 8.118 1.00 65.25 387 LEU A CA 1
ATOM 3070 C C . LEU A 1 387 ? -5.501 12.233 6.982 1.00 65.25 387 LEU A C 1
ATOM 3072 O O . LEU A 1 387 ? -5.287 11.300 6.209 1.00 65.25 387 LEU A O 1
ATOM 3076 N N . GLU A 1 388 ? -4.845 13.395 6.910 1.00 56.59 388 GLU A N 1
ATOM 3077 C CA . GLU A 1 388 ? -3.918 13.723 5.833 1.00 56.59 388 GLU A CA 1
ATOM 3078 C C . GLU A 1 388 ? -2.601 12.949 5.933 1.00 56.59 388 GLU A C 1
ATOM 3080 O O . GLU A 1 388 ? -2.051 12.726 7.024 1.00 56.59 388 GLU A O 1
ATOM 3085 N N . PRO A 1 389 ? -2.019 12.597 4.782 1.00 49.12 389 PRO A N 1
ATOM 3086 C CA . PRO A 1 389 ? -0.625 12.286 4.742 1.00 49.12 389 PRO A CA 1
ATOM 3087 C C . PRO A 1 389 ? 0.258 13.483 5.181 1.00 49.12 389 PRO A C 1
ATOM 3089 O O . PRO A 1 389 ? 0.438 14.447 4.452 1.00 49.12 389 PRO A O 1
ATOM 3092 N N . GLY A 1 390 ? 0.936 13.370 6.333 1.00 51.50 390 GLY A N 1
ATOM 3093 C CA . GLY A 1 390 ? 2.139 14.151 6.667 1.00 51.50 390 GLY A CA 1
ATOM 3094 C C . GLY A 1 390 ? 1.988 15.143 7.811 1.00 51.50 390 GLY A C 1
ATOM 3095 O O . GLY A 1 390 ? 0.962 15.196 8.470 1.00 51.50 390 GLY A O 1
ATOM 3096 N N . ILE A 1 391 ? 3.065 15.891 8.066 1.00 53.75 391 ILE A N 1
ATOM 3097 C CA . ILE A 1 391 ? 3.115 16.966 9.071 1.00 53.75 391 ILE A CA 1
ATOM 3098 C C . ILE A 1 391 ? 2.652 18.314 8.484 1.00 53.75 391 ILE A C 1
ATOM 3100 O O . ILE A 1 391 ? 2.251 19.229 9.207 1.00 53.75 391 ILE A O 1
ATOM 3104 N N . ARG A 1 392 ? 2.784 18.449 7.162 1.00 57.47 392 ARG A N 1
ATOM 3105 C CA . ARG A 1 392 ? 2.418 19.641 6.409 1.00 57.47 392 ARG A CA 1
ATOM 3106 C C . ARG A 1 392 ? 0.939 19.544 6.066 1.00 57.47 392 ARG A C 1
ATOM 3108 O O . ARG A 1 392 ? 0.585 18.670 5.282 1.00 57.47 392 ARG A O 1
ATOM 3115 N N . HIS A 1 393 ? 0.139 20.424 6.656 1.00 61.00 393 HIS A N 1
ATOM 3116 C CA . HIS A 1 393 ? -1.302 20.460 6.445 1.00 61.00 393 HIS A CA 1
ATOM 3117 C C . HIS A 1 393 ? -1.689 21.543 5.455 1.00 61.00 393 HIS A C 1
ATOM 3119 O O . HIS A 1 393 ? -1.466 22.729 5.718 1.00 61.00 393 HIS A O 1
ATOM 3125 N N . GLU A 1 394 ? -2.244 21.115 4.326 1.00 61.09 394 GLU A N 1
ATOM 3126 C CA . GLU A 1 394 ? -2.690 21.991 3.238 1.00 61.09 394 GLU A CA 1
ATOM 3127 C C . GLU A 1 394 ? -4.225 22.024 3.137 1.00 61.09 394 GLU A C 1
ATOM 3129 O O . GLU A 1 394 ? -4.773 23.068 2.791 1.00 61.09 394 GLU A O 1
ATOM 3134 N N . ASP A 1 395 ? -4.915 20.945 3.538 1.00 65.31 395 ASP A N 1
ATOM 3135 C CA . ASP A 1 395 ? -6.380 20.822 3.493 1.00 65.31 395 ASP A CA 1
ATOM 3136 C C . ASP A 1 395 ? -7.021 20.824 4.906 1.00 65.31 395 ASP A C 1
ATOM 3138 O O . ASP A 1 395 ? -6.830 19.876 5.680 1.00 65.31 395 ASP A O 1
ATOM 3142 N N . PRO A 1 396 ? -7.810 21.858 5.267 1.00 67.12 396 PRO A N 1
ATOM 3143 C CA . PRO A 1 396 ? -8.529 21.921 6.540 1.00 67.12 396 PRO A CA 1
ATOM 3144 C C . PRO A 1 396 ? -9.519 20.771 6.784 1.00 67.12 396 PRO A C 1
ATOM 3146 O O . PRO A 1 396 ? -9.739 20.412 7.942 1.00 67.12 396 PRO A O 1
ATOM 3149 N N . GLU A 1 397 ? -10.112 20.178 5.742 1.00 72.81 397 GLU A N 1
ATOM 3150 C CA . GLU A 1 397 ? -11.108 19.101 5.881 1.00 72.81 397 GLU A CA 1
ATOM 3151 C C . GLU A 1 397 ? -10.470 17.766 6.289 1.00 72.81 397 GLU A C 1
ATOM 3153 O O . GLU A 1 397 ? -11.135 16.866 6.806 1.00 72.81 397 GLU A O 1
ATOM 3158 N N . MET A 1 398 ? -9.150 17.645 6.158 1.00 73.00 398 MET A N 1
ATOM 3159 C CA . MET A 1 398 ? -8.398 16.467 6.587 1.00 73.00 398 MET A CA 1
ATOM 3160 C C . MET A 1 398 ? -8.042 16.494 8.079 1.00 73.00 398 MET A C 1
ATOM 3162 O O . MET A 1 398 ? -7.368 15.586 8.577 1.00 73.00 398 MET A O 1
ATOM 3166 N N . MET A 1 399 ? -8.507 17.504 8.818 1.00 75.50 399 MET A N 1
ATOM 3167 C CA . MET A 1 399 ? -8.247 17.674 10.241 1.00 75.50 399 MET A CA 1
ATOM 3168 C C . MET A 1 399 ? -9.531 17.959 11.025 1.00 75.50 399 MET A C 1
ATOM 3170 O O . MET A 1 399 ? -10.394 18.723 10.607 1.00 75.50 399 MET A O 1
ATOM 3174 N N . LYS A 1 400 ? -9.623 17.406 12.237 1.00 79.44 400 LYS A N 1
ATOM 3175 C CA . LYS A 1 400 ? -10.654 17.769 13.210 1.00 79.44 400 LYS A CA 1
ATOM 3176 C C . LYS A 1 400 ? -10.074 17.995 14.594 1.00 79.44 400 LYS A C 1
ATOM 3178 O O . LYS A 1 400 ? -9.274 17.201 15.079 1.00 79.44 400 LYS A O 1
ATOM 3183 N N . ILE A 1 401 ? -10.534 19.049 15.262 1.00 78.56 401 ILE A N 1
ATOM 3184 C CA . ILE A 1 401 ? -10.159 19.356 16.642 1.00 78.56 401 ILE A CA 1
ATOM 3185 C C . ILE A 1 401 ? -11.287 18.927 17.578 1.00 78.56 401 ILE A C 1
ATOM 3187 O O . ILE A 1 401 ? -12.425 19.383 17.470 1.00 78.56 401 ILE A O 1
ATOM 3191 N N . PHE A 1 402 ? -10.959 18.062 18.531 1.00 82.38 402 PHE A N 1
ATOM 3192 C CA . PHE A 1 402 ? -11.837 17.679 19.625 1.00 82.38 402 PHE A CA 1
ATOM 3193 C C . PHE A 1 402 ? -11.472 18.478 20.881 1.00 82.38 402 PHE A C 1
ATOM 3195 O O . PHE A 1 402 ? -10.307 18.453 21.293 1.00 82.38 402 PHE A O 1
ATOM 3202 N N . PRO A 1 403 ? -12.446 19.132 21.545 1.00 84.81 403 PRO A N 1
ATOM 3203 C CA . PRO A 1 403 ? -12.199 20.035 22.671 1.00 84.81 403 PRO A CA 1
ATOM 3204 C C . PRO A 1 403 ? -11.912 19.308 23.998 1.00 84.81 403 PRO A C 1
ATOM 3206 O O . PRO A 1 403 ? -12.460 19.634 25.052 1.00 84.81 403 PRO A O 1
ATOM 3209 N N . VAL A 1 404 ? -11.078 18.271 23.949 1.00 84.56 404 VAL A N 1
ATOM 3210 C CA . VAL A 1 404 ? -10.675 17.416 25.068 1.00 84.56 404 VAL A CA 1
ATOM 3211 C C . VAL A 1 404 ? -9.292 16.825 24.830 1.00 84.56 404 VAL A C 1
ATOM 3213 O O . VAL A 1 404 ? -8.865 16.684 23.689 1.00 84.56 404 VAL A O 1
ATOM 3216 N N . SER A 1 405 ? -8.616 16.424 25.906 1.00 83.06 405 SER A N 1
ATOM 3217 C CA . SER A 1 405 ? -7.314 15.763 25.823 1.00 83.06 405 SER A CA 1
ATOM 3218 C C . SER A 1 405 ? -7.411 14.349 25.262 1.00 83.06 405 SER A C 1
ATOM 3220 O O . SER A 1 405 ? -8.454 13.690 25.352 1.00 83.06 405 SER A O 1
ATOM 3222 N N . LEU A 1 406 ? -6.284 13.854 24.748 1.00 79.56 406 LEU A N 1
ATOM 3223 C CA . LEU A 1 406 ? -6.225 12.528 24.153 1.00 79.56 406 LEU A CA 1
ATOM 3224 C C . LEU A 1 406 ? -6.566 11.430 25.171 1.00 79.56 406 LEU A C 1
ATOM 3226 O O . LEU A 1 406 ? -7.324 10.515 24.860 1.00 79.56 406 LEU A O 1
ATOM 3230 N N . ASP A 1 407 ? -6.073 11.551 26.405 1.00 82.38 407 ASP A N 1
ATOM 3231 C CA . ASP A 1 407 ? -6.404 10.635 27.506 1.00 82.38 407 ASP A CA 1
ATOM 3232 C C . ASP A 1 407 ? -7.922 10.557 27.753 1.00 82.38 407 ASP A C 1
ATOM 3234 O O . ASP A 1 407 ? -8.482 9.467 27.889 1.00 82.38 407 ASP A O 1
ATOM 3238 N N . LYS A 1 408 ? -8.621 11.702 27.724 1.00 86.12 408 LYS A N 1
ATOM 3239 C CA . LYS A 1 408 ? -10.082 11.737 27.875 1.00 86.12 408 LYS A CA 1
ATOM 3240 C C . LYS A 1 408 ? -10.790 11.071 26.696 1.00 86.12 408 LYS A C 1
ATOM 3242 O O . LYS A 1 408 ? -11.737 10.324 26.925 1.00 86.12 408 LYS A O 1
ATOM 3247 N N . LEU A 1 409 ? -10.328 11.279 25.460 1.00 86.12 409 LEU A N 1
ATOM 3248 C CA . LEU A 1 409 ? -10.887 10.592 24.287 1.00 86.12 409 LEU A CA 1
ATOM 3249 C C . LEU A 1 409 ? -10.666 9.081 24.331 1.00 86.12 409 LEU A C 1
ATOM 3251 O O . LEU A 1 409 ? -11.561 8.322 23.969 1.00 86.12 409 LEU A O 1
ATOM 3255 N N . GLN A 1 410 ? -9.502 8.629 24.793 1.00 84.06 410 GLN A N 1
ATOM 3256 C CA . GLN A 1 410 ? -9.221 7.202 24.936 1.00 84.06 410 GLN A CA 1
ATOM 3257 C C . GLN A 1 410 ? -10.079 6.566 26.033 1.00 84.06 410 GLN A C 1
ATOM 3259 O O . GLN A 1 410 ? -10.648 5.501 25.815 1.00 84.06 410 GLN A O 1
ATOM 3264 N N . LYS A 1 411 ? -10.243 7.230 27.183 1.00 89.12 411 LYS A N 1
ATOM 3265 C CA . LYS A 1 411 ? -11.172 6.777 28.233 1.00 89.12 411 LYS A CA 1
ATOM 3266 C C . LYS A 1 411 ? -12.610 6.718 27.727 1.00 89.12 411 LYS A C 1
ATOM 3268 O O . LYS A 1 411 ? -13.318 5.757 28.010 1.00 89.12 411 LYS A O 1
ATOM 3273 N N . LEU A 1 412 ? -13.022 7.703 26.931 1.00 89.94 412 LEU A N 1
ATOM 3274 C CA . LEU A 1 412 ? -14.337 7.710 26.300 1.00 89.94 412 LEU A CA 1
ATOM 3275 C C . LEU A 1 412 ? -14.492 6.570 25.282 1.00 89.94 412 LEU A C 1
ATOM 3277 O O . LEU A 1 412 ? -15.542 5.936 25.238 1.00 89.94 412 LEU A O 1
ATOM 3281 N N . SER A 1 413 ? -13.443 6.255 24.515 1.00 88.56 413 SER A N 1
ATOM 3282 C CA . SER A 1 413 ? -13.411 5.060 23.663 1.00 88.56 413 SER A CA 1
ATOM 3283 C C . SER A 1 413 ? -13.656 3.795 24.474 1.00 88.56 413 SER A C 1
ATOM 3285 O O . SER A 1 413 ? -14.486 2.990 24.072 1.00 88.56 413 SER A O 1
ATOM 3287 N N . ASP A 1 414 ? -13.026 3.634 25.641 1.00 89.94 414 ASP A N 1
ATOM 3288 C CA . ASP A 1 414 ? -13.265 2.463 26.497 1.00 89.94 414 ASP A CA 1
ATOM 3289 C C . ASP A 1 414 ? -14.732 2.345 26.923 1.00 89.94 414 ASP A C 1
ATOM 3291 O O . ASP A 1 414 ? -15.302 1.251 26.920 1.00 89.94 414 ASP A O 1
ATOM 3295 N N . GLN A 1 415 ? -15.362 3.474 27.273 1.00 91.62 415 GLN A N 1
ATOM 3296 C CA . GLN A 1 415 ? -16.786 3.502 27.616 1.00 91.62 415 GLN A CA 1
ATOM 3297 C C . GLN A 1 415 ? -17.645 3.096 26.416 1.00 91.62 415 GLN A C 1
ATOM 3299 O O . GLN A 1 415 ? -18.542 2.263 26.547 1.00 91.62 415 GLN A O 1
ATOM 3304 N N . VAL A 1 416 ? -17.350 3.633 25.229 1.00 90.38 416 VAL A N 1
ATOM 3305 C CA . VAL A 1 416 ? -18.052 3.296 23.984 1.00 90.38 416 VAL A CA 1
ATOM 3306 C C . VAL A 1 416 ? -17.914 1.807 23.669 1.00 90.38 416 VAL A C 1
ATOM 3308 O O . VAL A 1 416 ? -18.927 1.135 23.476 1.00 90.38 416 VAL A O 1
ATOM 3311 N N . GLN A 1 417 ? -16.697 1.267 23.724 1.00 87.81 417 GLN A N 1
ATOM 3312 C CA . GLN A 1 417 ? -16.421 -0.153 23.505 1.00 87.81 417 GLN A CA 1
ATOM 3313 C C . GLN A 1 417 ? -17.202 -1.051 24.472 1.00 87.81 417 GLN A C 1
ATOM 3315 O O . GLN A 1 417 ? -17.719 -2.090 24.068 1.00 87.81 417 GLN A O 1
ATOM 3320 N N . LYS A 1 418 ? -17.335 -0.644 25.738 1.00 89.69 418 LYS A N 1
ATOM 3321 C CA . LYS A 1 418 ? -18.010 -1.432 26.777 1.00 89.69 418 LYS A CA 1
ATOM 3322 C C . LYS A 1 418 ? -19.539 -1.352 26.732 1.00 89.69 418 LYS A C 1
ATOM 3324 O O . LYS A 1 418 ? -20.210 -2.347 27.013 1.00 89.69 418 LYS A O 1
ATOM 3329 N N . PHE A 1 419 ? -20.088 -0.174 26.443 1.00 91.06 419 PHE A N 1
ATOM 3330 C CA 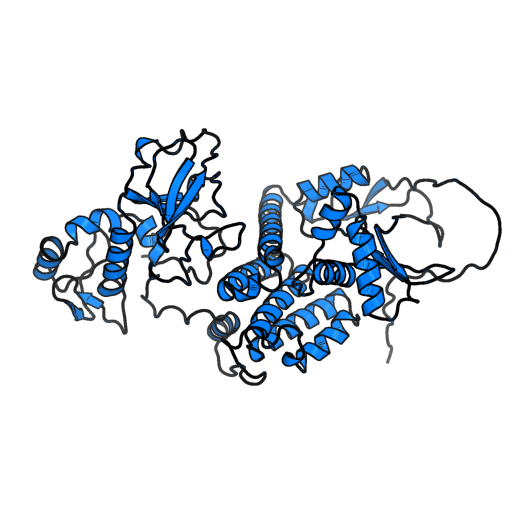. PHE A 1 419 ? -21.515 0.126 26.633 1.00 91.06 419 PHE A CA 1
ATOM 3331 C C . PHE A 1 419 ? -22.291 0.394 25.338 1.00 91.06 419 PHE A C 1
ATOM 3333 O O . PHE A 1 419 ? -23.513 0.536 25.387 1.00 91.06 419 PHE A O 1
ATOM 3340 N N . SER A 1 420 ? -21.606 0.463 24.195 1.00 88.44 420 SER A N 1
ATOM 3341 C CA . SER A 1 420 ? -22.232 0.685 22.879 1.00 88.44 420 SER A CA 1
ATOM 3342 C C . SER A 1 420 ? -22.117 -0.532 21.959 1.00 88.44 420 SER A C 1
ATOM 3344 O O . SER A 1 420 ? -22.944 -0.683 21.063 1.00 88.44 420 SER A O 1
ATOM 3346 N N . THR A 1 421 ? -21.136 -1.407 22.200 1.00 85.44 421 THR A N 1
ATOM 3347 C CA . THR A 1 421 ? -20.954 -2.656 21.451 1.00 85.44 421 THR A CA 1
ATOM 3348 C C . THR A 1 421 ? -22.059 -3.657 21.773 1.00 85.44 421 THR A C 1
ATOM 3350 O O . THR A 1 421 ? -22.405 -3.875 22.938 1.00 85.44 421 THR A O 1
ATOM 3353 N N . GLU A 1 422 ? -22.581 -4.291 20.730 1.00 84.94 422 GLU A N 1
ATOM 3354 C CA . GLU A 1 422 ? -23.466 -5.447 20.834 1.00 84.94 422 GLU A CA 1
ATOM 3355 C C . GLU A 1 422 ? -22.660 -6.731 20.646 1.00 84.94 422 GLU A C 1
ATOM 3357 O O . GLU A 1 422 ? -21.852 -6.834 19.724 1.00 84.94 422 GLU A O 1
ATOM 3362 N N . LEU A 1 423 ? -22.868 -7.698 21.537 1.00 79.50 423 LEU A N 1
ATOM 3363 C CA . LEU A 1 423 ? -22.247 -9.016 21.470 1.00 79.50 423 LEU A CA 1
ATOM 3364 C C . LEU A 1 423 ? -23.330 -10.067 21.705 1.00 79.50 423 LEU A C 1
ATOM 3366 O O . LEU A 1 423 ? -23.997 -10.030 22.738 1.00 79.50 423 LEU A O 1
ATOM 3370 N N . ASP A 1 424 ? -23.518 -10.968 20.741 1.00 81.44 424 ASP A N 1
ATOM 3371 C CA . ASP A 1 424 ? -24.525 -12.038 20.785 1.00 81.44 424 ASP A CA 1
ATOM 3372 C C . ASP A 1 424 ? -25.955 -11.528 21.068 1.00 81.44 424 ASP A C 1
ATOM 3374 O O . ASP A 1 424 ? -26.716 -12.127 21.825 1.00 81.44 424 ASP A O 1
ATOM 3378 N N . GLY A 1 425 ? -26.316 -10.371 20.499 1.00 82.62 425 GLY A N 1
ATOM 3379 C CA . GLY A 1 425 ? -27.623 -9.732 20.708 1.00 82.62 425 GLY A CA 1
ATOM 3380 C C . GLY A 1 425 ? -27.781 -9.019 22.058 1.00 82.62 425 GLY A C 1
ATOM 3381 O O . GLY A 1 425 ? -28.843 -8.472 22.352 1.00 82.62 425 GLY A O 1
ATOM 3382 N N . LEU A 1 426 ? -26.742 -9.016 22.899 1.00 87.12 426 LEU A N 1
ATOM 3383 C CA . LEU A 1 426 ? -26.754 -8.403 24.223 1.00 87.12 426 LEU A CA 1
ATOM 3384 C C . LEU A 1 426 ? -25.945 -7.108 24.239 1.00 87.12 426 LEU A C 1
ATOM 3386 O O . LEU A 1 426 ? -24.869 -6.999 23.648 1.00 87.12 426 LEU A O 1
ATOM 3390 N N . ARG A 1 427 ? -26.438 -6.127 24.997 1.00 90.94 427 ARG A N 1
ATOM 3391 C CA . ARG A 1 427 ? -25.743 -4.865 25.277 1.00 90.94 427 ARG A CA 1
ATOM 3392 C C . ARG A 1 427 ? -25.622 -4.645 26.773 1.00 90.94 427 ARG A C 1
ATOM 3394 O O . ARG A 1 427 ? -26.454 -5.104 27.552 1.00 90.94 427 ARG A O 1
ATOM 3401 N N . THR A 1 428 ? -24.599 -3.904 27.180 1.00 94.06 428 THR A N 1
ATOM 3402 C CA . THR A 1 428 ? -24.379 -3.565 28.589 1.00 94.06 428 THR A CA 1
ATOM 3403 C C . THR A 1 428 ? -25.093 -2.260 28.934 1.00 94.06 428 THR A C 1
ATOM 3405 O O . THR A 1 428 ? -24.833 -1.221 28.332 1.00 94.06 428 THR A O 1
ATOM 3408 N N . CYS A 1 429 ? -25.955 -2.283 29.948 1.00 94.56 429 CYS A N 1
ATOM 3409 C CA . CYS A 1 429 ? -26.568 -1.083 30.500 1.00 94.56 429 CYS A CA 1
ATOM 3410 C C . CYS A 1 429 ? -25.501 -0.188 31.140 1.00 94.56 429 CYS A C 1
ATOM 3412 O O . CYS A 1 429 ? -24.815 -0.608 32.072 1.00 94.56 429 CYS A O 1
ATOM 3414 N N . HIS A 1 430 ? -25.401 1.065 30.704 1.00 95.44 430 HIS A N 1
ATOM 3415 C CA . HIS A 1 430 ? -24.415 2.011 31.235 1.00 95.44 430 HIS A CA 1
ATOM 3416 C C . HIS A 1 430 ? -24.672 2.387 32.707 1.00 95.44 430 HIS A C 1
ATOM 3418 O O . HIS A 1 430 ? -23.741 2.659 33.459 1.00 95.44 430 HIS A O 1
ATOM 3424 N N . GLY A 1 431 ? -25.934 2.371 33.150 1.00 94.00 431 GLY A N 1
ATOM 3425 C CA . GLY A 1 431 ? -26.296 2.689 34.537 1.00 94.00 431 GLY A CA 1
ATOM 3426 C C . GLY A 1 431 ? -25.910 1.594 35.536 1.00 94.00 431 GLY A C 1
ATOM 3427 O O . GLY A 1 431 ? -25.197 1.856 36.502 1.00 94.00 431 GLY A O 1
ATOM 3428 N N . CYS A 1 432 ? -26.375 0.361 35.305 1.00 94.25 432 CYS A N 1
ATOM 3429 C CA . CYS A 1 432 ? -26.239 -0.744 36.264 1.00 94.25 432 CYS A CA 1
ATOM 3430 C C . CYS A 1 432 ? -25.235 -1.833 35.856 1.00 94.25 432 CYS A C 1
ATOM 3432 O O . CYS A 1 432 ? -24.952 -2.721 36.653 1.00 94.25 432 CYS A O 1
ATOM 3434 N N . GLY A 1 433 ? -24.714 -1.804 34.627 1.00 92.69 433 GLY A N 1
ATOM 3435 C CA . GLY A 1 433 ? -23.751 -2.786 34.123 1.00 92.69 433 GLY A CA 1
ATOM 3436 C C . GLY A 1 433 ? -24.338 -4.141 33.712 1.00 92.69 433 GLY A C 1
ATOM 3437 O O . GLY A 1 433 ? -23.581 -5.010 33.285 1.00 92.69 433 GLY A O 1
ATOM 3438 N N . LYS A 1 434 ? -25.657 -4.350 33.821 1.00 93.62 434 LYS A N 1
ATOM 3439 C CA . LYS A 1 434 ? -26.303 -5.601 33.390 1.00 93.62 434 LYS A CA 1
ATOM 3440 C C . LYS A 1 434 ? -26.287 -5.739 31.870 1.00 93.62 434 LYS A C 1
ATOM 3442 O O . LYS A 1 434 ? -26.467 -4.747 31.165 1.00 93.62 434 LYS A O 1
ATOM 3447 N N . LYS A 1 435 ? -26.102 -6.967 31.386 1.00 93.62 435 LYS A N 1
ATOM 3448 C CA . LYS A 1 435 ? -26.197 -7.309 29.965 1.00 93.62 435 LYS A CA 1
ATOM 3449 C C . LYS A 1 435 ? -27.613 -7.769 29.648 1.00 93.62 435 LYS A C 1
ATOM 3451 O O . LYS A 1 435 ? -28.091 -8.691 30.293 1.00 93.62 435 LYS A O 1
ATOM 3456 N N . GLU A 1 436 ? -28.257 -7.131 28.683 1.00 90.75 436 GLU A N 1
ATOM 3457 C CA . GLU A 1 436 ? -29.644 -7.412 28.301 1.00 90.75 436 GLU A CA 1
ATOM 3458 C C . GLU A 1 436 ? -29.827 -7.202 26.794 1.00 90.75 436 GLU A C 1
ATOM 3460 O O . GLU A 1 436 ? -29.133 -6.379 26.189 1.00 90.75 436 GLU A O 1
ATOM 3465 N N . ALA A 1 437 ? -30.790 -7.906 26.199 1.00 87.88 437 ALA A N 1
ATOM 3466 C CA . ALA A 1 437 ? -31.158 -7.716 24.794 1.00 87.88 437 ALA A CA 1
ATOM 3467 C C . ALA A 1 437 ? -32.005 -6.445 24.592 1.00 87.88 437 ALA A C 1
ATOM 3469 O O . ALA A 1 437 ? -31.816 -5.688 23.640 1.00 87.88 437 ALA A O 1
ATOM 3470 N N . PHE A 1 438 ? -32.920 -6.167 25.527 1.00 88.75 438 PHE A N 1
ATOM 3471 C CA . PHE A 1 438 ? -33.897 -5.082 25.417 1.00 88.75 438 PHE A CA 1
ATOM 3472 C C . PHE A 1 438 ? -33.501 -3.880 26.275 1.00 88.75 438 PHE A C 1
ATOM 3474 O O . PHE A 1 438 ? -34.020 -3.662 27.370 1.00 88.75 438 PHE A O 1
ATOM 3481 N N . LEU A 1 439 ? -32.571 -3.075 25.763 1.00 90.88 439 LEU A N 1
ATOM 3482 C CA . LEU A 1 439 ? -32.201 -1.794 26.362 1.00 90.88 439 LEU A CA 1
ATOM 3483 C C . LEU A 1 439 ? -32.746 -0.620 25.542 1.00 90.88 439 LEU A C 1
ATOM 3485 O O . LEU A 1 439 ? -32.958 -0.713 24.336 1.00 90.88 439 LEU A O 1
ATOM 3489 N N . LYS A 1 440 ? -32.937 0.526 26.193 1.00 90.44 440 LYS A N 1
ATOM 3490 C CA . LYS A 1 440 ? -33.326 1.783 25.547 1.00 90.44 440 LYS A CA 1
ATOM 3491 C C . LYS A 1 440 ? -32.086 2.603 25.217 1.00 90.44 440 LYS A C 1
ATOM 3493 O O . LYS A 1 440 ? -31.311 2.939 26.115 1.00 90.44 440 LYS A O 1
ATOM 3498 N N . ARG A 1 441 ? -31.919 2.947 23.939 1.00 90.94 441 ARG A N 1
ATOM 3499 C CA . ARG A 1 441 ? -30.850 3.832 23.461 1.00 90.94 441 ARG A CA 1
ATOM 3500 C C . ARG A 1 441 ? -31.120 5.269 23.885 1.00 90.94 441 ARG A C 1
ATOM 3502 O O . ARG A 1 441 ? -32.234 5.772 23.734 1.00 90.94 441 ARG A O 1
ATOM 3509 N N . PHE A 1 442 ? -30.097 5.962 24.364 1.00 89.56 442 PHE A N 1
ATOM 3510 C CA . PHE A 1 442 ? -30.221 7.375 24.689 1.00 89.56 442 PHE A CA 1
ATOM 3511 C C . PHE A 1 442 ? -30.188 8.243 23.432 1.00 89.56 442 PHE A C 1
ATOM 3513 O O . PHE A 1 442 ? -29.164 8.347 22.765 1.00 89.56 442 PHE A O 1
ATOM 3520 N N . ALA A 1 443 ? -31.302 8.911 23.136 1.00 81.75 443 ALA A N 1
ATOM 3521 C CA . ALA A 1 443 ? -31.519 9.577 21.852 1.00 81.75 443 ALA A CA 1
ATOM 3522 C C . ALA A 1 443 ? -30.474 10.651 21.498 1.00 81.75 443 ALA A C 1
ATOM 3524 O O . ALA A 1 443 ? -30.060 10.736 20.346 1.00 81.75 443 ALA A O 1
ATOM 3525 N N . LYS A 1 444 ? -30.020 11.465 22.466 1.00 82.19 444 LYS A N 1
ATOM 3526 C CA . LYS A 1 444 ? -29.212 12.656 22.142 1.00 82.19 444 LYS A CA 1
ATOM 3527 C C . LYS A 1 444 ? -27.824 12.320 21.596 1.00 82.19 444 LYS A C 1
ATOM 3529 O O . LYS A 1 444 ? -27.397 12.967 20.653 1.00 82.19 444 LYS A O 1
ATOM 3534 N N . SER A 1 445 ? -27.116 11.366 22.200 1.00 81.00 445 SER A N 1
ATOM 3535 C CA . SER A 1 445 ? -25.808 10.924 21.696 1.00 81.00 445 SER A CA 1
ATOM 3536 C C . SER A 1 445 ? -25.893 9.641 20.874 1.00 81.00 445 SER A C 1
ATOM 3538 O O . SER A 1 445 ? -24.986 9.347 20.112 1.00 81.00 445 SER A O 1
ATOM 3540 N N . SER A 1 446 ? -26.968 8.861 21.021 1.00 81.81 446 SER A N 1
ATOM 3541 C CA . SER A 1 446 ? -27.150 7.554 20.378 1.00 81.81 446 SER A CA 1
ATOM 3542 C C . SER A 1 446 ? -26.040 6.524 20.651 1.00 81.81 446 SER A C 1
ATOM 3544 O O . SER A 1 446 ? -26.003 5.499 19.980 1.00 81.81 446 SER A O 1
ATOM 3546 N N . CYS A 1 447 ? -25.179 6.748 21.653 1.00 83.44 447 CYS A N 1
ATOM 3547 C CA . CYS A 1 447 ? -24.090 5.822 21.992 1.00 83.44 447 CYS A CA 1
ATOM 3548 C C . CYS A 1 447 ? -24.473 4.825 23.097 1.00 83.44 447 CYS A C 1
ATOM 3550 O O . CYS A 1 447 ? -24.277 3.629 22.936 1.00 83.44 447 CYS A O 1
ATOM 3552 N N . PHE A 1 448 ? -25.053 5.287 24.210 1.00 91.75 448 PHE A N 1
ATOM 3553 C CA . PHE A 1 448 ? -25.266 4.439 25.392 1.00 91.75 448 PHE A CA 1
ATOM 3554 C C . PHE A 1 448 ? -26.699 3.921 25.539 1.00 91.75 448 PHE A C 1
ATOM 3556 O O . PHE A 1 448 ? -27.668 4.549 25.094 1.00 91.75 448 PHE A O 1
ATOM 3563 N N . TRP A 1 449 ? -26.810 2.776 26.214 1.00 93.56 449 TRP A N 1
ATOM 3564 C CA . TRP A 1 449 ? -28.036 2.000 26.378 1.00 93.56 449 TRP A CA 1
ATOM 3565 C C . TRP A 1 449 ? -28.373 1.773 27.859 1.00 93.56 449 TRP A C 1
ATOM 3567 O O . TRP A 1 449 ? -27.481 1.630 28.698 1.00 93.56 449 TRP A O 1
ATOM 3577 N N . TYR A 1 450 ? -29.669 1.737 28.190 1.00 95.00 450 TYR A N 1
ATOM 3578 C CA . TYR A 1 450 ? -30.162 1.688 29.573 1.00 95.00 450 TYR A CA 1
ATOM 3579 C C . TYR A 1 450 ? -31.364 0.761 29.747 1.00 95.00 450 TYR A C 1
ATOM 3581 O O . TYR A 1 450 ? -32.241 0.717 28.891 1.00 95.00 450 TYR A O 1
ATOM 3589 N N . CYS A 1 451 ? -31.471 0.090 30.900 1.00 95.19 451 CYS A N 1
ATOM 3590 C CA . CYS A 1 451 ? -32.643 -0.741 31.223 1.00 95.19 451 CYS A CA 1
ATOM 3591 C C . CYS A 1 451 ? -33.934 0.092 31.327 1.00 95.19 451 CYS A C 1
ATOM 3593 O O . CYS A 1 451 ? -35.032 -0.389 31.068 1.00 95.19 451 CYS A O 1
ATOM 3595 N N . GLY A 1 452 ? -33.814 1.360 31.723 1.00 92.69 452 GLY A N 1
ATOM 3596 C CA . GLY A 1 452 ? -34.941 2.258 31.940 1.00 92.69 452 GLY A CA 1
ATOM 3597 C C . GLY A 1 452 ? -34.495 3.605 32.499 1.00 92.69 452 GLY A C 1
ATOM 3598 O O . GLY A 1 452 ? -33.298 3.876 32.605 1.00 92.69 452 GLY A O 1
ATOM 3599 N N . ARG A 1 453 ? -35.465 4.444 32.882 1.00 93.75 453 ARG A N 1
ATOM 3600 C CA . ARG A 1 453 ? -35.218 5.833 33.306 1.00 93.75 453 ARG A CA 1
ATOM 3601 C C . ARG A 1 453 ? -34.294 5.932 34.527 1.00 93.75 453 ARG A C 1
ATOM 3603 O O . ARG A 1 453 ? -33.363 6.721 34.488 1.00 93.75 453 ARG A O 1
ATOM 3610 N N . ALA A 1 454 ? -34.468 5.078 35.538 1.00 94.00 454 ALA A N 1
ATOM 3611 C CA . ALA A 1 454 ? -33.604 5.074 36.724 1.00 94.00 454 ALA A CA 1
ATOM 3612 C C . ALA A 1 454 ? -32.128 4.789 36.379 1.00 94.00 454 ALA A C 1
ATOM 3614 O O . ALA A 1 454 ? -31.230 5.502 36.814 1.00 94.00 454 ALA A O 1
ATOM 3615 N N . CYS A 1 455 ? -31.866 3.791 35.523 1.00 95.88 455 CYS A N 1
ATOM 3616 C CA . CYS A 1 455 ? -30.508 3.508 35.047 1.00 95.88 455 CYS A CA 1
ATOM 3617 C C . CYS A 1 455 ? -29.954 4.633 34.165 1.00 95.88 455 CYS A C 1
ATOM 3619 O O . CYS A 1 455 ? -28.750 4.873 34.180 1.00 95.88 455 CYS A O 1
ATOM 3621 N N . GLN A 1 456 ? -30.809 5.310 33.394 1.00 94.00 456 GLN A N 1
ATOM 3622 C CA . GLN A 1 456 ? -30.407 6.469 32.603 1.00 94.00 456 GLN A CA 1
ATOM 3623 C C . GLN A 1 456 ? -29.997 7.642 33.496 1.00 94.00 456 GLN A C 1
ATOM 3625 O O . GLN A 1 456 ? -28.976 8.261 33.233 1.00 94.00 456 GLN A O 1
ATOM 3630 N N . GLU A 1 457 ? -30.747 7.930 34.559 1.00 93.25 457 GLU A N 1
ATOM 3631 C CA . GLU A 1 457 ? -30.425 8.999 35.512 1.00 93.25 457 GLU A CA 1
ATOM 3632 C C . GLU A 1 457 ? -29.140 8.705 36.292 1.00 93.25 457 GLU A C 1
ATOM 3634 O O . GLU A 1 457 ? -28.269 9.573 36.367 1.00 93.25 457 GLU A O 1
ATOM 3639 N N . ALA A 1 458 ? -28.978 7.470 36.781 1.00 93.56 458 ALA A N 1
ATOM 3640 C CA . ALA A 1 458 ? -27.740 7.023 37.420 1.00 93.56 458 ALA A CA 1
ATOM 3641 C C . ALA A 1 458 ? -26.555 7.100 36.442 1.00 93.56 458 ALA A C 1
ATOM 3643 O O . ALA A 1 458 ? -25.501 7.646 36.755 1.00 93.56 458 ALA A O 1
ATOM 3644 N N . GLY A 1 459 ? -26.740 6.631 35.205 1.00 92.00 459 GLY A N 1
ATOM 3645 C CA . GLY A 1 459 ? -25.724 6.735 34.162 1.00 92.00 459 GLY A CA 1
ATOM 3646 C C . GLY A 1 459 ? -25.340 8.179 33.827 1.00 92.00 459 GLY A C 1
ATOM 3647 O O . GLY A 1 459 ? -24.161 8.473 33.643 1.00 92.00 459 GLY A O 1
ATOM 3648 N N . TRP A 1 460 ? -26.330 9.074 33.777 1.00 91.81 460 TRP A N 1
ATOM 3649 C CA . TRP A 1 460 ? -26.155 10.494 33.481 1.00 91.81 460 TRP A CA 1
ATOM 3650 C C . TRP A 1 460 ? -25.320 11.198 34.550 1.00 91.81 460 TRP A C 1
ATOM 3652 O O . TRP A 1 460 ? -24.312 11.817 34.217 1.00 91.81 460 TRP A O 1
ATOM 3662 N N . LYS A 1 461 ? -25.727 11.074 35.820 1.00 91.69 461 LYS A N 1
ATOM 3663 C CA . LYS A 1 461 ? -25.156 11.842 36.936 1.00 91.69 461 LYS A CA 1
ATOM 3664 C C . LYS A 1 461 ? -23.949 11.167 37.584 1.00 91.69 461 LYS A C 1
ATOM 3666 O O . LYS A 1 461 ? -22.980 11.837 37.916 1.00 91.69 461 LYS A O 1
ATOM 3671 N N . GLU A 1 462 ? -23.998 9.850 37.772 1.00 91.75 462 GLU A N 1
ATOM 3672 C CA . GLU A 1 462 ? -23.033 9.120 38.610 1.00 91.75 462 GLU A CA 1
ATOM 3673 C C . GLU A 1 462 ? -21.937 8.431 37.792 1.00 91.75 462 GLU A C 1
ATOM 3675 O O . GLU A 1 462 ? -20.856 8.155 38.308 1.00 91.75 462 GLU A O 1
ATOM 3680 N N . LYS A 1 463 ? -22.201 8.136 36.513 1.00 88.38 463 LYS A N 1
ATOM 3681 C CA . LYS A 1 463 ? -21.262 7.428 35.624 1.00 88.38 463 LYS A CA 1
ATOM 3682 C C . LYS A 1 463 ? -20.606 8.330 34.578 1.00 88.38 463 LYS A C 1
ATOM 3684 O O . LYS A 1 463 ? -19.952 7.823 33.681 1.00 88.38 463 LYS A O 1
ATOM 3689 N N . GLY A 1 464 ? -20.770 9.649 34.684 1.00 86.31 464 GLY A N 1
ATOM 3690 C CA . GLY A 1 464 ? -20.063 10.615 33.837 1.00 86.31 464 GLY A CA 1
ATOM 3691 C C . GLY A 1 464 ? -20.653 10.832 32.441 1.00 86.31 464 GLY A C 1
ATOM 3692 O O . GLY A 1 464 ? -20.115 11.640 31.688 1.00 86.31 464 GLY A O 1
ATOM 3693 N N . HIS A 1 465 ? -21.786 10.210 32.089 1.00 90.62 465 HIS A N 1
ATOM 3694 C CA . HIS A 1 465 ? -22.358 10.386 30.748 1.00 90.62 465 HIS A CA 1
ATOM 3695 C C . HIS A 1 465 ? -22.739 11.842 30.460 1.00 90.62 465 HIS A C 1
ATOM 3697 O O . HIS A 1 465 ? -22.614 12.276 29.322 1.00 90.62 465 HIS A O 1
ATOM 3703 N N . GLU A 1 466 ? -23.142 12.636 31.454 1.00 90.31 466 GLU A N 1
ATOM 3704 C CA . GLU A 1 466 ? -23.444 14.060 31.255 1.00 90.31 466 GLU A CA 1
ATOM 3705 C C . GLU A 1 466 ? -22.285 14.847 30.622 1.00 90.31 466 GLU A C 1
ATOM 3707 O O . GLU A 1 466 ? -22.491 15.637 29.692 1.00 90.31 466 GLU A O 1
ATOM 3712 N N . THR A 1 467 ? -21.063 14.624 31.106 1.00 87.88 467 THR A N 1
ATOM 3713 C CA . THR A 1 467 ? -19.873 15.331 30.621 1.00 87.88 467 THR A CA 1
ATOM 3714 C C . THR A 1 467 ? -19.437 14.785 29.264 1.00 87.88 467 THR A C 1
ATOM 3716 O O . THR A 1 467 ? -19.150 15.557 28.348 1.00 87.88 467 THR A O 1
ATOM 3719 N N . GLU A 1 468 ? -19.485 13.465 29.098 1.00 89.69 468 GLU A N 1
ATOM 3720 C CA . GLU A 1 468 ? -19.114 12.751 27.875 1.00 89.69 468 GLU A CA 1
ATOM 3721 C C . GLU A 1 468 ? -20.092 12.992 26.715 1.00 89.69 468 GLU A C 1
ATOM 3723 O O . GLU A 1 468 ? -19.699 13.052 25.548 1.00 89.69 468 GLU A O 1
ATOM 3728 N N . CYS A 1 469 ? -21.377 13.195 27.018 1.00 89.69 469 CYS A N 1
ATOM 3729 C CA . CYS A 1 469 ? -22.446 13.371 26.035 1.00 89.69 469 CYS A CA 1
ATOM 3730 C C . CYS A 1 469 ? -22.214 14.583 25.125 1.00 89.69 469 CYS A C 1
ATOM 3732 O O . CYS A 1 469 ? -22.676 14.588 23.987 1.00 89.69 469 CYS A O 1
ATOM 3734 N N . LYS A 1 470 ? -21.476 15.601 25.585 1.00 88.31 470 LYS A N 1
ATOM 3735 C CA . LYS A 1 470 ? -21.108 16.755 24.749 1.00 88.31 470 LYS A CA 1
ATOM 3736 C C . LYS A 1 470 ? -20.254 16.340 23.547 1.00 88.31 470 LYS A C 1
ATOM 3738 O O . LYS A 1 470 ? -20.474 16.856 22.460 1.00 88.31 470 LYS A O 1
ATOM 3743 N N . ILE A 1 471 ? -19.346 15.384 23.741 1.00 87.81 471 ILE A N 1
ATOM 3744 C CA . ILE A 1 471 ? -18.443 14.868 22.704 1.00 87.81 471 ILE A CA 1
ATOM 3745 C C . ILE A 1 471 ? -19.152 13.788 21.891 1.00 87.81 471 ILE A C 1
ATOM 3747 O O . ILE A 1 471 ? -19.101 13.799 20.671 1.00 87.81 471 ILE A O 1
ATOM 3751 N N . LEU A 1 472 ? -19.888 12.887 22.550 1.00 88.38 472 LEU A N 1
ATOM 3752 C CA . LEU A 1 472 ? -20.589 11.787 21.876 1.00 88.38 472 LEU A CA 1
ATOM 3753 C C . LEU A 1 472 ? -21.694 12.250 20.912 1.00 88.38 472 LEU A C 1
ATOM 3755 O O . LEU A 1 472 ? -22.129 11.472 20.072 1.00 88.38 472 LEU A O 1
ATOM 3759 N N . LYS A 1 473 ? -22.184 13.489 21.030 1.00 88.00 473 LYS A N 1
ATOM 3760 C CA . LYS A 1 473 ? -23.117 14.074 20.053 1.00 88.00 473 LYS A CA 1
ATOM 3761 C C . LYS A 1 473 ? -22.456 14.382 18.712 1.00 88.00 473 LYS A C 1
ATOM 3763 O O . LYS A 1 473 ? -23.148 14.376 17.695 1.00 88.00 473 LYS A O 1
ATOM 3768 N N . ASP A 1 474 ? -21.151 14.639 18.717 1.00 86.50 474 ASP A N 1
ATOM 3769 C CA . ASP A 1 474 ? -20.383 14.948 17.519 1.00 86.50 474 ASP A CA 1
ATOM 3770 C C . ASP A 1 474 ? -20.463 13.772 16.532 1.00 86.50 474 ASP A C 1
ATOM 3772 O O . ASP A 1 474 ? -20.192 12.617 16.881 1.00 86.50 474 ASP A O 1
ATOM 3776 N N . SER A 1 475 ? -20.933 14.048 15.314 1.00 86.25 475 SER A N 1
ATOM 3777 C CA . SER A 1 475 ? -21.113 13.034 14.271 1.00 86.25 475 SER A CA 1
ATOM 3778 C C . SER A 1 475 ? -19.791 12.429 13.831 1.00 86.25 475 SER A C 1
ATOM 3780 O O . SER A 1 475 ? -19.732 11.223 13.624 1.00 86.25 475 SER A O 1
ATOM 3782 N N . ASP A 1 476 ? -18.727 13.224 13.768 1.00 84.69 476 ASP A N 1
ATOM 3783 C CA . ASP A 1 476 ? -17.421 12.753 13.321 1.00 84.69 476 ASP A CA 1
ATOM 3784 C C . ASP A 1 476 ? -16.754 11.919 14.398 1.00 84.69 476 ASP A C 1
ATOM 3786 O O . ASP A 1 476 ? -16.188 10.873 14.099 1.00 84.69 476 ASP A O 1
ATOM 3790 N N . PHE A 1 477 ? -16.887 12.312 15.670 1.00 85.94 477 PHE A N 1
ATOM 3791 C CA . PHE A 1 477 ? -16.414 11.463 16.760 1.00 85.94 477 PHE A CA 1
ATOM 3792 C C . PHE A 1 477 ? -17.076 10.083 16.704 1.00 85.94 477 PHE A C 1
ATOM 3794 O O . PHE A 1 477 ? -16.393 9.064 16.781 1.00 85.94 477 PHE A O 1
ATOM 3801 N N . ARG A 1 478 ? -18.400 10.035 16.501 1.00 86.00 478 ARG A N 1
ATOM 3802 C CA . ARG A 1 478 ? -19.127 8.772 16.295 1.00 86.00 478 ARG A CA 1
ATOM 3803 C C . ARG A 1 478 ? -18.698 8.060 15.016 1.00 86.00 478 ARG A C 1
ATOM 3805 O O . ARG A 1 478 ? -18.592 6.833 15.021 1.00 86.00 478 ARG A O 1
ATOM 3812 N N . GLY A 1 479 ? -18.430 8.809 13.953 1.00 81.88 479 GLY A N 1
ATOM 3813 C CA . GLY A 1 479 ? -17.995 8.291 12.666 1.00 81.88 479 GLY A CA 1
ATOM 3814 C C . GLY A 1 479 ? -16.677 7.530 12.755 1.00 81.88 479 GLY A C 1
ATOM 3815 O O . GLY A 1 479 ? -16.571 6.449 12.181 1.00 81.88 479 GLY A O 1
ATOM 3816 N N . ILE A 1 480 ? -15.731 7.996 13.581 1.00 81.56 480 ILE A N 1
ATOM 3817 C CA . ILE A 1 480 ? -14.459 7.297 13.831 1.00 81.56 480 ILE A CA 1
ATOM 3818 C C . ILE A 1 480 ? -14.697 5.859 14.315 1.00 81.56 480 ILE A C 1
ATOM 3820 O O . ILE A 1 480 ? -13.978 4.952 13.908 1.00 81.56 480 ILE A O 1
ATOM 3824 N N . PHE A 1 481 ? -15.706 5.612 15.152 1.00 81.38 481 PHE A N 1
ATOM 3825 C CA . PHE A 1 481 ? -15.990 4.266 15.666 1.00 81.38 481 PHE A CA 1
ATOM 3826 C C . PHE A 1 481 ? -16.615 3.326 14.631 1.00 81.38 481 PHE A C 1
ATOM 3828 O O . PHE A 1 481 ? -16.465 2.112 14.750 1.00 81.38 481 PHE A O 1
ATOM 3835 N N . HIS A 1 482 ? -17.325 3.873 13.646 1.00 78.19 482 HIS A N 1
ATOM 3836 C CA . HIS A 1 482 ? -18.086 3.099 12.662 1.00 78.19 482 HIS A CA 1
ATOM 3837 C C . HIS A 1 482 ? -17.357 2.959 11.324 1.00 78.19 482 HIS A C 1
ATOM 3839 O O . HIS A 1 482 ? -17.735 2.121 10.504 1.00 78.19 482 HIS A O 1
ATOM 3845 N N . LEU A 1 483 ? -16.311 3.757 11.095 1.00 73.88 483 LEU A N 1
ATOM 3846 C CA . LEU A 1 483 ? -15.512 3.669 9.886 1.00 73.88 483 LEU A CA 1
ATOM 3847 C C . LEU A 1 483 ? -14.813 2.306 9.806 1.00 73.88 483 LEU A C 1
ATOM 3849 O O . LEU A 1 483 ? -14.196 1.833 10.765 1.00 73.88 483 LEU A O 1
ATOM 3853 N N . LYS A 1 484 ? -14.878 1.680 8.629 1.00 70.06 484 LYS A N 1
ATOM 3854 C CA . LYS A 1 484 ? -14.169 0.431 8.336 1.00 70.06 484 LYS A CA 1
ATOM 3855 C C . LYS A 1 484 ? -12.693 0.723 8.067 1.00 70.06 484 LYS A C 1
ATOM 3857 O O . LYS A 1 484 ? -12.234 0.702 6.932 1.00 70.06 484 LYS A O 1
ATOM 3862 N N . TRP A 1 485 ? -11.940 1.010 9.128 1.00 69.50 485 TRP A N 1
ATOM 3863 C CA . TRP A 1 485 ? -10.520 1.373 9.028 1.00 69.50 485 TRP A CA 1
ATOM 3864 C C . TRP A 1 485 ? -9.639 0.302 8.374 1.00 69.50 485 TRP A C 1
ATOM 3866 O O . TRP A 1 485 ? -8.593 0.612 7.822 1.00 69.50 485 TRP A O 1
ATOM 3876 N N . ASN A 1 486 ? -10.054 -0.963 8.419 1.00 57.94 486 ASN A N 1
ATOM 3877 C CA . ASN A 1 486 ? -9.376 -2.075 7.751 1.00 57.94 486 ASN A CA 1
ATOM 3878 C C . ASN A 1 486 ? -9.545 -2.076 6.222 1.00 57.94 486 ASN A C 1
ATOM 3880 O O . ASN A 1 486 ? -8.830 -2.806 5.544 1.00 57.94 486 ASN A O 1
ATOM 3884 N N . THR A 1 487 ? -10.495 -1.306 5.695 1.00 54.00 487 THR A N 1
ATOM 3885 C CA . THR A 1 487 ? -10.716 -1.095 4.258 1.00 54.00 487 THR A CA 1
ATOM 3886 C C . THR A 1 487 ? -10.569 0.380 3.885 1.00 54.00 487 THR A C 1
ATOM 3888 O O . THR A 1 487 ? -11.048 0.789 2.835 1.00 54.00 487 THR A O 1
ATOM 3891 N N . PHE A 1 488 ? -9.981 1.188 4.773 1.00 59.69 488 PHE A N 1
ATOM 3892 C CA . PHE A 1 488 ? -9.783 2.615 4.562 1.00 59.69 488 PHE A CA 1
ATOM 3893 C C . PHE A 1 488 ? -8.674 2.843 3.538 1.00 59.69 488 PHE A C 1
ATOM 3895 O O . PHE A 1 488 ? -7.553 2.367 3.704 1.00 59.69 488 PHE A O 1
ATOM 3902 N N . ASP A 1 489 ? -9.003 3.593 2.500 1.00 51.28 489 ASP A N 1
ATOM 3903 C CA . ASP A 1 489 ? -8.183 3.858 1.322 1.00 51.28 489 ASP A CA 1
ATOM 3904 C C . ASP A 1 489 ? -7.616 5.294 1.316 1.00 51.28 489 ASP A C 1
ATOM 3906 O O . ASP A 1 489 ? -6.998 5.733 0.353 1.00 51.28 489 ASP A O 1
ATOM 3910 N N . GLY A 1 490 ? -7.780 6.059 2.398 1.00 55.28 490 GLY A N 1
ATOM 3911 C CA . GLY A 1 490 ? -7.261 7.428 2.471 1.00 55.28 490 GLY A CA 1
ATOM 3912 C C . GLY A 1 490 ? -8.151 8.504 1.845 1.00 55.28 490 GLY A C 1
ATOM 3913 O O . GLY A 1 490 ? -7.734 9.656 1.852 1.00 55.28 490 GLY A O 1
ATOM 3914 N N . HIS A 1 491 ? -9.357 8.178 1.363 1.00 55.88 491 HIS A N 1
ATOM 3915 C CA . HIS A 1 491 ? -10.285 9.141 0.745 1.00 55.88 491 HIS A CA 1
ATOM 3916 C C . HIS A 1 491 ? -11.437 9.584 1.663 1.00 55.88 491 HIS A C 1
ATOM 3918 O O . HIS A 1 491 ? -12.541 9.853 1.193 1.00 55.88 491 HIS A O 1
ATOM 3924 N N . VAL A 1 492 ? -11.221 9.653 2.980 1.00 64.19 492 VAL A N 1
ATOM 3925 C CA . VAL A 1 492 ? -12.239 10.192 3.897 1.00 64.19 492 VAL A CA 1
ATOM 3926 C C . VAL A 1 492 ? -11.734 11.485 4.512 1.00 64.19 492 VAL A C 1
ATOM 3928 O O . VAL A 1 492 ? -10.632 11.520 5.056 1.00 64.19 492 VAL A O 1
ATOM 3931 N N . GLN A 1 493 ? -12.578 12.509 4.454 1.00 71.50 493 GLN A N 1
ATOM 3932 C CA . GLN A 1 493 ? -12.383 13.819 5.064 1.00 71.50 493 GLN A CA 1
ATOM 3933 C C . GLN A 1 493 ? -13.485 14.083 6.092 1.00 71.50 493 GLN A C 1
ATOM 3935 O O . GLN A 1 493 ? -14.521 13.411 6.106 1.00 71.50 493 GLN A O 1
ATOM 3940 N N . PHE A 1 494 ? -13.259 15.040 6.981 1.00 72.94 494 PHE A N 1
ATOM 3941 C CA . PHE A 1 494 ? -14.301 15.524 7.869 1.00 72.94 494 PHE A CA 1
ATOM 3942 C C . PHE A 1 494 ? -15.268 16.437 7.094 1.00 72.94 494 PHE A C 1
ATOM 3944 O O . PHE A 1 494 ? -14.815 17.250 6.295 1.00 72.94 494 PHE A O 1
ATOM 3951 N N . PRO A 1 495 ? -16.587 16.358 7.344 1.00 81.31 495 PRO A N 1
ATOM 3952 C CA . PRO A 1 495 ? -17.248 15.467 8.293 1.00 81.31 495 PRO A CA 1
ATOM 3953 C C . PRO A 1 495 ? -17.321 14.005 7.810 1.00 81.31 495 PRO A C 1
ATOM 3955 O O . PRO A 1 495 ? -17.653 13.715 6.663 1.00 81.31 495 PRO A O 1
ATOM 3958 N N . LEU A 1 496 ? -17.083 13.063 8.726 1.00 73.19 496 LEU A N 1
ATOM 3959 C CA . LEU A 1 496 ? -17.211 11.626 8.494 1.00 73.19 496 LEU A CA 1
ATOM 3960 C C . LEU A 1 496 ? -18.709 11.308 8.413 1.00 73.19 496 LEU A C 1
ATOM 3962 O O . LEU A 1 496 ? -19.359 11.174 9.449 1.00 73.19 496 LEU A O 1
ATOM 3966 N N . GLY A 1 497 ? -19.266 11.242 7.200 1.00 58.28 497 GLY A N 1
ATOM 3967 C CA . GLY A 1 497 ? -20.701 11.116 6.890 1.00 58.28 497 GLY A CA 1
ATOM 3968 C C . GLY A 1 497 ? -21.412 9.864 7.430 1.00 58.28 497 GLY A C 1
ATOM 3969 O O . GLY A 1 497 ? -21.960 9.070 6.673 1.00 58.28 497 GLY A O 1
ATOM 3970 N N . VAL A 1 498 ? -21.449 9.681 8.749 1.00 50.62 498 VAL A N 1
ATOM 3971 C CA . VAL A 1 498 ? -22.104 8.563 9.428 1.00 50.62 498 VAL A CA 1
ATOM 3972 C C . VAL A 1 498 ? -23.439 9.050 9.979 1.00 50.62 498 VAL A C 1
ATOM 3974 O O . VAL A 1 498 ? -23.550 9.494 11.124 1.00 50.62 498 VAL A O 1
ATOM 3977 N N . GLY A 1 499 ? -24.470 8.997 9.133 1.00 39.78 499 GLY A N 1
ATOM 3978 C CA . GLY A 1 499 ? -25.819 9.381 9.540 1.00 39.78 499 GLY A CA 1
ATOM 3979 C C . GLY A 1 499 ? -26.844 9.515 8.419 1.00 39.78 499 GLY A C 1
ATOM 3980 O O . GLY A 1 499 ? -27.451 10.572 8.310 1.00 39.78 499 GLY A O 1
ATOM 3981 N N . ALA A 1 500 ? -27.078 8.464 7.630 1.00 26.03 500 ALA A N 1
ATOM 3982 C CA . ALA A 1 500 ? -28.321 8.313 6.863 1.00 26.03 500 ALA A CA 1
ATOM 3983 C C . ALA A 1 500 ? -28.593 6.837 6.525 1.00 26.03 500 ALA A C 1
ATOM 3985 O O . ALA A 1 500 ? -28.770 6.459 5.374 1.00 26.03 500 ALA A O 1
ATOM 3986 N N . SER A 1 501 ? -28.619 5.979 7.538 1.00 25.11 501 SER A N 1
ATOM 3987 C CA . SER A 1 501 ? -29.271 4.676 7.417 1.00 25.11 501 SER A CA 1
ATOM 3988 C C . SER A 1 501 ? -30.002 4.410 8.727 1.00 25.11 501 SER A C 1
ATOM 3990 O O . SER A 1 501 ? -29.375 4.309 9.783 1.00 25.11 501 SER A O 1
ATOM 3992 N N . SER A 1 502 ? -31.328 4.460 8.598 1.00 26.62 502 SER A N 1
ATOM 3993 C CA . SER A 1 502 ? -32.413 4.208 9.555 1.00 26.62 502 SER A CA 1
ATOM 3994 C C . SER A 1 502 ? -32.166 3.085 10.551 1.00 26.62 502 SER A C 1
ATOM 3996 O O . SER A 1 502 ? -31.703 2.018 10.089 1.00 26.62 502 SER A O 1
#

Secondary structure (DSSP, 8-state):
--------S--------------------EEEEEETTEEEEEESS---TT--------SEEEETT---HHHHHHHHHHHHHSS-HHHHHHHHTS---S--SSHHHHHHHHHHHHPEEE--SS--EEEE-TTT---TT--HHHHHHHHHHHHS----STTTTS-HHHHHHHHHHHHHHHHHHHHHHHTHHHHHHHSHHHHHHHHHHHHHHHHHH-TT-HHHHHHHHHHHHHHHHTTBHHHHHHHHHHHHHHHHHHHSS-HHHHHHHHHHH-GGGSTTTTS--TT-B-TT---SS--HHHHHHHHTT------TTPPPPTT-TTTS--GGGS-TT--S---EEE---BTTEEEEE-TTS-EEEEEE--TTTTSSS-TTS--TTPEEEE-SSSSEE--GGGEEEESS-HHHHHHHHHHHHHHT--BTTBEE-TTT--EESS-EE-TTTS--EESSHHHHHHHHHTSSHHHHHHHHT-HHHHHHHHS-GGG--S---SS-------

InterPro domains:
  IPR002893 Zinc finger, MYND-type [PS50865] (429-469)
  IPR053185 SET domain-containing protein [PTHR47332] (133-301)

Sequence (502 aa):
MDRTRSDSMYALQDVPGKDSFLQSTQSLTLIPHTIGHSKGLVATKDIHRGTRIHSEEPIITVPSSITEAKQQRIHIYQQASSLSEDQKRAFLSMHNIYPYKNAVERYLGIYQTNGLPIERDDEDGSGIFLEAYIRVHNNRKARQDKLRAKFGIPCSCGLCSLPADQSRESDQRLDRITELDGIIDQGGAMGFLSSPLRILGYVEQQIRLYNEHTPGDVGLTRAYLEAAQIFIANGDLARGRIFTERAVSGWRTSYGGSTEVIQFNKLVEDPSAHSRYGYSMKWKTSVDEVPRDLEPDDFGNWLWKRKKATTPGQLADLRSRATFPGFGDLPHERATLIRTTLKTEIWPRADHDDANDKTVPLFFYTDGRSSESAPSQIIKGYTVAILEPGIRHEDPEMMKIFPVSLDKLQKLSDQVQKFSTELDGLRTCHGCGKKEAFLKRFAKSSCFWYCGRACQEAGWKEKGHETECKILKDSDFRGIFHLKWNTFDGHVQFPLGVGASS

pLDDT: mean 72.85, std 18.72, range [21.61, 97.38]

Foldseek 3Di:
DDDDDDDDPDDDDDDDDDDDDDPDPPQQPFDWDDDDQDTDGDGPDDDPPPRDHDDFDFQAWDFPVPPDPVVSLVRQLVSLVPDDPVVNVLLLLQDFLFFDDDPSRSSVRSCVVAWDWDDDPVTTTTGHGSLVDDPPLAALVVQQCSCCVPPVDGHRHPQNVDDPVSSVVSNVLSVLLSVLSCQLPVCGLNSLVLQVLVNLLSLVLNLVSCVVPPVLDLSNLSSLSSNLLSCQLAQNLQLNLVSLVSSLVSCCVVPNPDPSNVVSVVCNVPVCPDPNHPNHPNNHDDNPPQDDDDDPVRSVCVSSVNDDPQDVFAWDQPPDCSLANWPVSRDPWWFHFFWWAWDDLDPQWTWTQGPVRDTDIAGEDEPVSCPVPPSVQNDGAWIKTALTIDRYDHDPQRIDIGRHHPVVLNVLSVLLNQFQGDDPLWGAQLQPRDIDNDWDADPQLSRGTHPDDVSVVNSCPVVCCVVVSVRSNQQQSVLNTVDPSSNDNSPDTPPSPDDDDD